Protein AF-A0A1F6LUD8-F1 (afdb_monomer_lite)

Structure (mmCIF, N/CA/C/O backbone):
data_AF-A0A1F6LUD8-F1
#
_entry.id   AF-A0A1F6LUD8-F1
#
loop_
_atom_site.group_PDB
_atom_site.id
_atom_site.type_symbol
_atom_site.label_atom_id
_atom_site.label_alt_id
_atom_site.label_comp_id
_atom_site.label_asym_id
_atom_site.label_entity_id
_atom_site.label_seq_id
_atom_site.pdbx_PDB_ins_code
_atom_site.Cartn_x
_atom_site.Cartn_y
_atom_site.Cartn_z
_atom_site.occupancy
_atom_site.B_iso_or_equiv
_atom_site.auth_seq_id
_atom_site.auth_comp_id
_atom_site.auth_asym_id
_atom_site.auth_atom_id
_atom_site.pdbx_PDB_model_num
ATOM 1 N N . MET A 1 1 ? 1.766 -32.067 -5.053 1.00 34.41 1 MET A N 1
ATOM 2 C CA . MET A 1 1 ? 2.010 -31.096 -6.148 1.00 34.41 1 MET A CA 1
ATOM 3 C C . MET A 1 1 ? 3.295 -30.423 -5.727 1.00 34.41 1 MET A C 1
ATOM 5 O O . MET A 1 1 ? 3.277 -29.522 -4.899 1.00 34.41 1 MET A O 1
ATOM 9 N N . ASP A 1 2 ? 4.395 -31.082 -6.079 1.00 23.95 2 ASP A N 1
ATOM 10 C CA . ASP A 1 2 ? 5.563 -31.160 -5.206 1.00 23.95 2 ASP A CA 1
ATOM 11 C C . ASP A 1 2 ? 6.611 -30.124 -5.592 1.00 23.95 2 ASP A C 1
ATOM 13 O O . ASP A 1 2 ? 7.101 -30.080 -6.719 1.00 23.95 2 ASP A O 1
ATOM 17 N N . VAL A 1 3 ? 6.921 -29.288 -4.607 1.00 24.59 3 VAL A N 1
ATOM 18 C CA . VAL A 1 3 ? 8.020 -28.332 -4.581 1.00 24.59 3 VAL A CA 1
ATOM 19 C C . VAL A 1 3 ? 9.287 -29.112 -4.233 1.00 24.59 3 VAL A C 1
ATOM 21 O O . VAL A 1 3 ? 9.418 -29.615 -3.118 1.00 24.59 3 VAL A O 1
ATOM 24 N N . PHE A 1 4 ? 10.225 -29.226 -5.172 1.00 26.78 4 PHE A N 1
ATOM 25 C CA . PHE A 1 4 ? 11.547 -29.782 -4.884 1.00 26.78 4 PHE A CA 1
ATOM 26 C C . PHE A 1 4 ? 12.415 -28.726 -4.188 1.00 26.78 4 PHE A C 1
ATOM 28 O O . PHE A 1 4 ? 13.066 -27.906 -4.830 1.00 26.78 4 PHE A O 1
ATOM 35 N N . MET A 1 5 ? 12.435 -28.778 -2.855 1.00 28.11 5 MET A N 1
ATOM 36 C CA . MET A 1 5 ? 13.607 -28.395 -2.071 1.00 28.11 5 MET A CA 1
ATOM 37 C C . MET A 1 5 ? 14.575 -29.580 -2.061 1.00 28.11 5 MET A C 1
ATOM 39 O O . MET A 1 5 ? 14.242 -30.644 -1.542 1.00 28.11 5 MET A O 1
ATOM 43 N N . VAL A 1 6 ? 15.782 -29.394 -2.593 1.00 26.17 6 VAL A N 1
ATOM 44 C CA . VAL A 1 6 ? 16.915 -30.283 -2.312 1.00 26.17 6 VAL A CA 1
ATOM 45 C C . VAL A 1 6 ? 17.894 -29.520 -1.433 1.00 26.17 6 VAL A C 1
ATOM 47 O O . VAL A 1 6 ? 18.729 -28.759 -1.907 1.00 26.17 6 VAL A O 1
ATOM 50 N N . ALA A 1 7 ? 17.768 -29.744 -0.126 1.00 33.22 7 ALA A N 1
ATOM 51 C CA . ALA A 1 7 ? 18.881 -29.614 0.797 1.00 33.22 7 ALA A CA 1
ATOM 52 C C . ALA A 1 7 ? 19.797 -30.823 0.561 1.00 33.22 7 ALA A C 1
ATOM 54 O O . ALA A 1 7 ? 19.460 -31.950 0.920 1.00 33.22 7 ALA A O 1
ATOM 55 N N . GLY A 1 8 ? 20.931 -30.599 -0.096 1.00 26.17 8 GLY A N 1
ATOM 56 C CA . GLY A 1 8 ? 21.940 -31.620 -0.339 1.00 26.17 8 GLY A CA 1
ATOM 57 C C . GLY A 1 8 ? 23.317 -31.001 -0.200 1.00 26.17 8 GLY A C 1
ATOM 58 O O . GLY A 1 8 ? 23.743 -30.250 -1.070 1.00 26.17 8 GLY A O 1
ATOM 59 N N . GLY A 1 9 ? 23.999 -31.312 0.903 1.00 31.72 9 GLY A N 1
ATOM 60 C CA . GLY A 1 9 ? 25.426 -31.062 1.051 1.00 31.72 9 GLY A CA 1
ATOM 61 C C . GLY A 1 9 ? 26.185 -31.861 -0.002 1.00 31.72 9 GLY A C 1
ATOM 62 O O . GLY A 1 9 ? 26.457 -33.043 0.184 1.00 31.72 9 GLY A O 1
ATOM 63 N N . ALA A 1 10 ? 26.496 -31.208 -1.113 1.00 27.52 10 ALA A N 1
ATOM 64 C CA . ALA A 1 10 ? 27.479 -31.649 -2.079 1.00 27.52 10 ALA A CA 1
ATOM 65 C C . ALA A 1 10 ? 28.670 -30.701 -1.956 1.00 27.52 10 ALA A C 1
ATOM 67 O O . ALA A 1 10 ? 28.498 -29.482 -1.912 1.00 27.52 10 ALA A O 1
ATOM 68 N N . SER A 1 11 ? 29.872 -31.266 -1.863 1.00 28.44 11 SER A N 1
ATOM 69 C CA . SER A 1 11 ? 31.114 -30.544 -2.126 1.00 28.44 11 SER A CA 1
ATOM 70 C C . SER A 1 11 ? 30.918 -29.669 -3.359 1.00 28.44 11 SER A C 1
ATOM 72 O O . SER A 1 11 ? 30.474 -30.185 -4.390 1.00 28.44 11 SER A O 1
ATOM 74 N N . ALA A 1 12 ? 31.200 -28.370 -3.223 1.00 27.41 12 ALA A N 1
ATOM 75 C CA . ALA A 1 12 ? 31.136 -27.420 -4.322 1.00 27.41 12 ALA A CA 1
ATOM 76 C C . ALA A 1 12 ? 31.787 -28.053 -5.564 1.00 27.41 12 ALA A C 1
ATOM 78 O O . ALA A 1 12 ? 32.895 -28.588 -5.439 1.00 27.41 12 ALA A O 1
ATOM 79 N N . PRO A 1 13 ? 31.124 -28.065 -6.737 1.00 30.97 13 PRO A N 1
ATOM 80 C CA . PRO A 1 13 ? 31.848 -28.364 -7.959 1.00 30.97 13 PRO A CA 1
ATOM 81 C C . PRO A 1 13 ? 32.998 -27.360 -8.017 1.00 30.97 13 PRO A C 1
ATOM 83 O O . PRO A 1 13 ? 32.776 -26.184 -7.733 1.00 30.97 13 PRO A O 1
ATOM 86 N N . GLU A 1 14 ? 34.215 -27.818 -8.314 1.00 27.62 14 GLU A N 1
ATOM 87 C CA . GLU A 1 14 ? 35.323 -26.925 -8.644 1.00 27.62 14 GLU A CA 1
ATOM 88 C C . GLU A 1 14 ? 34.848 -26.010 -9.776 1.00 27.62 14 GLU A C 1
ATOM 90 O O . GLU A 1 14 ? 34.859 -26.374 -10.953 1.00 27.62 14 GLU A O 1
ATOM 95 N N . THR A 1 15 ? 34.363 -24.825 -9.415 1.00 30.08 15 THR A N 1
ATOM 96 C CA . THR A 1 15 ? 34.118 -23.739 -10.343 1.00 30.08 15 THR A CA 1
ATOM 97 C C . THR A 1 15 ? 35.497 -23.327 -10.797 1.00 30.08 15 THR A C 1
ATOM 99 O O . THR A 1 15 ? 36.226 -22.632 -10.088 1.00 30.08 15 THR A O 1
ATOM 102 N N . THR A 1 16 ? 35.892 -23.831 -11.960 1.00 30.48 16 THR A N 1
ATOM 103 C CA . THR A 1 16 ? 37.048 -23.311 -12.674 1.00 30.48 16 THR A CA 1
ATOM 104 C C . THR A 1 16 ? 36.829 -21.800 -12.760 1.00 30.48 16 THR A C 1
ATOM 106 O O . THR A 1 16 ? 35.743 -21.390 -13.183 1.00 30.48 16 THR A O 1
ATOM 109 N N . PRO A 1 17 ? 37.771 -20.965 -12.286 1.00 31.20 17 PRO A N 1
ATOM 110 C CA . PRO A 1 17 ? 37.589 -19.524 -12.300 1.00 31.20 17 PRO A CA 1
ATOM 111 C C . PRO A 1 17 ? 37.217 -19.110 -13.719 1.00 31.20 17 PRO A C 1
ATOM 113 O O . PRO A 1 17 ? 37.874 -19.528 -14.676 1.00 31.20 17 PRO A O 1
ATOM 116 N N . ILE A 1 18 ? 36.136 -18.335 -13.849 1.00 35.88 18 ILE A N 1
ATOM 117 C CA . ILE A 1 18 ? 35.758 -17.712 -15.114 1.00 35.88 18 ILE A CA 1
ATOM 118 C C . ILE A 1 18 ? 36.962 -16.863 -15.504 1.00 35.88 18 ILE A C 1
ATOM 120 O O . ILE A 1 18 ? 37.202 -15.801 -14.929 1.00 35.88 18 ILE A O 1
ATOM 124 N N . SER A 1 19 ? 37.782 -17.387 -16.417 1.00 31.12 19 SER A N 1
ATOM 125 C CA . SER A 1 19 ? 38.903 -16.651 -16.971 1.00 31.12 19 SER A CA 1
ATOM 126 C C . SER A 1 19 ? 38.302 -15.388 -17.558 1.00 31.12 19 SER A C 1
ATOM 128 O O . SER A 1 19 ? 37.453 -15.476 -18.447 1.00 31.12 19 SER A O 1
ATOM 130 N N . ALA A 1 20 ? 38.689 -14.236 -17.004 1.00 34.25 20 ALA A N 1
ATOM 131 C CA . ALA A 1 20 ? 38.282 -12.936 -17.506 1.00 34.25 20 ALA A CA 1
ATOM 132 C C . ALA A 1 20 ? 38.386 -12.971 -19.030 1.00 34.25 20 ALA A C 1
ATOM 134 O O . ALA A 1 20 ? 39.431 -13.372 -19.553 1.00 34.25 20 ALA A O 1
ATOM 135 N N . VAL A 1 21 ? 37.301 -12.615 -19.726 1.00 34.78 21 VAL A N 1
ATOM 136 C CA . VAL A 1 21 ? 37.359 -12.398 -21.171 1.00 34.78 21 VAL A CA 1
ATOM 137 C C . VAL A 1 21 ? 38.519 -11.425 -21.372 1.00 34.78 21 VAL A C 1
ATOM 139 O O . VAL A 1 21 ? 38.461 -10.322 -20.818 1.00 34.78 21 VAL A O 1
ATOM 142 N N . PRO A 1 22 ? 39.617 -11.835 -22.032 1.00 32.03 22 PRO A N 1
ATOM 143 C CA . PRO A 1 22 ? 40.759 -10.958 -22.191 1.00 32.03 22 PRO A CA 1
ATOM 144 C C . PRO A 1 22 ? 40.252 -9.700 -22.884 1.00 32.03 22 PRO A C 1
ATOM 146 O O . PRO A 1 22 ? 39.570 -9.795 -23.907 1.00 32.03 22 PRO A O 1
ATOM 149 N N . ALA A 1 23 ? 40.531 -8.535 -22.292 1.00 34.97 23 ALA A N 1
ATOM 150 C CA . ALA A 1 23 ? 40.252 -7.265 -22.940 1.00 34.97 23 ALA A CA 1
ATOM 151 C C . ALA A 1 23 ? 40.840 -7.353 -24.348 1.00 34.97 23 ALA A C 1
ATOM 153 O O . ALA A 1 23 ? 42.040 -7.597 -24.492 1.00 34.97 23 ALA A O 1
ATOM 154 N N . VAL A 1 24 ? 39.988 -7.245 -25.372 1.00 37.94 24 VAL A N 1
ATOM 155 C CA . VAL A 1 24 ? 40.460 -7.197 -26.753 1.00 37.94 24 VAL A CA 1
ATOM 156 C C . VAL A 1 24 ? 41.386 -5.984 -26.803 1.00 37.94 24 VAL A C 1
ATOM 158 O O . VAL A 1 24 ? 40.914 -4.881 -26.520 1.00 37.94 24 VAL A O 1
ATOM 161 N N . PRO A 1 25 ? 42.697 -6.159 -27.043 1.00 35.72 25 PRO A N 1
ATOM 162 C CA . PRO A 1 25 ? 43.606 -5.028 -27.074 1.00 35.72 25 PRO A CA 1
ATOM 163 C C . PRO A 1 25 ? 43.088 -4.037 -28.116 1.00 35.72 25 PRO A C 1
ATOM 165 O O . PRO A 1 25 ? 42.816 -4.433 -29.250 1.00 35.72 25 PRO A O 1
ATOM 168 N N . GLU A 1 26 ? 42.918 -2.771 -27.726 1.00 39.12 26 GLU A N 1
ATOM 169 C CA . GLU A 1 26 ? 42.643 -1.696 -28.677 1.00 39.12 26 GLU A CA 1
ATOM 170 C C . GLU A 1 26 ? 43.812 -1.656 -29.663 1.00 39.12 26 GLU A C 1
ATOM 172 O O . GLU A 1 26 ? 44.915 -1.214 -29.339 1.00 39.12 26 GLU A O 1
ATOM 177 N N . ILE A 1 27 ? 43.590 -2.193 -30.861 1.00 47.19 27 ILE A N 1
ATOM 178 C CA . ILE A 1 27 ? 44.543 -2.075 -31.954 1.00 47.19 27 ILE A CA 1
ATOM 179 C C . ILE A 1 27 ? 44.399 -0.634 -32.452 1.00 47.19 27 ILE A C 1
ATOM 181 O O . ILE A 1 27 ? 43.315 -0.280 -32.923 1.00 47.19 27 ILE A O 1
ATOM 185 N N . PRO A 1 28 ? 45.436 0.216 -32.340 1.00 49.97 28 PRO A N 1
ATOM 186 C CA . PRO A 1 28 ? 45.350 1.579 -32.837 1.00 49.97 28 PRO A CA 1
ATOM 187 C C . PRO A 1 28 ? 45.004 1.563 -34.333 1.00 49.97 28 PRO A C 1
ATOM 189 O O . PRO A 1 28 ? 45.514 0.701 -35.062 1.00 49.97 28 PRO A O 1
ATOM 192 N N . PRO A 1 29 ? 44.156 2.495 -34.807 1.00 50.19 29 PRO A N 1
ATOM 193 C CA . PRO A 1 29 ? 43.803 2.571 -36.215 1.00 50.19 29 PRO A CA 1
ATOM 194 C C . PRO A 1 29 ? 45.082 2.721 -37.038 1.00 50.19 29 PRO A C 1
ATOM 196 O O . PRO A 1 29 ? 45.937 3.561 -36.740 1.00 50.19 29 PRO A O 1
ATOM 199 N N . LEU A 1 30 ? 45.238 1.875 -38.058 1.00 52.91 30 LEU A N 1
ATOM 200 C CA . LEU A 1 30 ? 46.383 1.982 -38.954 1.00 52.91 30 LEU A CA 1
ATOM 201 C C . LEU A 1 30 ? 46.328 3.351 -39.653 1.00 52.91 30 LEU A C 1
ATOM 203 O O . LEU A 1 30 ? 45.257 3.737 -40.130 1.00 52.91 30 LEU A O 1
ATOM 207 N N . PRO A 1 31 ? 47.449 4.092 -39.738 1.00 55.72 31 PRO A N 1
ATOM 208 C CA . PRO A 1 31 ? 47.486 5.330 -40.505 1.00 55.72 31 PRO A CA 1
ATOM 209 C C . PRO A 1 31 ? 47.049 5.043 -41.944 1.00 55.72 31 PRO A C 1
ATOM 211 O O . PRO A 1 31 ? 47.471 4.042 -42.529 1.00 55.72 31 PRO A O 1
ATOM 214 N N . ALA A 1 32 ? 46.190 5.906 -42.497 1.00 58.84 32 ALA A N 1
ATOM 215 C CA . ALA A 1 32 ? 45.690 5.755 -43.858 1.00 58.84 32 ALA A CA 1
ATOM 216 C C . ALA A 1 32 ? 46.889 5.649 -44.822 1.00 58.84 32 ALA A C 1
ATOM 218 O O . ALA A 1 32 ? 47.667 6.602 -44.916 1.00 58.84 32 ALA A O 1
ATOM 219 N N . PRO A 1 33 ? 47.085 4.509 -45.511 1.00 62.22 33 PRO A N 1
ATOM 220 C CA . PRO A 1 33 ? 48.206 4.371 -46.421 1.00 62.22 33 PRO A CA 1
ATOM 221 C C . PRO A 1 33 ? 48.029 5.341 -47.587 1.00 62.22 33 PRO A C 1
ATOM 223 O O . PRO A 1 33 ? 46.928 5.484 -48.124 1.00 62.22 33 PRO A O 1
ATOM 226 N N . GLU A 1 34 ? 49.119 5.980 -48.001 1.00 68.56 34 GLU A N 1
ATOM 227 C CA . GLU A 1 34 ? 49.138 6.770 -49.226 1.00 68.56 34 GLU A CA 1
ATOM 228 C C . GLU A 1 34 ? 48.896 5.819 -50.411 1.00 68.56 34 GLU A C 1
ATOM 230 O O . GLU A 1 34 ? 49.674 4.893 -50.663 1.00 68.56 34 GLU A O 1
ATOM 235 N N . LEU A 1 35 ? 47.761 5.982 -51.097 1.00 77.75 35 LEU A N 1
ATOM 236 C CA . LEU A 1 35 ? 47.377 5.137 -52.228 1.00 77.75 35 LEU A CA 1
ATOM 237 C C . LEU A 1 35 ? 48.228 5.514 -53.451 1.00 77.75 35 LEU A C 1
ATOM 239 O O . LEU A 1 35 ? 47.826 6.330 -54.274 1.00 77.75 35 LEU A O 1
ATOM 243 N N . ALA A 1 36 ? 49.423 4.934 -53.566 1.00 72.12 36 ALA A N 1
ATOM 244 C CA . ALA A 1 36 ? 50.298 5.120 -54.720 1.00 72.12 36 ALA A CA 1
ATOM 245 C C . ALA A 1 36 ? 49.931 4.161 -55.870 1.00 72.12 36 ALA A C 1
ATOM 247 O O . ALA A 1 36 ? 49.622 2.991 -55.641 1.00 72.12 36 ALA A O 1
ATOM 248 N N . GLY A 1 37 ? 50.009 4.646 -57.115 1.00 84.06 37 GLY A N 1
ATOM 249 C CA . GLY A 1 37 ? 49.814 3.840 -58.329 1.00 84.06 37 GLY A CA 1
ATOM 250 C C . GLY A 1 37 ? 48.671 4.322 -59.231 1.00 84.06 37 GLY A C 1
ATOM 251 O O . GLY A 1 37 ? 47.995 5.299 -58.901 1.00 84.06 37 GLY A O 1
ATOM 252 N N . PRO A 1 38 ? 48.466 3.673 -60.392 1.00 88.62 38 PRO A N 1
ATOM 253 C CA . PRO A 1 38 ? 47.345 3.976 -61.275 1.00 88.62 38 PRO A CA 1
ATOM 254 C C . PRO A 1 38 ? 45.998 3.648 -60.596 1.00 88.62 38 PRO A C 1
ATOM 256 O O . PRO A 1 38 ? 45.963 2.853 -59.652 1.00 88.62 38 PRO A O 1
ATOM 259 N N . PRO A 1 39 ? 44.880 4.260 -61.035 1.00 88.69 39 PRO A N 1
ATOM 260 C CA . PRO A 1 39 ? 43.607 4.183 -60.315 1.00 88.69 39 PRO A CA 1
ATOM 261 C C . PRO A 1 39 ? 43.103 2.749 -60.061 1.00 88.69 39 PRO A C 1
ATOM 263 O O . PRO A 1 39 ? 42.491 2.476 -59.029 1.00 88.69 39 PRO A O 1
ATOM 266 N N . ASP A 1 40 ? 43.370 1.816 -60.975 1.00 90.56 40 ASP A N 1
ATOM 267 C CA . ASP A 1 40 ? 42.992 0.407 -60.858 1.00 90.56 40 ASP A CA 1
ATOM 268 C C . ASP A 1 40 ? 43.783 -0.318 -59.761 1.00 90.56 40 ASP A C 1
ATOM 270 O O . ASP A 1 40 ? 43.196 -1.074 -58.988 1.00 90.56 40 ASP A O 1
ATOM 274 N N . GLU A 1 41 ? 45.080 -0.040 -59.628 1.00 90.94 41 GLU A N 1
ATOM 275 C CA . GLU A 1 41 ? 45.905 -0.536 -58.519 1.00 90.94 41 GLU A CA 1
ATOM 276 C C . GLU A 1 41 ? 45.489 0.078 -57.176 1.00 90.94 41 GLU A C 1
ATOM 278 O O . GLU A 1 41 ? 45.449 -0.617 -56.158 1.00 90.94 41 GLU A O 1
ATOM 283 N N . GLN A 1 42 ? 45.082 1.352 -57.158 1.00 91.94 42 GLN A N 1
ATOM 284 C CA . GLN A 1 42 ? 44.522 1.971 -55.951 1.00 91.94 42 GLN A CA 1
ATOM 285 C C . GLN A 1 42 ? 43.220 1.282 -55.513 1.00 91.94 42 GLN A C 1
ATOM 287 O O . GLN A 1 42 ? 43.057 0.983 -54.331 1.00 91.94 42 GLN A O 1
ATOM 292 N N . ALA A 1 43 ? 42.317 0.970 -56.451 1.00 92.94 43 ALA A N 1
ATOM 293 C CA . ALA A 1 43 ? 41.074 0.253 -56.157 1.00 92.94 43 ALA A CA 1
ATOM 294 C C . ALA A 1 43 ? 41.334 -1.151 -55.577 1.00 92.94 43 ALA A C 1
ATOM 296 O O . ALA A 1 43 ? 40.710 -1.534 -54.586 1.00 92.94 43 ALA A O 1
ATOM 297 N N . LYS A 1 44 ? 42.302 -1.899 -56.129 1.00 94.00 44 LYS A N 1
ATOM 298 C CA . LYS A 1 44 ? 42.735 -3.202 -55.584 1.00 94.00 44 LYS A CA 1
ATOM 299 C C . LYS A 1 44 ? 43.301 -3.070 -54.169 1.00 94.00 44 LYS A C 1
ATOM 301 O O . LYS A 1 44 ? 42.948 -3.848 -53.285 1.00 94.00 44 LYS A O 1
ATOM 306 N N . ASN A 1 45 ? 44.143 -2.061 -53.940 1.00 92.75 45 ASN A N 1
ATOM 307 C CA . ASN A 1 45 ? 44.720 -1.796 -52.625 1.00 92.75 45 ASN A CA 1
ATOM 308 C C . ASN A 1 45 ? 43.648 -1.476 -51.578 1.00 92.75 45 ASN A C 1
ATOM 310 O O . ASN A 1 45 ? 43.728 -1.996 -50.468 1.00 92.75 45 ASN A O 1
ATOM 314 N N . ILE A 1 46 ? 42.626 -0.690 -51.929 1.00 94.44 46 ILE A N 1
ATOM 315 C CA . ILE A 1 46 ? 41.495 -0.408 -51.034 1.00 94.44 46 ILE A CA 1
ATOM 316 C C . ILE A 1 46 ? 40.768 -1.700 -50.637 1.00 94.44 46 ILE A C 1
ATOM 318 O O . ILE A 1 46 ? 40.509 -1.898 -49.453 1.00 94.44 46 ILE A O 1
ATOM 322 N N . LEU A 1 47 ? 40.479 -2.608 -51.579 1.00 95.06 47 LEU A N 1
ATOM 323 C CA . LEU A 1 47 ? 39.822 -3.886 -51.256 1.00 95.06 47 LEU A CA 1
ATOM 324 C C . LEU A 1 47 ? 40.656 -4.727 -50.279 1.00 95.06 47 LEU A C 1
ATOM 326 O O . LEU A 1 47 ? 40.113 -5.268 -49.320 1.00 95.06 47 LEU A O 1
ATOM 330 N N . ARG A 1 48 ? 41.982 -4.784 -50.459 1.00 94.50 48 ARG A N 1
ATOM 331 C CA . ARG A 1 48 ? 42.893 -5.464 -49.520 1.00 94.50 48 ARG A CA 1
ATOM 332 C C . ARG A 1 48 ? 42.853 -4.840 -48.122 1.00 94.50 48 ARG A C 1
ATOM 334 O O . ARG A 1 48 ? 42.790 -5.558 -47.133 1.00 94.50 48 ARG A O 1
ATOM 341 N N . LEU A 1 49 ? 42.840 -3.511 -48.038 1.00 93.06 49 LEU A N 1
ATOM 342 C CA . LEU A 1 49 ? 42.778 -2.793 -46.761 1.00 93.06 49 LEU A CA 1
ATOM 343 C C . LEU A 1 49 ? 41.442 -3.015 -46.044 1.00 93.06 49 LEU A C 1
ATOM 345 O O . LEU A 1 49 ? 41.425 -3.191 -44.827 1.00 93.06 49 LEU A O 1
ATOM 349 N N . ILE A 1 50 ? 40.336 -3.067 -46.790 1.00 93.50 50 ILE A N 1
ATOM 350 C CA . ILE A 1 50 ? 39.018 -3.409 -46.243 1.00 93.50 50 ILE A CA 1
ATOM 351 C C . ILE A 1 50 ? 39.002 -4.862 -45.750 1.00 93.50 50 ILE A C 1
ATOM 353 O O . ILE A 1 50 ? 38.467 -5.116 -44.677 1.00 93.50 50 ILE A O 1
ATOM 357 N N . GLN A 1 51 ? 39.616 -5.803 -46.474 1.00 94.12 51 GLN A N 1
ATOM 358 C CA . GLN A 1 51 ? 39.775 -7.195 -46.032 1.00 94.12 51 GLN A CA 1
ATOM 359 C C . GLN A 1 51 ? 40.540 -7.289 -44.708 1.00 94.12 51 GLN A C 1
ATOM 361 O O . GLN A 1 51 ? 40.069 -7.942 -43.773 1.00 94.12 51 GLN A O 1
ATOM 366 N N . ASP A 1 52 ? 41.668 -6.589 -44.596 1.00 90.81 52 ASP A N 1
ATOM 367 C CA . ASP A 1 52 ? 42.461 -6.545 -43.368 1.00 90.81 52 ASP A CA 1
ATOM 368 C C . ASP A 1 52 ? 41.676 -5.910 -42.205 1.00 90.81 52 ASP A C 1
ATOM 370 O O . ASP A 1 52 ? 41.747 -6.384 -41.069 1.00 90.81 52 ASP A O 1
ATOM 374 N N . ALA A 1 53 ? 40.909 -4.848 -42.473 1.00 91.25 53 ALA A N 1
ATOM 375 C CA . ALA A 1 53 ? 40.052 -4.203 -41.480 1.00 91.25 53 ALA A CA 1
ATOM 376 C C . ALA A 1 53 ? 38.901 -5.124 -41.029 1.00 91.25 53 ALA A C 1
ATOM 378 O O . ALA A 1 53 ? 38.616 -5.219 -39.835 1.00 91.25 53 ALA A O 1
ATOM 379 N N . TYR A 1 54 ? 38.305 -5.882 -41.954 1.00 89.75 54 TYR A N 1
ATOM 380 C CA . TYR A 1 54 ? 37.272 -6.877 -41.661 1.00 89.75 54 TYR A CA 1
ATOM 381 C C . TYR A 1 54 ? 37.782 -7.955 -40.702 1.00 89.75 54 TYR A C 1
ATOM 383 O O . TYR A 1 54 ? 37.130 -8.241 -39.700 1.00 89.75 54 TYR A O 1
ATOM 391 N N . ALA A 1 55 ? 38.988 -8.479 -40.952 1.00 87.88 55 ALA A N 1
ATOM 392 C CA . ALA A 1 55 ? 39.633 -9.482 -40.103 1.00 87.88 55 ALA A CA 1
ATOM 393 C C . ALA A 1 55 ? 39.883 -9.001 -38.663 1.00 87.88 55 ALA A C 1
ATOM 395 O O . ALA A 1 55 ? 39.883 -9.800 -37.727 1.00 87.88 55 ALA A O 1
ATOM 396 N N . ARG A 1 56 ? 40.072 -7.690 -38.475 1.00 87.56 56 ARG A N 1
ATOM 397 C CA . ARG A 1 56 ? 40.290 -7.057 -37.166 1.00 87.56 56 ARG A CA 1
ATOM 398 C C . ARG A 1 56 ? 39.019 -6.506 -36.517 1.00 87.56 56 ARG A C 1
ATOM 400 O O . ARG A 1 56 ? 39.120 -5.940 -35.434 1.00 87.56 56 ARG A O 1
ATOM 407 N N . LYS A 1 57 ? 37.848 -6.640 -37.155 1.00 88.75 57 LYS A N 1
ATOM 408 C CA . LYS A 1 57 ? 36.595 -5.966 -36.751 1.00 88.75 57 LYS A CA 1
ATOM 409 C C . LYS A 1 57 ? 36.717 -4.433 -36.696 1.00 88.75 57 LYS A C 1
ATOM 411 O O . LYS A 1 57 ? 36.003 -3.766 -35.951 1.00 88.75 57 LYS A O 1
ATOM 416 N N . ASP A 1 58 ? 37.624 -3.875 -37.488 1.00 88.75 58 ASP A N 1
ATOM 417 C CA . ASP A 1 58 ? 37.944 -2.451 -37.530 1.00 88.75 58 ASP A CA 1
ATOM 418 C C . ASP A 1 58 ? 36.921 -1.712 -38.407 1.00 88.75 58 ASP A C 1
ATOM 420 O O . ASP A 1 58 ? 37.088 -1.569 -39.620 1.00 88.75 58 ASP A O 1
ATOM 424 N N . LEU A 1 59 ? 35.810 -1.290 -37.792 1.00 88.62 59 LEU A N 1
ATOM 425 C CA . LEU A 1 59 ? 34.724 -0.599 -38.494 1.00 88.62 59 LEU A CA 1
ATOM 426 C C . LEU A 1 59 ? 35.202 0.683 -39.166 1.00 88.62 59 LEU A C 1
ATOM 428 O O . LEU A 1 59 ? 34.797 0.954 -40.294 1.00 88.62 59 LEU A O 1
ATOM 432 N N . ASP A 1 60 ? 36.051 1.452 -38.490 1.00 89.06 60 ASP A N 1
ATOM 433 C CA . ASP A 1 60 ? 36.561 2.717 -39.011 1.00 89.06 60 ASP A CA 1
ATOM 434 C C . ASP A 1 60 ? 37.490 2.467 -40.203 1.00 89.06 60 ASP A C 1
ATOM 436 O O . ASP A 1 60 ? 37.351 3.122 -41.238 1.00 89.06 60 ASP A O 1
ATOM 440 N N . GLY A 1 61 ? 38.324 1.427 -40.123 1.00 89.12 61 GLY A N 1
ATOM 441 C CA . GLY A 1 61 ? 39.145 0.935 -41.224 1.00 89.12 61 GLY A CA 1
ATOM 442 C C . GLY A 1 61 ? 38.349 0.484 -42.453 1.00 89.12 61 GLY A C 1
ATOM 443 O O . GLY A 1 61 ? 38.826 0.654 -43.575 1.00 89.12 61 GLY A O 1
ATOM 444 N N . ILE A 1 62 ? 37.130 -0.038 -42.274 1.00 90.81 62 ILE A N 1
ATOM 445 C CA . ILE A 1 62 ? 36.221 -0.401 -43.375 1.00 90.81 62 ILE A CA 1
ATOM 446 C C . ILE A 1 62 ? 35.562 0.849 -43.966 1.00 90.81 62 ILE A C 1
ATOM 448 O O . ILE A 1 62 ? 35.592 1.056 -45.181 1.00 90.81 62 ILE A O 1
ATOM 452 N N . VAL A 1 63 ? 34.940 1.683 -43.125 1.00 92.56 63 VAL A N 1
ATOM 453 C CA . VAL A 1 63 ? 34.077 2.772 -43.609 1.00 92.56 63 VAL A CA 1
ATOM 454 C C . VAL A 1 63 ? 34.851 3.982 -44.106 1.00 92.56 63 VAL A C 1
ATOM 456 O O . VAL A 1 63 ? 34.318 4.720 -44.930 1.00 92.56 63 VAL A O 1
ATOM 459 N N . GLN A 1 64 ? 36.107 4.172 -43.689 1.00 91.44 64 GLN A N 1
ATOM 460 C CA . GLN A 1 64 ? 36.929 5.281 -44.177 1.00 91.44 64 GLN A CA 1
ATOM 461 C C . GLN A 1 64 ? 37.111 5.258 -45.701 1.00 91.44 64 GLN A C 1
ATOM 463 O O . GLN A 1 64 ? 37.309 6.306 -46.304 1.00 91.44 64 GLN A O 1
ATOM 468 N N . TYR A 1 65 ? 37.032 4.096 -46.355 1.00 93.56 65 TYR A N 1
ATOM 469 C CA . TYR A 1 65 ? 37.176 3.990 -47.811 1.00 93.56 65 TYR A CA 1
ATOM 470 C C . TYR A 1 65 ? 35.859 4.173 -48.578 1.00 93.56 65 TYR A C 1
ATOM 472 O O . TYR A 1 65 ? 35.870 4.223 -49.810 1.00 93.56 65 TYR A O 1
ATOM 480 N N . LEU A 1 66 ? 34.734 4.309 -47.875 1.00 94.12 66 LEU A N 1
ATOM 481 C CA . LEU A 1 66 ? 33.435 4.629 -48.456 1.00 94.12 66 LEU A CA 1
ATOM 482 C C . LEU A 1 66 ? 33.295 6.154 -48.570 1.00 94.12 66 LEU A C 1
ATOM 484 O O . LEU A 1 66 ? 33.617 6.898 -47.646 1.00 94.12 66 LEU A O 1
ATOM 488 N N . SER A 1 67 ? 32.783 6.638 -49.701 1.00 93.75 67 SER A N 1
ATOM 489 C CA . SER A 1 67 ? 32.341 8.030 -49.812 1.00 93.75 67 SER A CA 1
ATOM 490 C C . SER A 1 67 ? 31.222 8.288 -48.795 1.00 93.75 67 SER A C 1
ATOM 492 O O . SER A 1 67 ? 30.345 7.437 -48.665 1.00 93.75 67 SER A O 1
ATOM 494 N N . PRO A 1 68 ? 31.144 9.460 -48.135 1.00 90.44 68 PRO A N 1
ATOM 495 C CA . PRO A 1 68 ? 30.024 9.793 -47.243 1.00 90.44 68 PRO A CA 1
ATOM 496 C C . PRO A 1 68 ? 28.639 9.687 -47.905 1.00 90.44 68 PRO A C 1
ATOM 498 O O . PRO A 1 68 ? 27.629 9.560 -47.221 1.00 90.44 68 PRO A O 1
ATOM 501 N N . THR A 1 69 ? 28.600 9.738 -49.241 1.00 92.88 69 THR A N 1
ATOM 502 C CA . THR A 1 69 ? 27.391 9.613 -50.076 1.00 92.88 69 THR A CA 1
ATOM 503 C C . THR A 1 69 ? 27.276 8.256 -50.776 1.00 92.88 69 THR A C 1
ATOM 505 O O . THR A 1 69 ? 26.456 8.100 -51.681 1.00 92.88 69 THR A O 1
ATOM 508 N N . ALA A 1 70 ? 28.111 7.281 -50.403 1.00 95.44 70 ALA A N 1
ATOM 509 C CA . ALA A 1 70 ? 28.115 5.972 -51.034 1.00 95.44 70 ALA A CA 1
ATOM 510 C C . ALA A 1 70 ? 26.772 5.260 -50.846 1.00 95.44 70 ALA A C 1
ATOM 512 O O . ALA A 1 70 ? 26.175 5.293 -49.767 1.00 95.44 70 ALA A O 1
ATOM 513 N N . VAL A 1 71 ? 26.325 4.582 -51.902 1.00 95.12 71 VAL A N 1
ATOM 514 C CA . VAL A 1 71 ? 25.118 3.754 -51.876 1.00 95.12 71 VAL A CA 1
ATOM 515 C C . VAL A 1 71 ? 25.520 2.298 -51.710 1.00 95.12 71 VAL A C 1
ATOM 517 O O . VAL A 1 71 ? 26.282 1.756 -52.510 1.00 95.12 71 VAL A O 1
ATOM 520 N N . ILE A 1 72 ? 24.979 1.651 -50.685 1.00 93.75 72 ILE A N 1
ATOM 521 C CA . ILE A 1 72 ? 25.273 0.255 -50.372 1.00 93.75 72 ILE A CA 1
ATOM 522 C C . ILE A 1 72 ? 24.008 -0.541 -50.664 1.00 93.75 72 ILE A C 1
ATOM 524 O O . ILE A 1 72 ? 23.027 -0.480 -49.926 1.00 93.75 72 ILE A O 1
ATOM 528 N N . ALA A 1 73 ? 23.997 -1.224 -51.801 1.00 91.12 73 ALA A N 1
ATOM 529 C CA . ALA A 1 73 ? 22.897 -2.057 -52.249 1.00 91.12 73 ALA A CA 1
ATOM 530 C C . ALA A 1 73 ? 23.113 -3.491 -51.757 1.00 91.12 73 ALA A C 1
ATOM 532 O O . ALA A 1 73 ? 23.993 -4.194 -52.248 1.00 91.12 73 ALA A O 1
ATOM 533 N N . LEU A 1 74 ? 22.298 -3.907 -50.791 1.00 87.50 74 LEU A N 1
ATOM 534 C CA . LEU A 1 74 ? 22.208 -5.276 -50.293 1.00 87.50 74 LEU A CA 1
ATOM 535 C C . LEU A 1 74 ? 20.909 -5.936 -50.780 1.00 87.50 74 LEU A C 1
ATOM 537 O O . LEU A 1 74 ? 19.990 -5.233 -51.214 1.00 87.50 74 LEU A O 1
ATOM 541 N N . PRO A 1 75 ? 20.751 -7.267 -50.647 1.00 82.69 75 PRO A N 1
ATOM 542 C CA . PRO A 1 75 ? 19.484 -7.938 -50.943 1.00 82.69 75 PRO A CA 1
ATOM 543 C C . PRO A 1 75 ? 18.305 -7.415 -50.106 1.00 82.69 75 PRO A C 1
ATOM 545 O O . PRO A 1 75 ? 17.162 -7.486 -50.547 1.00 82.69 75 PRO A O 1
ATOM 548 N N . SER A 1 76 ? 18.582 -6.883 -48.912 1.00 79.81 76 SER A N 1
ATOM 549 C CA . SER A 1 76 ? 17.606 -6.267 -48.006 1.00 79.81 76 SER A CA 1
ATOM 550 C C . SER A 1 76 ? 17.203 -4.842 -48.406 1.00 79.81 76 SER A C 1
ATOM 552 O O . SER A 1 76 ? 16.218 -4.322 -47.887 1.00 79.81 76 SER A O 1
ATOM 554 N N . GLY A 1 77 ? 17.922 -4.210 -49.340 1.00 87.44 77 GLY A N 1
ATOM 555 C CA . GLY A 1 77 ? 17.641 -2.860 -49.818 1.00 87.44 77 GLY A CA 1
ATOM 556 C C . GLY A 1 77 ? 18.891 -1.999 -49.984 1.00 87.44 77 GLY A C 1
ATOM 557 O O . GLY A 1 77 ? 20.026 -2.446 -49.824 1.00 87.44 77 GLY A O 1
ATOM 558 N N . ARG A 1 78 ? 18.670 -0.727 -50.328 1.00 91.06 78 ARG A N 1
ATOM 559 C CA . ARG A 1 78 ? 19.725 0.291 -50.397 1.00 91.06 78 ARG A CA 1
ATOM 560 C C . ARG A 1 78 ? 19.849 1.001 -49.056 1.00 91.06 78 ARG A C 1
ATOM 562 O O . ARG A 1 78 ? 18.842 1.443 -48.514 1.00 91.06 78 ARG A O 1
ATOM 569 N N . GLN A 1 79 ? 21.074 1.152 -48.574 1.00 90.44 79 GLN A N 1
ATOM 570 C CA . GLN A 1 79 ? 21.387 1.848 -47.329 1.00 90.44 79 GLN A CA 1
ATOM 571 C C . GLN A 1 79 ? 22.564 2.815 -47.511 1.00 90.44 79 GLN A C 1
ATOM 573 O O . GLN A 1 79 ? 23.352 2.684 -48.452 1.00 90.44 79 GLN A O 1
ATOM 578 N N . ASP A 1 80 ? 22.661 3.792 -46.612 1.00 92.88 80 ASP A N 1
ATOM 579 C CA . ASP A 1 80 ? 23.791 4.717 -46.530 1.00 92.88 80 ASP A CA 1
ATOM 580 C C . ASP A 1 80 ? 24.948 4.142 -45.691 1.00 92.88 80 ASP A C 1
ATOM 582 O O . ASP A 1 80 ? 24.842 3.083 -45.061 1.00 92.88 80 ASP A O 1
ATOM 586 N N . VAL A 1 81 ? 26.077 4.857 -45.670 1.00 90.19 81 VAL A N 1
ATOM 587 C CA . VAL A 1 81 ? 27.276 4.454 -44.915 1.00 90.19 81 VAL A CA 1
ATOM 588 C C . VAL A 1 81 ? 27.009 4.357 -43.410 1.00 90.19 81 VAL A C 1
ATOM 590 O O . VAL A 1 81 ? 27.552 3.471 -42.754 1.00 90.19 81 VAL A O 1
ATOM 593 N N . SER A 1 82 ? 26.161 5.226 -42.852 1.00 86.00 82 SER A N 1
ATOM 594 C CA . SER A 1 82 ? 25.837 5.234 -41.417 1.00 86.00 82 SER A CA 1
ATOM 595 C C . SER A 1 82 ? 25.087 3.965 -41.001 1.00 86.00 82 SER A C 1
ATOM 597 O O . SER A 1 82 ? 25.437 3.304 -40.019 1.00 86.00 82 SER A O 1
ATOM 599 N N . THR A 1 83 ? 24.091 3.580 -41.795 1.00 84.50 83 THR A N 1
ATOM 600 C CA . THR A 1 83 ? 23.269 2.385 -41.591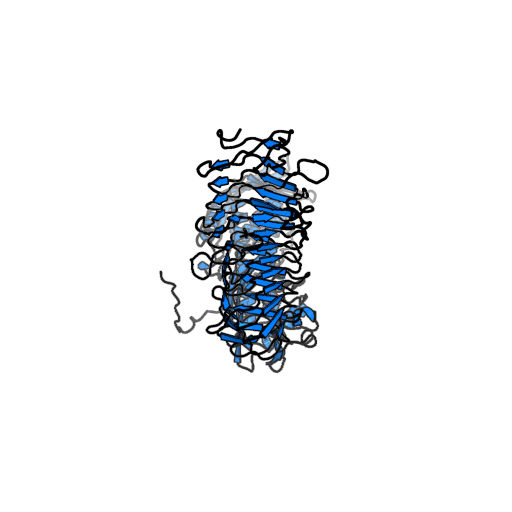 1.00 84.50 83 THR A CA 1
ATOM 601 C C . THR A 1 83 ? 24.095 1.118 -41.795 1.00 84.50 83 THR A C 1
ATOM 603 O O . THR A 1 83 ? 24.028 0.195 -40.979 1.00 84.50 83 THR A O 1
ATOM 606 N N . TYR A 1 84 ? 24.968 1.098 -42.806 1.00 88.25 84 TYR A N 1
ATOM 607 C CA . TYR A 1 84 ? 25.895 -0.014 -43.014 1.00 88.25 84 TYR A CA 1
ATOM 608 C C . TYR A 1 84 ? 26.906 -0.160 -41.874 1.00 88.25 84 TYR A C 1
ATOM 610 O O . TYR A 1 84 ? 27.104 -1.270 -41.379 1.00 88.25 84 TYR A O 1
ATOM 618 N N . ARG A 1 85 ? 27.486 0.949 -41.391 1.00 88.31 85 ARG A N 1
ATOM 619 C CA . ARG A 1 85 ? 28.396 0.960 -40.232 1.00 88.31 85 ARG A CA 1
ATOM 620 C C . ARG A 1 85 ? 27.723 0.369 -38.997 1.00 88.31 85 ARG A C 1
ATOM 622 O O . ARG A 1 85 ? 28.314 -0.471 -38.326 1.00 88.31 85 ARG A O 1
ATOM 629 N N . ARG A 1 86 ? 26.479 0.773 -38.717 1.00 80.38 86 ARG A N 1
ATOM 630 C CA . ARG A 1 86 ? 25.686 0.253 -37.590 1.00 80.38 86 ARG A CA 1
ATOM 631 C C . ARG A 1 86 ? 25.412 -1.245 -37.724 1.00 80.38 86 ARG A C 1
ATOM 633 O O . ARG A 1 86 ? 25.555 -1.984 -36.750 1.00 80.38 86 ARG A O 1
ATOM 640 N N . THR A 1 87 ? 25.061 -1.685 -38.930 1.00 83.06 87 THR A N 1
ATOM 641 C CA . THR A 1 87 ? 24.779 -3.093 -39.238 1.00 83.06 87 THR A CA 1
ATOM 642 C C . THR A 1 87 ? 26.025 -3.956 -39.041 1.00 83.06 87 THR A C 1
ATOM 644 O O . THR A 1 87 ? 25.980 -4.935 -38.299 1.00 83.06 87 THR A O 1
ATOM 647 N N . LEU A 1 88 ? 27.162 -3.568 -39.633 1.00 84.94 88 LEU A N 1
ATOM 648 C CA . LEU A 1 88 ? 28.435 -4.274 -39.457 1.00 84.94 88 LEU A CA 1
ATOM 649 C C . LEU A 1 88 ? 28.901 -4.275 -38.003 1.00 84.94 88 LEU A C 1
ATOM 651 O O . LEU A 1 88 ? 29.351 -5.308 -37.516 1.00 84.94 88 LEU A O 1
ATOM 655 N N . GLY A 1 89 ? 28.758 -3.149 -37.300 1.00 83.31 89 GLY A N 1
ATOM 656 C CA . GLY A 1 89 ? 29.141 -3.060 -35.895 1.00 83.31 89 GLY A CA 1
ATOM 657 C C . GLY A 1 89 ? 28.372 -4.049 -35.036 1.00 83.31 89 GLY A C 1
ATOM 658 O O . GLY A 1 89 ? 28.982 -4.801 -34.284 1.00 83.31 89 GLY A O 1
ATOM 659 N N . SER A 1 90 ? 27.058 -4.130 -35.235 1.00 77.69 90 SER A N 1
ATOM 660 C CA . SER A 1 90 ? 26.193 -5.087 -34.537 1.00 77.69 90 SER A CA 1
ATOM 661 C C . SER A 1 90 ? 26.565 -6.543 -34.836 1.00 77.69 90 SER A C 1
ATOM 663 O O . SER A 1 90 ? 26.534 -7.387 -33.949 1.00 77.69 90 SER A O 1
ATOM 665 N N . LEU A 1 91 ? 26.972 -6.849 -36.070 1.00 76.31 91 LEU A N 1
ATOM 666 C CA . LEU A 1 91 ? 27.388 -8.198 -36.462 1.00 76.31 91 LEU A CA 1
ATOM 667 C C . LEU A 1 91 ? 28.739 -8.586 -35.854 1.00 76.31 91 LEU A C 1
ATOM 669 O O . LEU A 1 91 ? 28.877 -9.681 -35.315 1.00 76.31 91 LEU A O 1
ATOM 673 N N . PHE A 1 92 ? 29.730 -7.694 -35.880 1.00 83.12 92 PHE A N 1
ATOM 674 C CA . PHE A 1 92 ? 31.060 -7.958 -35.316 1.00 83.12 92 PHE A CA 1
ATOM 675 C C . PHE A 1 92 ? 31.048 -8.234 -33.808 1.00 83.12 92 PHE A C 1
ATOM 677 O O . PHE A 1 92 ? 31.972 -8.875 -33.298 1.00 83.12 92 PHE A O 1
ATOM 684 N N . MET A 1 93 ? 29.985 -7.820 -33.116 1.00 72.25 93 MET A N 1
ATOM 685 C CA . MET A 1 93 ? 29.731 -8.164 -31.719 1.00 72.25 93 MET A CA 1
ATOM 686 C C . MET A 1 93 ? 29.372 -9.635 -31.483 1.00 72.25 93 MET A C 1
ATOM 688 O O . MET A 1 93 ? 29.578 -10.128 -30.380 1.00 72.25 93 MET A O 1
ATOM 692 N N . ALA A 1 94 ? 28.827 -10.332 -32.481 1.00 69.38 94 ALA A N 1
ATOM 693 C CA . ALA A 1 94 ? 28.435 -11.741 -32.369 1.00 69.38 94 ALA A CA 1
ATOM 694 C C . ALA A 1 94 ? 29.354 -12.699 -33.126 1.00 69.38 94 ALA A C 1
ATOM 696 O O . ALA A 1 94 ? 29.255 -13.914 -32.955 1.00 69.38 94 ALA A O 1
ATOM 697 N N . LEU A 1 95 ? 30.235 -12.165 -33.968 1.00 75.75 95 LEU A N 1
ATOM 698 C CA . LEU A 1 95 ? 31.144 -12.952 -34.783 1.00 75.75 95 LEU A CA 1
ATOM 699 C C . LEU A 1 95 ? 32.511 -13.036 -34.124 1.00 75.75 95 LEU A C 1
ATOM 701 O O . LEU A 1 95 ? 33.090 -12.018 -33.768 1.00 75.75 95 LEU A O 1
ATOM 705 N N . ASP A 1 96 ? 33.061 -14.231 -34.005 1.00 78.88 96 ASP A N 1
ATOM 706 C CA . ASP A 1 96 ? 34.467 -14.454 -33.706 1.00 78.88 96 ASP A CA 1
ATOM 707 C C . ASP A 1 96 ? 35.237 -14.691 -35.012 1.00 78.88 96 ASP A C 1
ATOM 709 O O . ASP A 1 96 ? 34.720 -15.309 -35.941 1.00 78.88 96 ASP A O 1
ATOM 713 N N . ASN A 1 97 ? 36.464 -14.176 -35.106 1.00 82.19 97 ASN A N 1
ATOM 714 C CA . ASN A 1 97 ? 37.325 -14.321 -36.286 1.00 82.19 97 ASN A CA 1
ATOM 715 C C . ASN A 1 97 ? 36.623 -14.087 -37.651 1.00 82.19 97 ASN A C 1
ATOM 717 O O . ASN A 1 97 ? 36.724 -14.947 -38.534 1.00 82.19 97 ASN A O 1
ATOM 721 N N . PRO A 1 98 ? 35.895 -12.968 -37.862 1.00 86.25 98 PRO A N 1
ATOM 722 C CA . PRO A 1 98 ? 35.263 -12.709 -39.150 1.00 86.25 98 PRO A CA 1
ATOM 723 C C . PRO A 1 98 ? 36.323 -12.550 -40.243 1.00 86.25 98 PRO A C 1
ATOM 725 O O . PRO A 1 98 ? 37.329 -11.878 -40.054 1.00 86.25 98 PRO A O 1
ATOM 728 N N . ARG A 1 99 ? 36.100 -13.153 -41.406 1.00 87.50 99 ARG A N 1
ATOM 729 C CA . ARG A 1 99 ? 36.961 -13.060 -42.583 1.00 87.50 99 ARG A CA 1
ATOM 730 C C . ARG A 1 99 ? 36.125 -12.717 -43.801 1.00 87.50 99 ARG A C 1
ATOM 732 O O . ARG A 1 99 ? 35.048 -13.275 -44.011 1.00 87.50 99 ARG A O 1
ATOM 739 N N . TRP A 1 100 ? 36.671 -11.829 -44.616 1.00 91.12 100 TRP A N 1
ATOM 740 C CA . TRP A 1 100 ? 36.202 -11.572 -45.966 1.00 91.12 100 TRP A CA 1
ATOM 741 C C . TRP A 1 100 ? 37.357 -11.865 -46.917 1.00 91.12 100 TRP A C 1
ATOM 743 O O . TRP A 1 100 ? 38.426 -11.267 -46.823 1.00 91.12 100 TRP A O 1
ATOM 753 N N . GLU A 1 101 ? 37.162 -12.835 -47.793 1.00 90.31 101 GLU A N 1
ATOM 754 C CA . GLU A 1 101 ? 38.085 -13.183 -48.864 1.00 90.31 101 GLU A CA 1
ATOM 755 C C . GLU A 1 101 ? 37.445 -12.796 -50.190 1.00 90.31 101 GLU A C 1
ATOM 757 O O . GLU A 1 101 ? 36.234 -12.926 -50.364 1.00 90.31 101 GLU A O 1
ATOM 762 N N . TYR A 1 102 ? 38.243 -12.295 -51.127 1.00 92.44 102 TYR A N 1
ATOM 763 C CA . TYR A 1 102 ? 37.742 -11.894 -52.432 1.00 92.44 102 TYR A CA 1
ATOM 764 C C . TYR A 1 102 ? 38.694 -12.332 -53.542 1.00 92.44 102 TYR A C 1
ATOM 766 O O . TYR A 1 102 ? 39.915 -12.300 -53.393 1.00 92.44 102 TYR A O 1
ATOM 774 N N . GLU A 1 103 ? 38.121 -12.699 -54.682 1.00 94.19 103 GLU A N 1
ATOM 775 C CA . GLU A 1 103 ? 38.837 -12.924 -55.934 1.00 94.19 103 GLU A CA 1
ATOM 776 C C . GLU A 1 103 ? 38.363 -11.893 -56.959 1.00 94.19 103 GLU A C 1
ATOM 778 O O . GLU A 1 103 ? 37.166 -11.745 -57.202 1.00 94.19 103 GLU A O 1
ATOM 783 N N . ILE A 1 104 ? 39.283 -11.144 -57.565 1.00 95.12 104 ILE A N 1
ATOM 784 C CA . ILE A 1 104 ? 38.918 -10.143 -58.572 1.00 95.12 104 ILE A CA 1
ATOM 785 C C . ILE A 1 104 ? 38.582 -10.851 -59.884 1.00 95.12 104 ILE A C 1
ATOM 787 O O . ILE A 1 104 ? 39.460 -11.391 -60.547 1.00 95.12 104 ILE A O 1
ATOM 791 N N . VAL A 1 105 ? 37.316 -10.776 -60.292 1.00 94.81 105 VAL A N 1
ATOM 792 C CA . VAL A 1 105 ? 36.828 -11.360 -61.549 1.00 94.81 105 VAL A CA 1
ATOM 793 C C . VAL A 1 105 ? 37.129 -10.436 -62.726 1.00 94.81 105 VAL A C 1
ATOM 795 O O . VAL A 1 105 ? 37.509 -10.882 -63.806 1.00 94.81 105 VAL A O 1
ATOM 798 N N . SER A 1 106 ? 36.941 -9.127 -62.539 1.00 94.88 106 SER A N 1
ATOM 799 C CA . SER A 1 106 ? 37.207 -8.137 -63.585 1.00 94.88 106 SER A CA 1
ATOM 800 C C . SER A 1 106 ? 37.388 -6.737 -63.013 1.00 94.88 106 SER A C 1
ATOM 802 O O . SER A 1 106 ? 36.701 -6.368 -62.059 1.00 94.88 106 SER A O 1
ATOM 804 N N . VAL A 1 107 ? 38.215 -5.929 -63.674 1.00 95.25 107 VAL A N 1
ATOM 805 C CA . VAL A 1 107 ? 38.354 -4.490 -63.424 1.00 95.25 107 VAL A CA 1
ATOM 806 C C . VAL A 1 107 ? 38.039 -3.752 -64.719 1.00 95.25 107 VAL A C 1
ATOM 808 O O . VAL A 1 107 ? 38.648 -4.028 -65.749 1.00 95.25 107 VAL A O 1
ATOM 811 N N . SER A 1 108 ? 37.076 -2.834 -64.681 1.00 94.50 108 SER A N 1
ATOM 812 C CA . SER A 1 108 ? 36.638 -2.064 -65.846 1.00 94.50 108 SER A CA 1
ATOM 813 C C . SER A 1 108 ? 36.678 -0.567 -65.535 1.00 94.50 108 SER A C 1
ATOM 815 O O . SER A 1 108 ? 35.801 -0.079 -64.817 1.00 94.50 108 SER A O 1
ATOM 817 N N . PRO A 1 109 ? 37.653 0.179 -66.078 1.00 90.56 109 PRO A N 1
ATOM 818 C CA . PRO A 1 109 ? 37.636 1.638 -66.059 1.00 90.56 109 PRO A CA 1
ATOM 819 C C . PRO A 1 109 ? 36.529 2.170 -66.978 1.00 90.56 109 PRO A C 1
ATOM 821 O O . PRO A 1 109 ? 36.402 1.725 -68.120 1.00 90.56 109 PRO A O 1
ATOM 824 N N . ASP A 1 110 ? 35.734 3.127 -66.509 1.00 88.25 110 ASP A N 1
ATOM 825 C CA . ASP A 1 110 ? 34.833 3.909 -67.351 1.00 88.25 110 ASP A CA 1
ATOM 826 C C . ASP A 1 110 ? 35.610 5.105 -67.927 1.00 88.25 110 ASP A C 1
ATOM 828 O O . ASP A 1 110 ? 35.942 6.040 -67.190 1.00 88.25 110 ASP A O 1
ATOM 832 N N . PRO A 1 111 ? 35.883 5.124 -69.243 1.00 79.81 111 PRO A N 1
ATOM 833 C CA . PRO A 1 111 ? 36.671 6.181 -69.866 1.00 79.81 111 PRO A CA 1
ATOM 834 C C . PRO A 1 111 ? 35.987 7.557 -69.830 1.00 79.81 111 PRO A C 1
ATOM 836 O O . PRO A 1 111 ? 36.648 8.556 -70.098 1.00 79.81 111 PRO A O 1
ATOM 839 N N . LYS A 1 112 ? 34.679 7.637 -69.537 1.00 83.12 112 LYS A N 1
ATOM 840 C CA . LYS A 1 112 ? 33.931 8.903 -69.494 1.00 83.12 112 LYS A CA 1
ATOM 841 C C . LYS A 1 112 ? 33.886 9.523 -68.106 1.00 83.12 112 LYS A C 1
ATOM 843 O O . LYS A 1 112 ? 34.016 10.735 -67.984 1.00 83.12 112 LYS A O 1
ATOM 848 N N . SER A 1 113 ? 33.650 8.711 -67.080 1.00 82.25 113 SER A N 1
ATOM 849 C CA . SER A 1 113 ? 33.500 9.193 -65.703 1.00 82.25 113 SER A CA 1
ATOM 850 C C . SER A 1 113 ? 34.783 9.081 -64.879 1.00 82.25 113 SER A C 1
ATOM 852 O O . SER A 1 113 ? 34.850 9.646 -63.790 1.00 82.25 113 SER A O 1
ATOM 854 N N . GLY A 1 114 ? 35.784 8.338 -65.367 1.00 83.94 114 GLY A N 1
ATOM 855 C CA . GLY A 1 114 ? 36.969 7.976 -64.589 1.00 83.94 114 GLY A CA 1
ATOM 856 C C . GLY A 1 114 ? 36.665 7.000 -63.447 1.00 83.94 114 GLY A C 1
ATOM 857 O O . GLY A 1 114 ? 37.556 6.699 -62.655 1.00 83.94 114 GLY A O 1
ATOM 858 N N . ALA A 1 115 ? 35.424 6.509 -63.343 1.00 91.06 115 ALA A N 1
ATOM 859 C CA . ALA A 1 115 ? 35.043 5.525 -62.346 1.00 91.06 115 ALA A CA 1
ATOM 860 C C . ALA A 1 115 ? 35.685 4.174 -62.657 1.00 91.06 115 ALA A C 1
ATOM 862 O O . ALA A 1 115 ? 35.856 3.795 -63.816 1.00 91.06 115 ALA A O 1
ATOM 863 N N . ILE A 1 116 ? 36.000 3.412 -61.619 1.00 95.62 116 ILE A N 1
ATOM 864 C CA . ILE A 1 116 ? 36.519 2.055 -61.765 1.00 95.62 116 ILE A CA 1
ATOM 865 C C . ILE A 1 116 ? 35.505 1.110 -61.179 1.00 95.62 116 ILE A C 1
ATOM 867 O O . ILE A 1 116 ? 35.184 1.193 -59.997 1.00 95.62 116 ILE A O 1
ATOM 871 N N . ARG A 1 117 ? 35.019 0.187 -61.999 1.00 96.38 117 ARG A N 1
ATOM 872 C CA . ARG A 1 117 ? 34.123 -0.864 -61.545 1.00 96.38 117 ARG A CA 1
ATOM 873 C C . ARG A 1 117 ? 34.909 -2.154 -61.381 1.00 96.38 117 ARG A C 1
ATOM 875 O O . ARG A 1 117 ? 35.394 -2.718 -62.362 1.00 96.38 117 ARG A O 1
ATOM 882 N N . VAL A 1 118 ? 35.020 -2.622 -60.146 1.00 96.69 118 VAL A N 1
ATOM 883 C CA . VAL A 1 118 ? 35.644 -3.899 -59.802 1.00 96.69 118 VAL A CA 1
ATOM 884 C C . VAL A 1 118 ? 34.541 -4.901 -59.500 1.00 96.69 118 VAL A C 1
ATOM 886 O O . VAL A 1 118 ? 33.689 -4.653 -58.650 1.00 96.69 118 VAL A O 1
ATOM 889 N N . ARG A 1 119 ? 34.544 -6.030 -60.208 1.00 94.69 119 ARG A N 1
ATOM 890 C CA . ARG A 1 119 ? 33.715 -7.186 -59.860 1.00 94.69 119 ARG A CA 1
ATOM 891 C C . ARG A 1 119 ? 34.575 -8.183 -59.115 1.00 94.69 119 ARG A C 1
ATOM 893 O O . ARG A 1 119 ? 35.628 -8.569 -59.627 1.00 94.69 119 ARG A O 1
ATOM 900 N N . VAL A 1 120 ? 34.113 -8.608 -57.953 1.00 93.81 120 VAL A N 1
ATOM 901 C CA . VAL A 1 120 ? 34.795 -9.613 -57.142 1.00 93.81 120 VAL A CA 1
ATOM 902 C C . VAL A 1 120 ? 33.869 -10.782 -56.856 1.00 93.81 120 VAL A C 1
ATOM 904 O O . VAL A 1 120 ? 32.654 -10.622 -56.793 1.00 93.81 120 VAL A O 1
ATOM 907 N N . GLN A 1 121 ? 34.447 -11.959 -56.687 1.00 91.44 121 GLN A N 1
ATOM 908 C CA . GLN A 1 121 ? 33.797 -13.100 -56.075 1.00 91.44 121 GLN A CA 1
ATOM 909 C C . GLN A 1 121 ? 34.169 -13.077 -54.592 1.00 91.44 121 GLN A C 1
ATOM 911 O O . GLN A 1 121 ? 35.319 -13.333 -54.244 1.00 91.44 121 GLN A O 1
ATOM 916 N N . SER A 1 122 ? 33.214 -12.727 -53.733 1.00 88.00 122 SER A N 1
ATOM 917 C CA . SER A 1 122 ? 33.427 -12.609 -52.289 1.00 88.00 122 SER A CA 1
ATOM 918 C C . SER A 1 122 ? 33.037 -13.898 -51.577 1.00 88.00 122 SER A C 1
ATOM 920 O O . SER A 1 122 ? 32.025 -14.516 -51.910 1.00 88.00 122 SER A O 1
ATOM 922 N N . THR A 1 123 ? 33.823 -14.280 -50.575 1.00 83.88 123 THR A N 1
ATOM 923 C CA . THR A 1 123 ? 33.538 -15.354 -49.622 1.00 83.88 123 THR A CA 1
ATOM 924 C C . THR A 1 123 ? 33.659 -14.790 -48.216 1.00 83.88 123 THR A C 1
ATOM 926 O O . THR A 1 123 ? 34.698 -14.251 -47.837 1.00 83.88 123 THR A O 1
ATOM 929 N N . TYR A 1 124 ? 32.593 -14.914 -47.434 1.00 82.38 124 TYR A N 1
ATOM 930 C CA . TYR A 1 124 ? 32.593 -14.530 -46.028 1.00 82.38 124 TYR A CA 1
ATOM 931 C C . TYR A 1 124 ? 32.731 -15.781 -45.155 1.00 82.38 124 TYR A C 1
ATOM 933 O O . TYR A 1 124 ? 32.336 -16.883 -45.534 1.00 82.38 124 TYR A O 1
ATOM 941 N N . SER A 1 125 ? 33.344 -15.638 -43.988 1.00 78.56 125 SER A N 1
ATOM 942 C CA . SER A 1 125 ? 33.324 -16.668 -42.950 1.00 78.56 125 SER A CA 1
ATOM 943 C C . SER A 1 125 ? 33.495 -16.032 -41.581 1.00 78.56 125 SER A C 1
ATOM 945 O O . SER A 1 125 ? 34.035 -14.939 -41.459 1.00 78.56 125 SER A O 1
ATOM 947 N N . ALA A 1 126 ? 32.986 -16.684 -40.547 1.00 77.44 126 ALA A N 1
ATOM 948 C CA . ALA A 1 126 ? 33.171 -16.283 -39.162 1.00 77.44 126 ALA A CA 1
ATOM 949 C C . ALA A 1 126 ? 32.827 -17.471 -38.261 1.00 77.44 126 ALA A C 1
ATOM 951 O O . ALA A 1 126 ? 32.077 -18.363 -38.661 1.00 77.44 126 ALA A O 1
ATOM 952 N N . ASN A 1 127 ? 33.338 -17.454 -37.039 1.00 73.88 127 ASN A N 1
ATOM 953 C CA . ASN A 1 127 ? 32.806 -18.242 -35.938 1.00 73.88 127 ASN A CA 1
ATOM 954 C C . ASN A 1 127 ? 31.775 -17.402 -35.177 1.00 73.88 127 ASN A C 1
ATOM 956 O O . ASN A 1 127 ? 31.676 -16.191 -35.366 1.00 73.88 127 ASN A O 1
ATOM 960 N N . LEU A 1 128 ? 30.994 -18.033 -34.312 1.00 64.62 128 LEU A N 1
ATOM 961 C CA . LEU A 1 128 ? 30.128 -17.317 -33.380 1.00 64.62 128 LEU A CA 1
ATOM 962 C C . LEU A 1 128 ? 30.873 -17.142 -32.064 1.00 64.62 128 LEU A C 1
ATOM 964 O O . LEU A 1 128 ? 31.541 -18.073 -31.613 1.00 64.62 128 LEU A O 1
ATOM 968 N N . ILE A 1 129 ? 30.744 -15.970 -31.445 1.00 65.31 129 ILE A N 1
ATOM 969 C CA . ILE A 1 129 ? 31.183 -15.799 -30.061 1.00 65.31 129 ILE A CA 1
ATOM 970 C C . ILE A 1 129 ? 30.270 -16.661 -29.189 1.00 65.31 129 ILE A C 1
ATOM 972 O O . ILE A 1 129 ? 29.049 -16.483 -29.175 1.00 65.31 129 ILE A O 1
ATOM 976 N N . GLU A 1 130 ? 30.865 -17.609 -28.469 1.00 56.66 130 GLU A N 1
ATOM 977 C CA . GLU A 1 130 ? 30.157 -18.345 -27.432 1.00 56.66 130 GLU A CA 1
ATOM 978 C C . GLU A 1 130 ? 29.841 -17.361 -26.301 1.00 56.66 130 GLU A C 1
ATOM 980 O O . GLU A 1 130 ? 30.737 -16.766 -25.702 1.00 56.66 130 GLU A O 1
ATOM 985 N N . LEU A 1 131 ? 28.553 -17.135 -26.039 1.00 53.69 131 LEU A N 1
ATOM 986 C CA . LEU A 1 131 ? 28.105 -16.295 -24.930 1.00 53.69 131 LEU A CA 1
ATOM 987 C C . LEU A 1 131 ? 28.297 -17.081 -23.625 1.00 53.69 131 LEU A C 1
ATOM 989 O O . LEU A 1 131 ? 27.355 -17.639 -23.067 1.00 53.69 131 LEU A O 1
ATOM 993 N N . ILE A 1 132 ? 29.543 -17.183 -23.167 1.00 45.88 132 ILE A N 1
ATOM 994 C CA . ILE A 1 132 ? 29.914 -17.891 -21.939 1.00 45.88 132 ILE A CA 1
ATOM 995 C C . ILE A 1 132 ? 29.415 -17.084 -20.726 1.00 45.88 132 ILE A C 1
ATOM 997 O O . ILE A 1 132 ? 29.486 -15.856 -20.712 1.00 45.88 132 ILE A O 1
ATOM 1001 N N . GLY A 1 133 ? 28.922 -17.763 -19.686 1.00 41.47 133 GLY A N 1
ATOM 1002 C CA . GLY A 1 133 ? 28.793 -17.169 -18.344 1.00 41.47 133 GLY A CA 1
ATOM 1003 C C . GLY A 1 133 ? 27.394 -16.746 -17.886 1.00 41.47 133 GLY A C 1
ATOM 1004 O O . GLY A 1 133 ? 27.264 -16.223 -16.785 1.00 41.47 133 GLY A O 1
ATOM 1005 N N . VAL A 1 134 ? 26.335 -17.014 -18.653 1.00 41.03 134 VAL A N 1
ATOM 1006 C CA . VAL A 1 134 ? 24.951 -16.885 -18.163 1.00 41.03 134 VAL A CA 1
ATOM 1007 C C . VAL A 1 134 ? 24.295 -18.255 -18.267 1.00 41.03 134 VAL A C 1
ATOM 1009 O O . VAL A 1 134 ? 24.190 -18.802 -19.362 1.00 41.03 134 VAL A O 1
ATOM 1012 N N . ASN A 1 135 ? 23.889 -18.838 -17.135 1.00 41.03 135 ASN A N 1
ATOM 1013 C CA . ASN A 1 135 ? 23.167 -20.112 -17.121 1.00 41.03 135 ASN A CA 1
ATOM 1014 C C . ASN A 1 135 ? 21.990 -20.039 -18.124 1.00 41.03 135 ASN A C 1
ATOM 1016 O O . ASN A 1 135 ? 21.199 -19.097 -18.025 1.00 41.03 135 ASN A O 1
ATOM 1020 N N . PRO A 1 136 ? 21.841 -20.994 -19.064 1.00 37.81 136 PRO A N 1
ATOM 1021 C CA . PRO A 1 136 ? 20.752 -21.010 -20.045 1.00 37.81 136 PRO A CA 1
ATOM 1022 C C . PRO A 1 136 ? 19.350 -20.852 -19.438 1.00 37.81 136 PRO A C 1
ATOM 1024 O O . PRO A 1 136 ? 18.465 -20.305 -20.089 1.00 37.81 136 PRO A O 1
ATOM 1027 N N . ALA A 1 137 ? 19.154 -21.260 -18.178 1.00 42.66 137 ALA A N 1
ATOM 1028 C CA . ALA A 1 137 ? 17.902 -21.079 -17.439 1.00 42.66 137 ALA A CA 1
ATOM 1029 C C . ALA A 1 137 ? 17.544 -19.604 -17.140 1.00 42.66 137 ALA A C 1
ATOM 1031 O O . ALA A 1 137 ? 16.391 -19.309 -16.841 1.00 42.66 137 ALA A O 1
ATOM 1032 N N . ALA A 1 138 ? 18.505 -18.676 -17.221 1.00 43.00 138 ALA A N 1
ATOM 1033 C CA . ALA A 1 138 ? 18.320 -17.241 -16.976 1.00 43.00 138 ALA A CA 1
ATOM 1034 C C . ALA A 1 138 ? 18.028 -16.427 -18.254 1.00 43.00 138 ALA A C 1
ATOM 1036 O O . ALA A 1 138 ? 17.896 -15.200 -18.204 1.00 43.00 138 ALA A O 1
ATOM 1037 N N . LEU A 1 139 ? 17.959 -17.077 -19.418 1.00 47.50 139 LEU A N 1
ATOM 1038 C CA . LEU A 1 139 ? 17.467 -16.488 -20.660 1.00 47.50 139 LEU A CA 1
ATOM 1039 C C . LEU A 1 139 ? 16.043 -17.012 -20.860 1.00 47.50 139 LEU A C 1
ATOM 1041 O O . LEU A 1 139 ? 15.864 -18.198 -21.116 1.00 47.50 139 LEU A O 1
ATOM 1045 N N . GLU A 1 140 ? 15.030 -16.142 -20.759 1.00 44.62 140 GLU A N 1
ATOM 1046 C CA . GLU A 1 140 ? 13.600 -16.504 -20.884 1.00 44.62 140 GLU A CA 1
ATOM 1047 C C . GLU A 1 140 ? 13.259 -17.270 -22.180 1.00 44.62 140 GLU A C 1
ATOM 1049 O O . GLU A 1 140 ? 12.190 -17.868 -22.294 1.00 44.62 140 GLU A O 1
ATOM 1054 N N . ARG A 1 141 ? 14.172 -17.293 -23.160 1.00 47.00 141 ARG A N 1
ATOM 1055 C CA . ARG A 1 141 ? 14.062 -18.060 -24.402 1.00 47.00 141 ARG A CA 1
ATOM 1056 C C . ARG A 1 141 ? 15.370 -18.783 -24.715 1.00 47.00 141 ARG A C 1
ATOM 1058 O O . ARG A 1 141 ? 16.161 -18.327 -25.537 1.00 47.00 141 ARG A O 1
ATOM 1065 N N . ALA A 1 142 ? 15.573 -19.954 -24.116 1.00 42.75 142 ALA A N 1
ATOM 1066 C CA . ALA A 1 142 ? 16.742 -20.823 -24.318 1.00 42.75 142 ALA A CA 1
ATOM 1067 C C . ALA A 1 142 ? 16.948 -21.363 -25.766 1.00 42.75 142 ALA A C 1
ATOM 1069 O O . ALA A 1 142 ? 17.732 -22.284 -25.970 1.00 42.75 142 ALA A O 1
ATOM 1070 N N . GLY A 1 143 ? 16.280 -20.805 -26.786 1.00 49.06 143 GLY A N 1
ATOM 1071 C CA . GLY A 1 143 ? 16.387 -21.225 -28.191 1.00 49.06 143 GLY A CA 1
ATOM 1072 C C . GLY A 1 143 ? 16.532 -20.096 -29.221 1.00 49.06 143 GLY A C 1
ATOM 1073 O O . GLY A 1 143 ? 16.847 -20.381 -30.374 1.00 49.06 143 GLY A O 1
ATOM 1074 N N . GLU A 1 144 ? 16.349 -18.827 -28.844 1.00 53.91 144 GLU A N 1
ATOM 1075 C CA . GLU A 1 144 ? 16.488 -17.697 -29.781 1.00 53.91 144 GLU A CA 1
ATOM 1076 C C . GLU A 1 144 ? 17.944 -17.370 -30.147 1.00 53.91 144 GLU A C 1
ATOM 1078 O O . GLU A 1 144 ? 18.212 -17.202 -31.340 1.00 53.91 144 GLU A O 1
ATOM 1083 N N . PRO A 1 145 ? 18.906 -17.333 -29.199 1.00 57.16 145 PRO A N 1
ATOM 1084 C CA . PRO A 1 145 ? 20.284 -16.993 -29.534 1.00 57.16 145 PRO A CA 1
ATOM 1085 C C . PRO A 1 145 ? 20.920 -17.986 -30.517 1.00 57.16 145 PRO A C 1
ATOM 1087 O O . PRO A 1 145 ? 21.403 -17.519 -31.543 1.00 57.16 145 PRO A O 1
ATOM 1090 N N . PRO A 1 146 ? 20.846 -19.324 -30.334 1.00 59.31 146 PRO A N 1
ATOM 1091 C CA . PRO A 1 146 ? 21.435 -20.264 -31.294 1.00 59.31 146 PRO A CA 1
ATOM 1092 C C . PRO A 1 146 ? 20.788 -20.208 -32.685 1.00 59.31 146 PRO A C 1
ATOM 1094 O O . PRO A 1 146 ? 21.483 -20.350 -33.691 1.00 59.31 146 PRO A O 1
ATOM 1097 N N . ALA A 1 147 ? 19.472 -19.977 -32.772 1.00 62.09 147 ALA A N 1
ATOM 1098 C CA . ALA A 1 147 ? 18.761 -19.875 -34.047 1.00 62.09 147 ALA A CA 1
ATOM 1099 C C . ALA A 1 147 ? 19.111 -18.580 -34.801 1.00 62.09 147 ALA A C 1
ATOM 1101 O O . ALA A 1 147 ? 19.357 -18.611 -36.007 1.00 62.09 147 ALA A O 1
ATOM 1102 N N . LEU A 1 148 ? 19.187 -17.447 -34.098 1.00 61.53 148 LEU A N 1
ATOM 1103 C CA . LEU A 1 148 ? 19.614 -16.168 -34.671 1.00 61.53 148 LEU A CA 1
ATOM 1104 C C . LEU A 1 148 ? 21.093 -16.199 -35.056 1.00 61.53 148 LEU A C 1
ATOM 1106 O O . LEU A 1 148 ? 21.438 -15.831 -36.175 1.00 61.53 148 LEU A O 1
ATOM 1110 N N . GLN A 1 149 ? 21.950 -16.731 -34.188 1.00 60.72 149 GLN A N 1
ATOM 1111 C CA . GLN A 1 149 ? 23.365 -16.961 -34.465 1.00 60.72 149 GLN A CA 1
ATOM 1112 C C . GLN A 1 149 ? 23.568 -17.881 -35.682 1.00 60.72 149 GLN A C 1
ATOM 1114 O O . GLN A 1 149 ? 24.400 -17.593 -36.540 1.00 60.72 149 GLN A O 1
ATOM 1119 N N . SER A 1 150 ? 22.762 -18.938 -35.829 1.00 66.00 150 SER A N 1
ATOM 1120 C CA . SER A 1 150 ? 22.793 -19.806 -37.016 1.00 66.00 150 SER A CA 1
ATOM 1121 C C . SER A 1 150 ? 22.383 -19.059 -38.286 1.00 66.00 150 SER A C 1
ATOM 1123 O O . SER A 1 150 ? 23.060 -19.192 -39.299 1.00 66.00 150 SER A O 1
ATOM 1125 N N . ARG A 1 151 ? 21.347 -18.207 -38.238 1.00 66.00 151 ARG A N 1
ATOM 1126 C CA . ARG A 1 151 ? 20.935 -17.363 -39.380 1.00 66.00 151 ARG A CA 1
ATOM 1127 C C . ARG A 1 151 ? 22.004 -16.342 -39.774 1.00 66.00 151 ARG A C 1
ATOM 1129 O O . ARG A 1 151 ? 22.172 -16.055 -40.959 1.00 66.00 151 ARG A O 1
ATOM 1136 N N . VAL A 1 152 ? 22.744 -15.807 -38.805 1.00 65.94 152 VAL A N 1
ATOM 1137 C CA . VAL A 1 152 ? 23.891 -14.915 -39.044 1.00 65.94 152 VAL A CA 1
ATOM 1138 C C . VAL A 1 152 ? 25.016 -15.684 -39.714 1.00 65.94 152 VAL A C 1
ATOM 1140 O O . VAL A 1 152 ? 25.517 -15.258 -40.750 1.00 65.94 152 VAL A O 1
ATOM 1143 N N . LEU A 1 153 ? 25.359 -16.858 -39.186 1.00 68.62 153 LEU A N 1
ATOM 1144 C CA . LEU A 1 153 ? 26.380 -17.718 -39.770 1.00 68.62 153 LEU A CA 1
ATOM 1145 C C . LEU A 1 153 ? 25.997 -18.178 -41.187 1.00 68.62 153 LEU A C 1
ATOM 1147 O O . LEU A 1 153 ? 26.844 -18.193 -42.071 1.00 68.62 153 LEU A O 1
ATOM 1151 N N . GLU A 1 154 ? 24.729 -18.508 -41.437 1.00 69.19 154 GLU A N 1
ATOM 1152 C CA . GLU A 1 154 ? 24.205 -18.818 -42.775 1.00 69.19 154 GLU A CA 1
ATOM 1153 C C . GLU A 1 154 ? 24.290 -17.619 -43.721 1.00 69.19 154 GLU A C 1
ATOM 1155 O O . GLU A 1 154 ? 24.668 -17.783 -44.880 1.00 69.19 154 GLU A O 1
ATOM 1160 N N . SER A 1 155 ? 24.015 -16.410 -43.224 1.00 64.56 155 SER A N 1
ATOM 1161 C CA . SER A 1 155 ? 24.172 -15.170 -43.996 1.00 64.56 155 SER A CA 1
ATOM 1162 C C . SER A 1 155 ? 25.633 -14.915 -44.378 1.00 64.56 155 SER A C 1
ATOM 1164 O O . SER A 1 155 ? 25.894 -14.328 -45.425 1.00 64.56 155 SER A O 1
ATOM 1166 N N . PHE A 1 156 ? 26.573 -15.408 -43.564 1.00 63.84 156 PHE A N 1
ATOM 1167 C CA . PHE A 1 156 ? 28.015 -15.341 -43.794 1.00 63.84 156 PHE A CA 1
ATOM 1168 C C . PHE A 1 156 ? 28.578 -16.531 -44.582 1.00 63.84 156 PHE A C 1
ATOM 1170 O O . PHE A 1 156 ? 29.676 -16.420 -45.097 1.00 63.84 156 PHE A O 1
ATOM 1177 N N . LYS A 1 157 ? 27.852 -17.640 -44.763 1.00 62.88 157 LYS A N 1
ATOM 1178 C CA . LYS A 1 157 ? 28.287 -18.803 -45.570 1.00 62.88 157 LYS A CA 1
ATOM 1179 C C . LYS A 1 157 ? 27.968 -18.660 -47.065 1.00 62.88 157 LYS A C 1
ATOM 1181 O O . LYS A 1 157 ? 27.755 -19.651 -47.763 1.00 62.88 157 LYS A O 1
ATOM 1186 N N . ALA A 1 158 ? 27.916 -17.431 -47.567 1.00 61.53 158 ALA A N 1
ATOM 1187 C CA . ALA A 1 158 ? 27.617 -17.145 -48.962 1.00 61.53 158 ALA A CA 1
ATOM 1188 C C . ALA A 1 158 ? 28.902 -16.823 -49.738 1.00 61.53 158 ALA A C 1
ATOM 1190 O O . ALA A 1 158 ? 29.642 -15.907 -49.381 1.00 61.53 158 ALA A O 1
ATOM 1191 N N . SER A 1 159 ? 29.135 -17.552 -50.831 1.00 64.56 159 SER A N 1
ATOM 1192 C CA . SER A 1 159 ? 30.045 -17.128 -51.896 1.00 64.56 159 SER A CA 1
ATOM 1193 C C . SER A 1 159 ? 29.221 -16.449 -52.982 1.00 64.56 159 SER A C 1
ATOM 1195 O O . SER A 1 159 ? 28.333 -17.093 -53.552 1.00 64.56 159 SER A O 1
ATOM 1197 N N . ALA A 1 160 ? 29.471 -15.182 -53.292 1.00 74.00 160 ALA A N 1
ATOM 1198 C CA . ALA A 1 160 ? 28.662 -14.497 -54.291 1.00 74.00 160 ALA A CA 1
ATOM 1199 C C . ALA A 1 160 ? 29.395 -13.312 -54.952 1.00 74.00 160 ALA A C 1
ATOM 1201 O O . ALA A 1 160 ? 30.381 -12.795 -54.428 1.00 74.00 160 ALA A O 1
ATOM 1202 N N . GLY A 1 161 ? 28.943 -12.937 -56.152 1.00 83.75 161 GLY A N 1
ATOM 1203 C CA . GLY A 1 161 ? 29.565 -11.882 -56.952 1.00 83.75 161 GLY A CA 1
ATOM 1204 C C . GLY A 1 161 ? 29.145 -10.485 -56.497 1.00 83.75 161 GLY A C 1
ATOM 1205 O O . GLY A 1 161 ? 27.956 -10.173 -56.499 1.00 83.75 161 GLY A O 1
ATOM 1206 N N . GLU A 1 162 ? 30.111 -9.635 -56.165 1.00 91.88 162 GLU A N 1
ATOM 1207 C CA . GLU A 1 162 ? 29.909 -8.260 -55.704 1.00 91.88 162 GLU A CA 1
ATOM 1208 C C . GLU A 1 162 ? 30.507 -7.249 -56.681 1.00 91.88 162 GLU A C 1
ATOM 1210 O O . GLU A 1 162 ? 31.434 -7.547 -57.441 1.00 91.88 162 GLU A O 1
ATOM 1215 N N . ILE A 1 163 ? 29.963 -6.034 -56.670 1.00 94.44 163 ILE A N 1
ATOM 1216 C CA . ILE A 1 163 ? 30.422 -4.935 -57.516 1.00 94.44 163 ILE A CA 1
ATOM 1217 C C . ILE A 1 163 ? 30.773 -3.744 -56.635 1.00 94.44 163 ILE A C 1
ATOM 1219 O O . ILE A 1 163 ? 29.930 -3.233 -55.901 1.00 94.44 163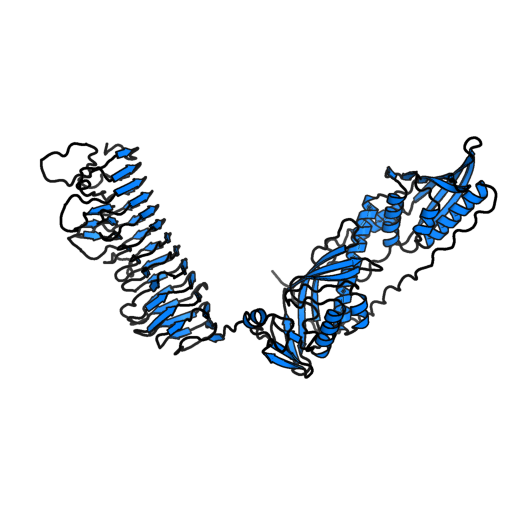 ILE A O 1
ATOM 1223 N N . PHE A 1 164 ? 32.006 -3.276 -56.777 1.00 96.44 164 PHE A N 1
ATOM 1224 C CA . PHE A 1 164 ? 32.513 -2.067 -56.150 1.00 96.44 164 PHE A CA 1
ATOM 1225 C C . PHE A 1 164 ? 32.755 -1.024 -57.239 1.00 96.44 164 PHE A C 1
ATOM 1227 O O . PHE A 1 164 ? 33.496 -1.277 -58.192 1.00 96.44 164 PHE A O 1
ATOM 1234 N N . GLU A 1 165 ? 32.133 0.145 -57.121 1.00 96.88 165 GLU A N 1
ATOM 1235 C CA . GLU A 1 165 ? 32.430 1.295 -57.970 1.00 96.88 165 GLU A CA 1
ATOM 1236 C C . GLU A 1 165 ? 33.245 2.318 -57.189 1.00 96.88 165 GLU A C 1
ATOM 1238 O O . GLU A 1 165 ? 32.814 2.810 -56.146 1.00 96.88 165 GLU A O 1
ATOM 1243 N N . PHE A 1 166 ? 34.415 2.656 -57.719 1.00 96.94 166 PHE A N 1
ATOM 1244 C CA . PHE A 1 166 ? 35.340 3.605 -57.127 1.00 96.94 166 PHE A CA 1
ATOM 1245 C C . PHE A 1 166 ? 35.382 4.895 -57.941 1.00 96.94 166 PHE A C 1
ATOM 1247 O O . PHE A 1 166 ? 35.405 4.851 -59.173 1.00 96.94 166 PHE A O 1
ATOM 1254 N N . ARG A 1 167 ? 35.456 6.041 -57.262 1.00 94.75 167 ARG A N 1
ATOM 1255 C CA . ARG A 1 167 ? 35.703 7.356 -57.869 1.00 94.75 167 ARG A CA 1
ATOM 1256 C C . ARG A 1 167 ? 36.657 8.176 -56.998 1.00 94.75 167 ARG A C 1
ATOM 1258 O O . ARG A 1 167 ? 36.628 8.011 -55.777 1.00 94.75 167 ARG A O 1
ATOM 1265 N N . PRO A 1 168 ? 37.472 9.061 -57.590 1.00 89.56 168 PRO A N 1
ATOM 1266 C CA . PRO A 1 168 ? 38.221 10.033 -56.811 1.00 89.56 168 PRO A CA 1
ATOM 1267 C C . PRO A 1 168 ? 37.246 11.011 -56.144 1.00 89.56 168 PRO A C 1
ATOM 1269 O O . PRO A 1 168 ? 36.302 11.493 -56.776 1.00 89.56 168 PRO A O 1
ATOM 1272 N N . ASP A 1 169 ? 37.449 11.276 -54.858 1.00 87.69 169 ASP A N 1
ATOM 1273 C CA . ASP A 1 169 ? 36.737 12.325 -54.136 1.00 87.69 169 ASP A CA 1
ATOM 1274 C C . ASP A 1 169 ? 37.312 13.719 -54.460 1.00 87.69 169 ASP A C 1
ATOM 1276 O O . ASP A 1 169 ? 38.202 13.879 -55.297 1.00 87.69 169 ASP A O 1
ATOM 1280 N N . VAL A 1 170 ? 36.798 14.756 -53.792 1.00 85.12 170 VAL A N 1
ATOM 1281 C CA . VAL A 1 170 ? 37.244 16.150 -53.986 1.00 85.12 170 VAL A CA 1
ATOM 1282 C C . VAL A 1 170 ? 38.723 16.383 -53.654 1.00 85.12 170 VAL A C 1
ATOM 1284 O O . VAL A 1 170 ? 39.294 17.367 -54.113 1.00 85.12 170 VAL A O 1
ATOM 1287 N N . SER A 1 171 ? 39.344 15.494 -52.873 1.00 84.31 171 SER A N 1
ATOM 1288 C CA . SER A 1 171 ? 40.774 15.513 -52.544 1.00 84.31 171 SER A CA 1
ATOM 1289 C C . SER A 1 171 ? 41.624 14.700 -53.527 1.00 84.31 171 SER A C 1
ATOM 1291 O O . SER A 1 171 ? 42.843 14.644 -53.390 1.00 84.31 171 SER A O 1
ATOM 1293 N N . GLY A 1 172 ? 40.996 14.080 -54.531 1.00 84.31 172 GLY A N 1
ATOM 1294 C CA . GLY A 1 172 ? 41.645 13.179 -55.480 1.00 84.31 172 GLY A CA 1
ATOM 1295 C C . GLY A 1 172 ? 41.864 11.765 -54.937 1.00 84.31 172 GLY A C 1
ATOM 1296 O O . GLY A 1 172 ? 42.406 10.926 -55.654 1.00 84.31 172 GLY A O 1
ATOM 1297 N N . GLN A 1 173 ? 41.433 11.470 -53.706 1.00 87.69 173 GLN A N 1
ATOM 1298 C CA . GLN A 1 173 ? 41.569 10.143 -53.114 1.00 87.69 173 GLN A CA 1
ATOM 1299 C C . GLN A 1 173 ? 40.477 9.212 -53.645 1.00 87.69 173 GLN A C 1
ATOM 1301 O O . GLN A 1 173 ? 39.293 9.547 -53.609 1.00 87.69 173 GLN A O 1
ATOM 1306 N N . MET A 1 174 ? 40.850 8.019 -54.113 1.00 91.69 174 MET A N 1
ATOM 1307 C CA . MET A 1 174 ? 39.871 7.016 -54.539 1.00 91.69 174 MET A CA 1
ATOM 1308 C C . MET A 1 174 ? 39.013 6.547 -53.354 1.00 91.69 174 MET A C 1
ATOM 1310 O O . MET A 1 174 ? 39.532 6.131 -52.317 1.00 91.69 174 MET A O 1
ATOM 1314 N N . ARG A 1 175 ? 37.689 6.584 -53.526 1.00 93.94 175 ARG A N 1
ATOM 1315 C CA . ARG A 1 175 ? 36.680 6.101 -52.573 1.00 93.94 175 ARG A CA 1
ATOM 1316 C C . ARG A 1 175 ? 35.677 5.206 -53.283 1.00 93.94 175 ARG A C 1
ATOM 1318 O O . ARG A 1 175 ? 35.406 5.391 -54.468 1.00 93.94 175 ARG A O 1
ATOM 1325 N N . ILE A 1 176 ? 35.068 4.287 -52.549 1.00 96.62 176 ILE A N 1
ATOM 1326 C CA . ILE A 1 176 ? 33.919 3.512 -53.022 1.00 96.62 176 ILE A CA 1
ATOM 1327 C C . ILE A 1 176 ? 32.680 4.415 -52.983 1.00 96.62 176 ILE A C 1
ATOM 1329 O O . ILE A 1 176 ? 32.342 4.965 -51.936 1.00 96.62 176 ILE A O 1
ATOM 1333 N N . VAL A 1 177 ? 32.001 4.573 -54.115 1.00 95.69 177 VAL A N 1
ATOM 1334 C CA . VAL A 1 177 ? 30.746 5.338 -54.244 1.00 95.69 177 VAL A CA 1
ATOM 1335 C C . VAL A 1 177 ? 29.520 4.437 -54.387 1.00 95.69 177 VAL A C 1
ATOM 1337 O O . VAL A 1 177 ? 28.408 4.865 -54.088 1.00 95.69 177 VAL A O 1
ATOM 1340 N N . GLU A 1 178 ? 29.713 3.185 -54.799 1.00 95.69 178 GLU A N 1
ATOM 1341 C CA . GLU A 1 178 ? 28.660 2.173 -54.823 1.00 95.69 178 GLU A CA 1
ATOM 1342 C C . GLU A 1 178 ? 29.237 0.809 -54.436 1.00 95.69 178 GLU A C 1
ATOM 1344 O O . GLU A 1 178 ? 30.274 0.390 -54.955 1.00 95.69 178 GLU A O 1
ATOM 1349 N N . LEU A 1 179 ? 28.545 0.122 -53.531 1.00 94.38 179 LEU A N 1
ATOM 1350 C CA . LEU A 1 179 ? 28.777 -1.275 -53.185 1.00 94.38 179 LEU A CA 1
ATOM 1351 C C . LEU A 1 179 ? 27.485 -2.040 -53.455 1.00 94.38 179 LEU A C 1
ATOM 1353 O O . LEU A 1 179 ? 26.519 -1.893 -52.712 1.00 94.38 179 LEU A O 1
ATOM 1357 N N . ALA A 1 180 ? 27.463 -2.856 -54.504 1.00 92.06 180 ALA A N 1
ATOM 1358 C CA . ALA A 1 180 ? 26.388 -3.810 -54.742 1.00 92.06 180 ALA A CA 1
ATOM 1359 C C . ALA A 1 180 ? 26.842 -5.187 -54.260 1.00 92.06 180 ALA A C 1
ATOM 1361 O O . ALA A 1 180 ? 27.637 -5.862 -54.920 1.00 92.06 180 ALA A O 1
ATOM 1362 N N . SER A 1 181 ? 26.345 -5.575 -53.091 1.00 84.62 181 SER A N 1
ATOM 1363 C CA . SER A 1 181 ? 26.663 -6.832 -52.436 1.00 84.62 181 SER A CA 1
ATOM 1364 C C . SER A 1 181 ? 25.438 -7.741 -52.390 1.00 84.62 181 SER A C 1
ATOM 1366 O O . SER A 1 181 ? 24.280 -7.329 -52.372 1.00 84.62 181 SER A O 1
ATOM 1368 N N . VAL A 1 182 ? 25.734 -9.025 -52.408 1.00 75.19 182 VAL A N 1
ATOM 1369 C CA . VAL A 1 182 ? 24.810 -10.160 -52.352 1.00 75.19 182 VAL A CA 1
ATOM 1370 C C . VAL A 1 182 ? 24.816 -10.788 -50.957 1.00 75.19 182 VAL A C 1
ATOM 1372 O O . VAL A 1 182 ? 24.061 -11.728 -50.69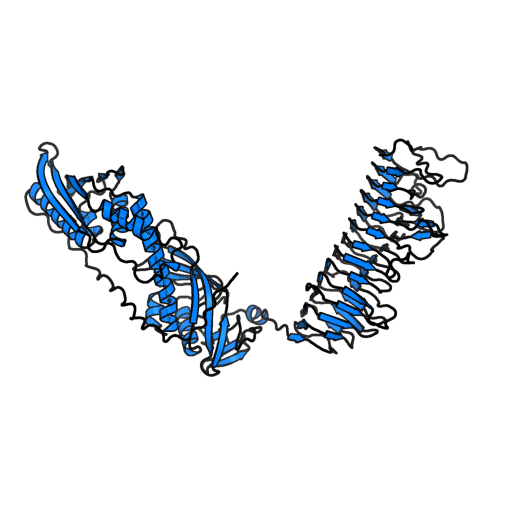7 1.00 75.19 182 VAL A O 1
ATOM 1375 N N . LEU A 1 183 ? 25.631 -10.238 -50.049 1.00 75.75 183 LEU A N 1
ATOM 1376 C CA . LEU A 1 183 ? 25.658 -10.572 -48.637 1.00 75.75 183 LEU A CA 1
ATOM 1377 C C . LEU A 1 183 ? 24.289 -10.264 -48.029 1.00 75.75 183 LEU A C 1
ATOM 1379 O O . LEU A 1 183 ? 23.812 -9.127 -48.043 1.00 75.75 183 LEU A O 1
ATOM 1383 N N . ARG A 1 184 ? 23.639 -11.297 -47.497 1.00 72.50 184 ARG A N 1
ATOM 1384 C CA . ARG A 1 184 ? 22.295 -11.202 -46.919 1.00 72.50 184 ARG A CA 1
ATOM 1385 C C . ARG A 1 184 ? 22.356 -10.622 -45.505 1.00 72.50 184 ARG A C 1
ATOM 1387 O O . ARG A 1 184 ? 22.020 -11.302 -44.545 1.00 72.50 184 ARG A O 1
ATOM 1394 N N . LEU A 1 185 ? 22.790 -9.368 -45.370 1.00 72.06 185 LEU A N 1
ATOM 1395 C CA . LEU A 1 185 ? 22.668 -8.656 -44.098 1.00 72.06 185 LEU A CA 1
ATOM 1396 C C . LEU A 1 185 ? 21.235 -8.143 -43.969 1.00 72.06 185 LEU A C 1
ATOM 1398 O O . LEU A 1 185 ? 20.854 -7.156 -44.600 1.00 72.06 185 LEU A O 1
ATOM 1402 N N . ASP A 1 186 ? 20.431 -8.852 -43.186 1.00 70.44 186 ASP A N 1
ATOM 1403 C CA . ASP A 1 186 ? 19.120 -8.384 -42.746 1.00 70.44 186 ASP A CA 1
ATOM 1404 C C . ASP A 1 186 ? 19.324 -7.431 -41.553 1.00 70.44 186 ASP A C 1
ATOM 1406 O O . ASP A 1 186 ? 19.784 -7.885 -40.497 1.00 70.44 186 ASP A O 1
ATOM 1410 N N . PRO A 1 187 ? 19.008 -6.126 -41.686 1.00 71.06 187 PRO A N 1
ATOM 1411 C CA . PRO A 1 187 ? 19.136 -5.165 -40.590 1.00 71.06 187 PRO A CA 1
ATOM 1412 C C . PRO A 1 187 ? 18.362 -5.596 -39.339 1.00 71.06 187 PRO A C 1
ATOM 1414 O O . PRO A 1 187 ? 18.821 -5.367 -38.226 1.00 71.06 187 PRO A O 1
ATOM 1417 N N . THR A 1 188 ? 17.247 -6.311 -39.517 1.00 75.62 188 THR A N 1
ATOM 1418 C CA . THR A 1 188 ? 16.438 -6.863 -38.423 1.00 75.62 188 THR A CA 1
ATOM 1419 C C . THR A 1 188 ? 17.224 -7.877 -37.601 1.00 75.62 188 THR A C 1
ATOM 1421 O O . THR A 1 188 ? 17.164 -7.865 -36.375 1.00 75.62 188 THR A O 1
ATOM 1424 N N . ILE A 1 189 ? 17.988 -8.752 -38.265 1.00 71.75 189 ILE A N 1
ATOM 1425 C CA . ILE A 1 189 ? 18.824 -9.752 -37.590 1.00 71.75 189 ILE A CA 1
ATOM 1426 C C . ILE A 1 189 ? 19.977 -9.052 -36.864 1.00 71.75 189 ILE A C 1
ATOM 1428 O O . ILE A 1 189 ? 20.277 -9.398 -35.725 1.00 71.75 189 ILE A O 1
ATOM 1432 N N . ALA A 1 190 ? 20.603 -8.051 -37.492 1.00 71.88 190 ALA A N 1
ATOM 1433 C CA . ALA A 1 190 ? 21.671 -7.275 -36.864 1.00 71.88 190 ALA A CA 1
ATOM 1434 C C . ALA A 1 190 ? 21.181 -6.538 -35.604 1.00 71.88 190 ALA A C 1
ATOM 1436 O O . ALA A 1 190 ? 21.861 -6.559 -34.580 1.00 71.88 190 ALA A O 1
ATOM 1437 N N . ASP A 1 191 ? 19.980 -5.959 -35.643 1.00 76.00 191 ASP A N 1
ATOM 1438 C CA . ASP A 1 191 ? 19.363 -5.333 -34.474 1.00 76.00 191 ASP A CA 1
ATOM 1439 C C . ASP A 1 191 ? 19.033 -6.345 -33.368 1.00 76.00 191 ASP A C 1
ATOM 1441 O O . ASP A 1 191 ? 19.323 -6.085 -32.200 1.00 76.00 191 ASP A O 1
ATOM 1445 N N . GLN A 1 192 ? 18.499 -7.518 -33.717 1.00 76.06 192 GLN A N 1
ATOM 1446 C CA . GLN A 1 192 ? 18.238 -8.595 -32.752 1.00 76.06 192 GLN A CA 1
ATOM 1447 C C . GLN A 1 192 ? 19.524 -9.088 -32.075 1.00 76.06 192 GLN A C 1
ATOM 1449 O O . GLN A 1 192 ? 19.540 -9.321 -30.868 1.00 76.06 192 GLN A O 1
ATOM 1454 N N . ILE A 1 193 ? 20.623 -9.209 -32.824 1.00 71.56 193 ILE A N 1
ATOM 1455 C CA . ILE A 1 193 ? 21.938 -9.528 -32.257 1.00 71.56 193 ILE A CA 1
ATOM 1456 C C . ILE A 1 193 ? 22.396 -8.438 -31.297 1.00 71.56 193 ILE A C 1
ATOM 1458 O O . ILE A 1 193 ? 22.817 -8.752 -30.190 1.00 71.56 193 ILE A O 1
ATOM 1462 N N . ALA A 1 194 ? 22.336 -7.171 -31.711 1.00 77.25 194 ALA A N 1
ATOM 1463 C CA . ALA A 1 194 ? 22.785 -6.066 -30.875 1.00 77.25 194 ALA A CA 1
ATOM 1464 C C . ALA A 1 194 ? 22.019 -6.022 -29.546 1.00 77.25 194 ALA A C 1
ATOM 1466 O O . ALA A 1 194 ? 22.613 -5.763 -28.501 1.00 77.25 194 ALA A O 1
ATOM 1467 N N . GLU A 1 195 ? 20.719 -6.315 -29.575 1.00 81.69 195 GLU A N 1
ATOM 1468 C CA . GLU A 1 195 ? 19.887 -6.448 -28.381 1.00 81.69 195 GLU A CA 1
ATOM 1469 C C . GLU A 1 195 ? 20.295 -7.641 -27.508 1.00 81.69 195 GLU A C 1
ATOM 1471 O O . GLU A 1 195 ? 20.466 -7.482 -26.298 1.00 81.69 195 GLU A O 1
ATOM 1476 N N . LEU A 1 196 ? 20.527 -8.815 -28.101 1.00 76.25 196 LEU A N 1
ATOM 1477 C CA . LEU A 1 196 ? 21.001 -9.994 -27.373 1.00 76.25 196 LEU A CA 1
ATOM 1478 C C . LEU A 1 196 ? 22.372 -9.765 -26.730 1.00 76.25 196 LEU A C 1
ATOM 1480 O O . LEU A 1 196 ? 22.561 -10.105 -25.562 1.00 76.25 196 LEU A O 1
ATOM 1484 N N . THR A 1 197 ? 23.319 -9.165 -27.451 1.00 76.00 197 THR A N 1
ATOM 1485 C CA . THR A 1 197 ? 24.647 -8.878 -26.909 1.00 76.00 197 THR A CA 1
ATOM 1486 C C . THR A 1 197 ? 24.572 -7.830 -25.806 1.00 76.00 197 THR A C 1
ATOM 1488 O O . THR A 1 197 ? 25.167 -8.032 -24.752 1.00 76.00 197 THR A O 1
ATOM 1491 N N . ALA A 1 198 ? 23.796 -6.756 -25.984 1.00 84.12 198 ALA A N 1
ATOM 1492 C CA . ALA A 1 198 ? 23.608 -5.758 -24.931 1.00 84.12 198 ALA A CA 1
ATOM 1493 C C . ALA A 1 198 ? 22.953 -6.368 -23.676 1.00 84.12 198 ALA A C 1
ATOM 1495 O O . ALA A 1 198 ? 23.360 -6.066 -22.552 1.00 84.12 198 ALA A O 1
ATOM 1496 N N . THR A 1 199 ? 21.988 -7.278 -23.862 1.00 83.38 199 THR A N 1
ATOM 1497 C CA . THR A 1 199 ? 21.357 -8.065 -22.787 1.00 83.38 199 THR A CA 1
ATOM 1498 C C . THR A 1 199 ? 22.383 -8.912 -22.049 1.00 83.38 199 THR A C 1
ATOM 1500 O O . THR A 1 199 ? 22.423 -8.898 -20.818 1.00 83.38 199 THR A O 1
ATOM 1503 N N . TRP A 1 200 ? 23.226 -9.639 -22.783 1.00 79.81 200 TRP A N 1
ATOM 1504 C CA . TRP A 1 200 ? 24.278 -10.466 -22.202 1.00 79.81 200 TRP A CA 1
ATOM 1505 C C . TRP A 1 200 ? 25.302 -9.622 -21.436 1.00 79.81 200 TRP A C 1
ATOM 1507 O O . TRP A 1 200 ? 25.532 -9.894 -20.262 1.00 79.81 200 TRP A O 1
ATOM 1517 N N . GLU A 1 201 ? 25.839 -8.555 -22.032 1.00 83.69 201 GLU A N 1
ATOM 1518 C CA . GLU A 1 201 ? 26.807 -7.667 -21.371 1.00 83.69 201 GLU A CA 1
ATOM 1519 C C . GLU A 1 201 ? 26.228 -7.026 -20.101 1.00 83.69 201 GLU A C 1
ATOM 1521 O O . GLU A 1 201 ? 26.920 -6.931 -19.089 1.00 83.69 201 GLU A O 1
ATOM 1526 N N . SER A 1 202 ? 24.952 -6.623 -20.126 1.00 88.12 202 SER A N 1
ATOM 1527 C CA . SER A 1 202 ? 24.263 -6.076 -18.950 1.00 88.12 202 SER A CA 1
ATOM 1528 C C . SER A 1 202 ? 24.152 -7.113 -17.831 1.00 88.12 202 SER A C 1
ATOM 1530 O O . SER A 1 202 ? 24.424 -6.806 -16.672 1.00 88.12 202 SER A O 1
ATOM 1532 N N . LYS A 1 203 ? 23.802 -8.364 -18.164 1.00 83.88 203 LYS A N 1
ATOM 1533 C CA . LYS A 1 203 ? 23.748 -9.466 -17.191 1.00 83.88 203 LYS A CA 1
ATOM 1534 C C . LYS A 1 203 ? 25.126 -9.798 -16.630 1.00 83.88 203 LYS A C 1
ATOM 1536 O O . LYS A 1 203 ? 25.239 -9.976 -15.423 1.00 83.88 203 LYS A O 1
ATOM 1541 N N . VAL A 1 204 ? 26.157 -9.841 -17.475 1.00 83.38 204 VAL A N 1
ATOM 1542 C CA . VAL A 1 204 ? 27.546 -10.050 -17.044 1.00 83.38 204 VAL A CA 1
ATOM 1543 C C . VAL A 1 204 ? 27.962 -8.953 -16.071 1.00 83.38 204 VAL A C 1
ATOM 1545 O O . VAL A 1 204 ? 28.416 -9.274 -14.981 1.00 83.38 204 VAL A O 1
ATOM 1548 N N . ALA A 1 205 ? 27.726 -7.679 -16.400 1.00 89.56 205 ALA A N 1
ATOM 1549 C CA . ALA A 1 205 ? 28.039 -6.566 -15.507 1.00 89.56 205 ALA A CA 1
ATOM 1550 C C . ALA A 1 205 ? 27.347 -6.709 -14.140 1.00 89.56 205 ALA A C 1
ATOM 1552 O O . ALA A 1 205 ? 27.992 -6.535 -13.109 1.00 89.56 205 ALA A O 1
ATOM 1553 N N . ILE A 1 206 ? 26.064 -7.085 -14.124 1.00 90.31 206 ILE A N 1
ATOM 1554 C CA . ILE A 1 206 ? 25.305 -7.309 -12.886 1.00 90.31 206 ILE A CA 1
ATOM 1555 C C . ILE A 1 206 ? 25.894 -8.462 -12.081 1.00 90.31 206 ILE A C 1
ATOM 1557 O O . ILE A 1 206 ? 26.219 -8.268 -10.916 1.00 90.31 206 ILE A O 1
ATOM 1561 N N . VAL A 1 207 ? 26.078 -9.637 -12.685 1.00 85.56 207 VAL A N 1
ATOM 1562 C CA . VAL A 1 207 ? 26.651 -10.808 -12.001 1.00 85.56 207 VAL A CA 1
ATOM 1563 C C . VAL A 1 207 ? 28.047 -10.490 -11.459 1.00 85.56 207 VAL A C 1
ATOM 1565 O O . VAL A 1 207 ? 28.356 -10.848 -10.325 1.00 85.56 207 VAL A O 1
ATOM 1568 N N . SER A 1 208 ? 28.868 -9.761 -12.217 1.00 86.94 208 SER A N 1
ATOM 1569 C CA . SER A 1 208 ? 30.200 -9.344 -11.780 1.00 86.94 208 SER A CA 1
ATOM 1570 C C . SER A 1 208 ? 30.176 -8.369 -10.598 1.00 86.94 208 SER A C 1
ATOM 1572 O O . SER A 1 208 ? 31.069 -8.453 -9.759 1.00 86.94 208 SER A O 1
ATOM 1574 N N . LEU A 1 209 ? 29.175 -7.485 -10.477 1.00 93.81 209 LEU A N 1
ATOM 1575 C CA . LEU A 1 209 ? 29.028 -6.622 -9.293 1.00 93.81 209 LEU A CA 1
ATOM 1576 C C . LEU A 1 209 ? 28.871 -7.457 -8.017 1.00 93.81 209 LEU A C 1
ATOM 1578 O O . LEU A 1 209 ? 29.559 -7.194 -7.035 1.00 93.81 209 LEU A O 1
ATOM 1582 N N . PHE A 1 210 ? 28.008 -8.476 -8.035 1.00 90.88 210 PHE A N 1
ATOM 1583 C CA . PHE A 1 210 ? 27.809 -9.350 -6.874 1.00 90.88 210 PHE A CA 1
ATOM 1584 C C . PHE A 1 210 ? 29.030 -10.217 -6.605 1.00 90.88 210 PHE A C 1
ATOM 1586 O O . PHE A 1 210 ? 29.528 -10.226 -5.484 1.00 90.88 210 PHE A O 1
ATOM 1593 N N . PHE A 1 211 ? 29.562 -10.861 -7.645 1.00 87.62 211 PHE A N 1
ATOM 1594 C CA . PHE A 1 211 ? 30.733 -11.723 -7.529 1.00 87.62 211 PHE A CA 1
ATOM 1595 C C . PHE A 1 211 ? 31.926 -10.984 -6.911 1.00 87.62 211 PHE A C 1
ATOM 1597 O O . PHE A 1 211 ? 32.492 -11.438 -5.922 1.00 87.62 211 PHE A O 1
ATOM 1604 N N . TYR A 1 212 ? 32.286 -9.804 -7.431 1.00 93.06 212 TYR A N 1
ATOM 1605 C CA . TYR A 1 212 ? 33.423 -9.055 -6.890 1.00 93.06 212 TYR A CA 1
ATOM 1606 C C . TYR A 1 212 ? 33.167 -8.501 -5.488 1.00 93.06 212 TYR A C 1
ATOM 1608 O O . TYR A 1 212 ? 34.117 -8.344 -4.724 1.00 93.06 212 TYR A O 1
ATOM 1616 N N . LEU A 1 213 ? 31.914 -8.215 -5.124 1.00 92.31 213 LEU A N 1
ATOM 1617 C CA . LEU A 1 213 ? 31.574 -7.817 -3.760 1.00 92.31 213 LEU A CA 1
ATOM 1618 C C . LEU A 1 213 ? 31.725 -8.990 -2.778 1.00 92.31 213 LEU A C 1
ATOM 1620 O O . LEU A 1 213 ? 32.311 -8.824 -1.710 1.00 92.31 213 LEU A O 1
ATOM 1624 N N . GLU A 1 214 ? 31.231 -10.172 -3.144 1.00 89.88 214 GLU A N 1
ATOM 1625 C CA . GLU A 1 214 ? 31.291 -11.391 -2.329 1.00 89.88 214 GLU A CA 1
ATOM 1626 C C . GLU A 1 214 ? 32.731 -11.879 -2.130 1.00 89.88 214 GLU A C 1
ATOM 1628 O O . GLU A 1 214 ? 33.124 -12.191 -1.003 1.00 89.88 214 GLU A O 1
ATOM 1633 N N . GLU A 1 215 ? 33.550 -11.812 -3.183 1.00 91.62 215 GLU A N 1
ATOM 1634 C CA . GLU A 1 215 ? 34.994 -12.094 -3.149 1.00 91.62 215 GLU A CA 1
ATOM 1635 C C . GLU A 1 215 ? 35.825 -10.960 -2.519 1.00 91.62 215 GLU A C 1
ATOM 1637 O O . GLU A 1 215 ? 37.046 -11.061 -2.392 1.00 91.62 215 GLU A O 1
ATOM 1642 N N . LYS A 1 216 ? 35.178 -9.863 -2.100 1.00 92.12 216 LYS A N 1
ATOM 1643 C CA . LYS A 1 216 ? 35.812 -8.672 -1.510 1.00 92.12 216 LYS A CA 1
ATOM 1644 C C . LYS A 1 216 ? 36.871 -8.015 -2.413 1.00 92.12 216 LYS A C 1
ATOM 1646 O O . LYS A 1 216 ? 37.777 -7.334 -1.931 1.00 92.12 216 LYS A O 1
ATOM 1651 N N . GLU A 1 217 ? 36.749 -8.158 -3.730 1.00 94.44 217 GLU A N 1
ATOM 1652 C CA . GLU A 1 217 ? 37.636 -7.564 -4.736 1.00 94.44 217 GLU A CA 1
ATOM 1653 C C . GLU A 1 217 ? 37.196 -6.128 -5.091 1.00 94.44 217 GLU A C 1
ATOM 1655 O O . GLU A 1 217 ? 36.751 -5.837 -6.206 1.00 94.44 217 GLU A O 1
ATOM 1660 N N . VAL A 1 218 ? 37.333 -5.202 -4.133 1.00 93.38 218 VAL A N 1
ATOM 1661 C CA . VAL A 1 218 ? 36.809 -3.822 -4.235 1.00 93.38 218 VAL A CA 1
ATOM 1662 C C . VAL A 1 218 ? 37.304 -3.074 -5.472 1.00 93.38 218 VAL A C 1
ATOM 1664 O O . VAL A 1 218 ? 36.534 -2.334 -6.076 1.00 93.38 218 VAL A O 1
ATOM 1667 N N . ASP A 1 219 ? 38.553 -3.268 -5.893 1.00 94.75 219 ASP A N 1
ATOM 1668 C CA . ASP A 1 219 ? 39.091 -2.575 -7.070 1.00 94.75 219 ASP A CA 1
ATOM 1669 C C . ASP A 1 219 ? 38.411 -3.031 -8.370 1.00 94.75 219 ASP A C 1
ATOM 1671 O O . ASP A 1 219 ? 38.107 -2.210 -9.243 1.00 94.75 219 ASP A O 1
ATOM 1675 N N . LYS A 1 220 ? 38.100 -4.329 -8.485 1.00 94.38 220 LYS A N 1
ATOM 1676 C CA . LYS A 1 220 ? 37.355 -4.860 -9.634 1.00 94.38 220 LYS A CA 1
ATOM 1677 C C . LYS A 1 220 ? 35.897 -4.423 -9.581 1.00 94.38 220 LYS A C 1
ATOM 1679 O O . LYS A 1 220 ? 35.386 -3.963 -10.601 1.00 94.38 220 LYS A O 1
ATOM 1684 N N . PHE A 1 221 ? 35.269 -4.439 -8.404 1.00 95.94 221 PHE A N 1
ATOM 1685 C CA . PHE A 1 221 ? 33.940 -3.853 -8.202 1.00 95.94 221 PHE A CA 1
ATOM 1686 C C . PHE A 1 221 ? 33.911 -2.373 -8.624 1.00 95.94 221 PHE A C 1
ATOM 1688 O O . PHE A 1 221 ? 33.082 -1.964 -9.432 1.00 95.94 221 PHE A O 1
ATOM 1695 N N . ALA A 1 222 ? 34.882 -1.574 -8.175 1.00 96.75 222 ALA A N 1
ATOM 1696 C CA . ALA A 1 222 ? 34.990 -0.152 -8.490 1.00 96.75 222 ALA A CA 1
ATOM 1697 C C . ALA A 1 222 ? 35.187 0.128 -9.988 1.00 96.75 222 ALA A C 1
ATOM 1699 O O . ALA A 1 222 ? 34.768 1.184 -10.476 1.00 96.75 222 ALA A O 1
ATOM 1700 N N . SER A 1 223 ? 35.801 -0.801 -10.727 1.00 95.75 223 SER A N 1
ATOM 1701 C CA . SER A 1 223 ? 35.966 -0.704 -12.183 1.00 95.75 223 SER A CA 1
ATOM 1702 C C . SER A 1 223 ? 34.638 -0.802 -12.951 1.00 95.75 223 SER A C 1
ATOM 1704 O O . SER A 1 223 ? 34.522 -0.234 -14.046 1.00 95.75 223 SER A O 1
ATOM 1706 N N . LEU A 1 224 ? 33.632 -1.449 -12.343 1.00 96.81 224 LEU A N 1
ATOM 1707 C CA . LEU A 1 224 ? 32.265 -1.587 -12.850 1.00 96.81 224 LEU A CA 1
ATOM 1708 C C . LEU A 1 224 ? 31.367 -0.400 -12.485 1.00 96.81 224 LEU A C 1
ATOM 1710 O O . LEU A 1 224 ? 30.254 -0.316 -12.995 1.00 96.81 224 LEU A O 1
ATOM 1714 N N . ILE A 1 225 ? 31.823 0.530 -11.641 1.00 97.69 225 ILE A N 1
ATOM 1715 C CA . ILE A 1 225 ? 31.059 1.727 -11.269 1.00 97.69 225 ILE A CA 1
ATOM 1716 C C . ILE A 1 225 ? 31.420 2.884 -12.204 1.00 97.69 225 ILE A C 1
ATOM 1718 O O . ILE A 1 225 ? 32.579 3.306 -12.287 1.00 97.69 225 ILE A O 1
ATOM 1722 N N . HIS A 1 226 ? 30.417 3.407 -12.905 1.00 97.75 226 HIS A N 1
ATOM 1723 C CA . HIS A 1 226 ? 30.547 4.501 -13.863 1.00 97.75 226 HIS A CA 1
ATOM 1724 C C . HIS A 1 226 ? 31.028 5.789 -13.177 1.00 97.75 226 HIS A C 1
ATOM 1726 O O . HIS A 1 226 ? 30.637 6.084 -12.054 1.00 97.75 226 HIS A O 1
ATOM 1732 N N . GLU A 1 227 ? 31.844 6.601 -13.858 1.00 95.88 227 GLU A N 1
ATOM 1733 C CA . GLU A 1 227 ? 32.460 7.811 -13.280 1.00 95.88 227 GLU A CA 1
ATOM 1734 C C . GLU A 1 227 ? 31.431 8.830 -12.744 1.00 95.88 227 GLU A C 1
ATOM 1736 O O . GLU A 1 227 ? 31.676 9.494 -11.743 1.00 95.88 227 GLU A O 1
ATOM 1741 N N . LYS A 1 228 ? 30.257 8.899 -13.386 1.00 96.50 228 LYS A N 1
ATOM 1742 C CA . LYS A 1 228 ? 29.108 9.752 -13.020 1.00 96.50 228 LYS A CA 1
ATOM 1743 C C . LYS A 1 228 ? 28.039 9.008 -12.209 1.00 96.50 228 LYS A C 1
ATOM 1745 O O . LYS A 1 228 ? 26.854 9.237 -12.431 1.00 96.50 228 LYS A O 1
ATOM 1750 N N . PHE A 1 229 ? 28.443 8.044 -11.386 1.00 97.38 229 PHE A N 1
ATOM 1751 C CA . PHE A 1 229 ? 27.515 7.238 -10.596 1.00 97.38 229 PHE A CA 1
ATOM 1752 C C . PHE A 1 229 ? 26.747 8.073 -9.561 1.00 97.38 229 PHE A C 1
ATOM 1754 O O . PHE A 1 229 ? 27.328 8.968 -8.944 1.00 97.38 229 PHE A O 1
ATOM 1761 N N . ILE A 1 230 ? 25.468 7.737 -9.364 1.00 94.75 230 ILE A N 1
ATOM 1762 C CA . ILE A 1 230 ? 24.574 8.331 -8.363 1.00 94.75 230 ILE A CA 1
ATOM 1763 C C . ILE A 1 230 ? 23.801 7.215 -7.641 1.00 94.75 230 ILE A C 1
ATOM 1765 O O . ILE A 1 230 ? 23.152 6.394 -8.290 1.00 94.75 230 ILE A O 1
ATOM 1769 N N . ASN A 1 231 ? 23.819 7.198 -6.307 1.00 93.56 231 ASN A N 1
ATOM 1770 C CA . ASN A 1 231 ? 22.965 6.315 -5.511 1.00 93.56 231 ASN A CA 1
ATOM 1771 C C . ASN A 1 231 ? 21.696 7.048 -5.047 1.00 93.56 231 ASN A C 1
ATOM 1773 O O . ASN A 1 231 ? 21.791 7.887 -4.159 1.00 93.56 231 ASN A O 1
ATOM 1777 N N . ASN A 1 232 ? 20.533 6.705 -5.606 1.00 91.25 232 ASN A N 1
ATOM 1778 C CA . ASN A 1 232 ? 19.217 7.229 -5.214 1.00 91.25 232 ASN A CA 1
ATOM 1779 C C . ASN A 1 232 ? 18.352 6.117 -4.592 1.00 91.25 232 ASN A C 1
ATOM 1781 O O . ASN A 1 232 ? 17.168 5.981 -4.912 1.00 91.25 232 ASN A O 1
ATOM 1785 N N . ASP A 1 233 ? 18.959 5.256 -3.780 1.00 88.31 233 ASP A N 1
ATOM 1786 C CA . ASP A 1 233 ? 18.231 4.222 -3.055 1.00 88.31 233 ASP A CA 1
ATOM 1787 C C . ASP A 1 233 ? 17.356 4.791 -1.920 1.00 88.31 233 ASP A C 1
ATOM 1789 O O . ASP A 1 233 ? 17.450 5.952 -1.512 1.00 88.31 233 ASP A O 1
ATOM 1793 N N . ASP A 1 234 ? 16.491 3.934 -1.385 1.00 84.88 234 ASP A N 1
ATOM 1794 C CA . ASP A 1 234 ? 15.557 4.255 -0.306 1.00 84.88 234 ASP A CA 1
ATOM 1795 C C . ASP A 1 234 ? 16.282 4.525 1.027 1.00 84.88 234 ASP A C 1
ATOM 1797 O O . ASP A 1 234 ? 15.665 5.016 1.974 1.00 84.88 234 ASP A O 1
ATOM 1801 N N . ASN A 1 235 ? 17.593 4.253 1.109 1.00 80.69 235 ASN A N 1
ATOM 1802 C CA . ASN A 1 235 ? 18.414 4.677 2.239 1.00 80.69 235 ASN A CA 1
ATOM 1803 C C . A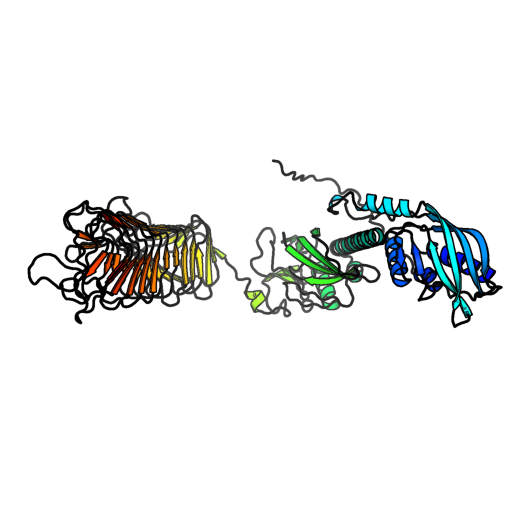SN A 1 235 ? 18.718 6.174 2.204 1.00 80.69 235 ASN A C 1
ATOM 1805 O O . ASN A 1 235 ? 19.263 6.661 3.177 1.00 80.69 235 ASN A O 1
ATOM 1809 N N . SER A 1 236 ? 18.357 6.926 1.156 1.00 79.94 236 SER A N 1
ATOM 1810 C CA . SER A 1 236 ? 18.510 8.393 1.086 1.00 79.94 236 SER A CA 1
ATOM 1811 C C . SER A 1 236 ? 19.955 8.903 1.185 1.00 79.94 236 SER A C 1
ATOM 1813 O O . SER A 1 236 ? 20.180 10.103 1.348 1.00 79.94 236 SER A O 1
ATOM 1815 N N . PHE A 1 237 ? 20.946 8.022 1.040 1.00 78.56 237 PHE A N 1
ATOM 1816 C CA . PHE A 1 237 ? 22.356 8.375 1.171 1.00 78.56 237 PHE A CA 1
ATOM 1817 C C . PHE A 1 237 ? 22.874 9.275 0.031 1.00 78.56 237 PHE A C 1
ATOM 1819 O O . PHE A 1 237 ? 23.890 9.941 0.210 1.00 78.56 237 PHE A O 1
ATOM 1826 N N . ASN A 1 238 ? 22.175 9.369 -1.111 1.00 83.62 238 ASN A N 1
ATOM 1827 C CA . ASN A 1 238 ? 22.468 10.303 -2.217 1.00 83.62 238 ASN A CA 1
ATOM 1828 C C . ASN A 1 238 ? 23.964 10.369 -2.603 1.00 83.62 238 ASN A C 1
ATOM 1830 O O . ASN A 1 238 ? 24.501 11.433 -2.919 1.00 83.62 238 ASN A O 1
ATOM 1834 N N . HIS A 1 239 ? 24.657 9.228 -2.539 1.00 89.00 239 HIS A N 1
ATOM 1835 C CA . HIS A 1 239 ? 26.106 9.152 -2.710 1.00 89.00 239 HIS A CA 1
ATOM 1836 C C . HIS A 1 239 ? 26.521 9.343 -4.175 1.00 89.00 239 HIS A C 1
ATOM 1838 O O . HIS A 1 239 ? 25.948 8.736 -5.086 1.00 89.00 239 HIS A O 1
ATOM 1844 N N . GLY A 1 240 ? 27.588 10.116 -4.395 1.00 94.00 240 GLY A N 1
ATOM 1845 C CA . GLY A 1 240 ? 28.365 10.060 -5.630 1.00 94.00 240 GLY A CA 1
ATOM 1846 C C . GLY A 1 240 ? 29.258 8.815 -5.671 1.00 94.00 240 GLY A C 1
ATOM 1847 O O . GLY A 1 240 ? 29.296 8.011 -4.738 1.00 94.00 240 GLY A O 1
ATOM 1848 N N . ARG A 1 241 ? 30.011 8.630 -6.765 1.00 95.75 241 ARG A N 1
ATOM 1849 C CA . ARG A 1 241 ? 30.892 7.457 -6.942 1.00 95.75 241 ARG A CA 1
ATOM 1850 C C . ARG A 1 241 ? 31.873 7.260 -5.782 1.00 95.75 241 ARG A C 1
ATOM 1852 O O . ARG A 1 241 ? 32.079 6.129 -5.352 1.00 95.75 241 ARG A O 1
ATOM 1859 N N . THR A 1 242 ? 32.527 8.327 -5.329 1.00 96.00 242 THR A N 1
ATOM 1860 C CA . THR A 1 242 ? 33.588 8.238 -4.315 1.00 96.00 242 THR A CA 1
ATOM 1861 C C . THR A 1 242 ? 33.011 7.863 -2.955 1.00 96.00 242 THR A C 1
ATOM 1863 O O . THR A 1 242 ? 33.504 6.929 -2.327 1.00 96.00 242 THR A O 1
ATOM 1866 N N . GLU A 1 243 ? 31.941 8.539 -2.539 1.00 95.31 243 GLU A N 1
ATOM 1867 C CA . GLU A 1 243 ? 31.235 8.292 -1.279 1.00 95.31 243 GLU A CA 1
ATOM 1868 C C . GLU A 1 243 ? 30.634 6.883 -1.258 1.00 95.31 243 GLU A C 1
ATOM 1870 O O . GLU A 1 243 ? 30.764 6.159 -0.275 1.00 95.31 243 GLU A O 1
ATOM 1875 N N . PHE A 1 244 ? 30.057 6.446 -2.381 1.00 95.94 244 PHE A N 1
ATOM 1876 C CA . PHE A 1 244 ? 29.496 5.106 -2.522 1.00 95.94 244 PHE A CA 1
ATOM 1877 C C . PHE A 1 244 ? 30.556 4.011 -2.392 1.00 95.94 244 PHE A C 1
ATOM 1879 O O . PHE A 1 244 ? 30.345 3.038 -1.673 1.00 95.94 244 PHE A O 1
ATOM 1886 N N . LEU A 1 245 ? 31.711 4.157 -3.049 1.00 96.62 245 LEU A N 1
ATOM 1887 C CA . LEU A 1 245 ? 32.792 3.175 -2.928 1.00 96.62 245 LEU A CA 1
ATOM 1888 C C . LEU A 1 245 ? 33.356 3.113 -1.507 1.00 96.62 245 LEU A C 1
ATOM 1890 O O . LEU A 1 245 ? 33.731 2.034 -1.054 1.00 96.62 245 LEU A O 1
ATOM 1894 N N . GLU A 1 246 ? 33.394 4.240 -0.799 1.00 95.38 246 GLU A N 1
ATOM 1895 C CA . GLU A 1 246 ? 33.805 4.259 0.603 1.00 95.38 246 GLU A CA 1
ATOM 1896 C C . GLU A 1 246 ? 32.780 3.575 1.512 1.00 95.38 246 GLU A C 1
ATOM 1898 O O . GLU A 1 246 ? 33.144 2.756 2.354 1.00 95.38 246 GLU A O 1
ATOM 1903 N N . SER A 1 247 ? 31.494 3.821 1.269 1.00 95.00 247 SER A N 1
ATOM 1904 C CA . SER A 1 247 ? 30.394 3.128 1.934 1.00 95.00 247 SER A CA 1
ATOM 1905 C C . SER A 1 247 ? 30.438 1.607 1.707 1.00 95.00 247 SER A C 1
ATOM 1907 O O . SER A 1 247 ? 30.283 0.829 2.645 1.00 95.00 247 SER A O 1
ATOM 1909 N N . VAL A 1 248 ? 30.740 1.157 0.484 1.00 95.25 248 VAL A N 1
ATOM 1910 C CA . VAL A 1 248 ? 30.917 -0.272 0.169 1.00 95.25 248 VAL A CA 1
ATOM 1911 C C . VAL A 1 248 ? 32.122 -0.871 0.901 1.00 95.25 248 VAL A C 1
ATOM 1913 O O . VAL A 1 248 ? 32.035 -1.993 1.394 1.00 95.25 248 VAL A O 1
ATOM 1916 N N . ARG A 1 249 ? 33.244 -0.149 1.016 1.00 95.06 249 ARG A N 1
ATOM 1917 C CA . ARG A 1 249 ? 34.397 -0.623 1.807 1.00 95.06 249 ARG A CA 1
ATOM 1918 C C . ARG A 1 249 ? 34.030 -0.807 3.273 1.00 95.06 249 ARG A C 1
ATOM 1920 O O . ARG A 1 249 ? 34.335 -1.853 3.835 1.00 95.06 249 ARG A O 1
ATOM 1927 N N . ALA A 1 250 ? 33.339 0.169 3.856 1.00 92.38 250 ALA A N 1
ATOM 1928 C CA . ALA A 1 250 ? 32.860 0.083 5.229 1.00 92.38 250 ALA A CA 1
ATOM 1929 C C . ALA A 1 250 ? 31.909 -1.114 5.433 1.00 92.38 250 ALA A C 1
ATOM 1931 O O . ALA A 1 250 ? 32.102 -1.893 6.367 1.00 92.38 250 ALA A O 1
ATOM 1932 N N . ASP A 1 251 ? 30.972 -1.357 4.503 1.00 91.44 251 ASP A N 1
ATOM 1933 C CA . ASP A 1 251 ? 30.126 -2.562 4.521 1.00 91.44 251 ASP A CA 1
ATOM 1934 C C . ASP A 1 251 ? 30.980 -3.847 4.582 1.00 91.44 251 ASP A C 1
ATOM 1936 O O . ASP A 1 251 ? 30.705 -4.741 5.384 1.00 91.44 251 ASP A O 1
ATOM 1940 N N . LEU A 1 252 ? 32.029 -3.952 3.757 1.00 92.75 252 LEU A N 1
ATOM 1941 C CA . LEU A 1 252 ? 32.901 -5.134 3.676 1.00 92.75 252 LEU A CA 1
ATOM 1942 C C . LEU A 1 252 ? 33.840 -5.317 4.882 1.00 92.75 252 LEU A C 1
ATOM 1944 O O . LEU A 1 252 ? 34.275 -6.449 5.146 1.00 92.75 252 LEU A O 1
ATOM 1948 N N . ASP A 1 253 ? 34.148 -4.235 5.598 1.00 92.25 253 ASP A N 1
ATOM 1949 C CA . ASP A 1 253 ? 34.925 -4.247 6.842 1.00 92.25 253 ASP A CA 1
ATOM 1950 C C . ASP A 1 253 ? 34.089 -4.755 8.024 1.00 92.25 253 ASP A C 1
ATOM 1952 O O . ASP A 1 253 ? 34.598 -5.470 8.903 1.00 92.25 253 ASP A O 1
ATOM 1956 N N . HIS A 1 254 ? 32.801 -4.404 8.035 1.00 92.25 254 HIS A N 1
ATOM 1957 C CA . HIS A 1 254 ? 31.858 -4.715 9.109 1.00 92.25 254 HIS A CA 1
ATOM 1958 C C . HIS A 1 254 ? 31.192 -6.078 8.952 1.00 92.25 254 HIS A C 1
ATOM 1960 O O . HIS A 1 254 ? 30.876 -6.758 9.939 1.00 92.25 254 HIS A O 1
ATOM 1966 N N . LEU A 1 255 ? 31.006 -6.498 7.705 1.00 91.56 255 LEU A N 1
ATOM 1967 C CA . LEU A 1 255 ? 30.258 -7.686 7.348 1.00 91.56 255 LEU A CA 1
ATOM 1968 C C . LEU A 1 255 ? 31.148 -8.731 6.659 1.00 91.56 255 LEU A C 1
ATOM 1970 O O . LEU A 1 255 ? 32.213 -8.478 6.092 1.00 91.56 255 LEU A O 1
ATOM 1974 N N . SER A 1 256 ? 30.714 -9.977 6.739 1.00 89.19 256 SER A N 1
ATOM 1975 C CA . SER A 1 256 ? 31.421 -11.151 6.232 1.00 89.19 256 SER A CA 1
ATOM 1976 C C . SER A 1 256 ? 30.431 -12.152 5.654 1.00 89.19 256 SER A C 1
ATOM 1978 O O . SER A 1 256 ? 29.242 -12.062 5.943 1.00 89.19 256 SER A O 1
ATOM 1980 N N . ASN A 1 257 ? 30.916 -13.115 4.865 1.00 87.94 257 ASN A N 1
ATOM 1981 C CA . ASN A 1 257 ? 30.099 -14.182 4.275 1.00 87.94 257 ASN A CA 1
ATOM 1982 C C . ASN A 1 257 ? 28.844 -13.637 3.574 1.00 87.94 257 ASN A C 1
ATOM 1984 O O . ASN A 1 257 ? 27.724 -13.995 3.939 1.00 87.94 257 ASN A O 1
ATOM 1988 N N . PHE A 1 258 ? 29.055 -12.714 2.636 1.00 88.38 258 PHE A N 1
ATOM 1989 C CA . PHE A 1 258 ? 27.986 -12.213 1.785 1.00 88.38 258 PHE A CA 1
ATOM 1990 C C . PHE A 1 258 ? 27.507 -13.328 0.857 1.00 88.38 258 PHE A C 1
ATOM 1992 O O . PHE A 1 258 ? 28.322 -14.053 0.296 1.00 88.38 258 PHE A O 1
ATOM 1999 N N . ASP A 1 259 ? 26.196 -13.446 0.725 1.00 88.25 259 ASP A N 1
ATOM 2000 C CA . ASP A 1 259 ? 25.526 -14.353 -0.199 1.00 88.25 259 ASP A CA 1
ATOM 2001 C C . ASP A 1 259 ? 24.272 -13.641 -0.715 1.00 88.25 259 ASP A C 1
ATOM 2003 O O . ASP A 1 259 ? 23.381 -13.284 0.070 1.00 88.25 259 ASP A O 1
ATOM 2007 N N . HIS A 1 260 ? 24.240 -13.356 -2.016 1.00 89.69 260 HIS A N 1
ATOM 2008 C CA . HIS A 1 260 ? 23.117 -12.702 -2.673 1.00 89.69 260 HIS A CA 1
ATOM 2009 C C . HIS A 1 260 ? 22.363 -13.673 -3.582 1.00 89.69 260 HIS A C 1
ATOM 2011 O O . HIS A 1 260 ? 22.899 -14.240 -4.532 1.00 89.69 260 HIS A O 1
ATOM 2017 N N . GLY A 1 261 ? 21.053 -13.777 -3.366 1.00 86.81 261 GLY A N 1
ATOM 2018 C CA . GLY A 1 261 ? 20.145 -14.403 -4.321 1.00 86.81 261 GLY A CA 1
ATOM 2019 C C . GLY A 1 261 ? 19.600 -13.344 -5.265 1.00 86.81 261 GLY A C 1
ATOM 2020 O O . GLY A 1 261 ? 18.731 -12.587 -4.860 1.00 86.81 261 GLY A O 1
ATOM 2021 N N . VAL A 1 262 ? 20.073 -13.264 -6.510 1.00 84.94 262 VAL A N 1
ATOM 2022 C CA . VAL A 1 262 ? 19.682 -12.186 -7.439 1.00 84.94 262 VAL A CA 1
ATOM 2023 C C . VAL A 1 262 ? 18.874 -12.731 -8.606 1.00 84.94 262 VAL A C 1
ATOM 2025 O O . VAL A 1 262 ? 19.282 -13.665 -9.295 1.00 84.94 262 VAL A O 1
ATOM 2028 N N . ARG A 1 263 ? 17.727 -12.107 -8.862 1.00 86.06 263 ARG A N 1
ATOM 2029 C CA . ARG A 1 263 ? 16.831 -12.395 -9.981 1.00 86.06 263 ARG A CA 1
ATOM 2030 C C . ARG A 1 263 ? 16.705 -11.142 -10.841 1.00 86.06 263 ARG A C 1
ATOM 2032 O O . ARG A 1 263 ? 16.125 -10.147 -10.417 1.00 86.06 263 ARG A O 1
ATOM 2039 N N . VAL A 1 264 ? 17.270 -11.194 -12.044 1.00 83.75 264 VAL A N 1
ATOM 2040 C CA . VAL A 1 264 ? 17.162 -10.115 -13.035 1.00 83.75 264 VAL A CA 1
ATOM 2041 C C . VAL A 1 264 ? 15.805 -10.214 -13.729 1.00 83.75 264 VAL A C 1
ATOM 2043 O O . VAL A 1 264 ? 15.482 -11.264 -14.284 1.00 83.75 264 VAL A O 1
ATOM 2046 N N . GLU A 1 265 ? 15.019 -9.140 -13.685 1.00 85.44 265 GLU A N 1
ATOM 2047 C CA . GLU A 1 265 ? 13.737 -9.032 -14.391 1.00 85.44 265 GLU A CA 1
ATOM 2048 C C . GLU A 1 265 ? 13.965 -8.557 -15.846 1.00 85.44 265 GLU A C 1
ATOM 2050 O O . GLU A 1 265 ? 15.062 -8.679 -16.398 1.00 85.44 265 GLU A O 1
ATOM 2055 N N . SER A 1 266 ? 12.935 -8.030 -16.515 1.00 83.62 266 SER A N 1
ATOM 2056 C CA . SER A 1 266 ? 13.051 -7.570 -17.903 1.00 83.62 266 SER A CA 1
ATOM 2057 C C . SER A 1 266 ? 13.983 -6.356 -18.028 1.00 83.62 266 SER A C 1
ATOM 2059 O O . SER A 1 266 ? 13.716 -5.293 -17.467 1.00 83.62 266 SER A O 1
ATOM 2061 N N . ILE A 1 267 ? 15.062 -6.504 -18.804 1.00 88.56 267 ILE A N 1
ATOM 2062 C CA . ILE A 1 267 ? 16.007 -5.420 -19.102 1.00 88.56 267 ILE A CA 1
ATOM 2063 C C . ILE A 1 267 ? 15.395 -4.474 -20.135 1.00 88.56 267 ILE A C 1
ATOM 2065 O O . ILE A 1 267 ? 14.931 -4.912 -21.186 1.00 88.56 267 ILE A O 1
ATOM 2069 N N . LEU A 1 268 ? 15.429 -3.175 -19.850 1.00 92.25 268 LEU A N 1
ATOM 2070 C CA . LEU A 1 268 ? 14.922 -2.131 -20.734 1.00 92.25 268 LEU A CA 1
ATOM 2071 C C . LEU A 1 268 ? 16.089 -1.324 -21.301 1.00 92.25 268 LEU A C 1
ATOM 2073 O O . LEU A 1 268 ? 16.805 -0.663 -20.553 1.00 92.25 268 LEU A O 1
ATOM 2077 N N . PHE A 1 269 ? 16.267 -1.352 -22.619 1.00 92.00 269 PHE A N 1
ATOM 2078 C CA . PHE A 1 269 ? 17.282 -0.552 -23.305 1.00 92.00 269 PHE A CA 1
ATOM 2079 C C . PHE A 1 269 ? 16.702 0.750 -23.848 1.00 92.00 269 PHE A C 1
ATOM 2081 O O . PHE A 1 269 ? 15.546 0.805 -24.274 1.00 92.00 269 PHE A O 1
ATOM 2088 N N . ASN A 1 270 ? 17.529 1.793 -23.900 1.00 91.19 270 ASN A N 1
ATOM 2089 C CA . ASN A 1 270 ? 17.254 2.937 -24.763 1.00 91.19 270 ASN A CA 1
ATOM 2090 C C . ASN A 1 270 ? 17.457 2.570 -26.251 1.00 91.19 270 ASN A C 1
ATOM 2092 O O . ASN A 1 270 ? 17.954 1.496 -26.594 1.00 91.19 270 ASN A O 1
ATOM 2096 N N . SER A 1 271 ? 17.064 3.466 -27.162 1.00 83.25 271 SER A N 1
ATOM 2097 C CA . SER A 1 271 ? 17.020 3.175 -28.605 1.00 83.25 271 SER A CA 1
ATOM 2098 C C . SER A 1 271 ? 18.369 2.808 -29.229 1.00 83.25 271 SER A C 1
ATOM 2100 O O . SER A 1 271 ? 18.403 2.101 -30.231 1.00 83.25 271 SER A O 1
ATOM 2102 N N . ASP A 1 272 ? 19.474 3.305 -28.674 1.00 84.25 272 ASP A N 1
ATOM 2103 C CA . ASP A 1 272 ? 20.832 3.010 -29.144 1.00 84.25 272 ASP A CA 1
ATOM 2104 C C . ASP A 1 272 ? 21.549 1.950 -28.290 1.00 84.25 272 ASP A C 1
ATOM 2106 O O . ASP A 1 272 ? 22.702 1.616 -28.568 1.00 84.25 272 ASP A O 1
ATOM 2110 N N . ARG A 1 273 ? 20.863 1.388 -27.282 1.00 88.62 273 ARG A N 1
ATOM 2111 C CA . ARG A 1 273 ? 21.384 0.382 -26.345 1.00 88.62 273 ARG A CA 1
ATOM 2112 C C . ARG A 1 273 ? 22.642 0.857 -25.600 1.00 88.62 273 ARG A C 1
ATOM 2114 O O . ARG A 1 273 ? 23.448 0.034 -25.165 1.00 88.62 273 ARG A O 1
ATOM 2121 N N . SER A 1 274 ? 22.838 2.170 -25.471 1.00 91.44 274 SER A N 1
ATOM 2122 C CA . SER A 1 274 ? 23.911 2.764 -24.663 1.00 91.44 274 SER A CA 1
ATOM 2123 C C . SER A 1 274 ? 23.569 2.812 -23.174 1.00 91.44 274 SER A C 1
ATOM 2125 O O . SER A 1 274 ? 24.460 2.965 -22.339 1.00 91.44 274 SER A O 1
ATOM 2127 N N . GLU A 1 275 ? 22.294 2.645 -22.827 1.00 96.88 275 GLU A N 1
ATOM 2128 C CA . GLU A 1 275 ? 21.803 2.614 -21.457 1.00 96.88 275 GLU A CA 1
ATOM 2129 C C . GLU A 1 275 ? 20.845 1.436 -21.267 1.00 96.88 275 GLU A C 1
ATOM 2131 O O . GLU A 1 275 ? 19.991 1.169 -22.117 1.00 96.88 275 GLU A O 1
ATOM 2136 N N . ALA A 1 276 ? 20.998 0.735 -20.146 1.00 96.50 276 ALA A N 1
ATOM 2137 C CA . ALA A 1 276 ? 20.148 -0.375 -19.747 1.00 96.50 276 ALA A CA 1
ATOM 2138 C C . ALA A 1 276 ? 19.575 -0.105 -18.358 1.00 96.50 276 ALA A C 1
ATOM 2140 O O . ALA A 1 276 ? 20.324 0.083 -17.402 1.00 96.50 276 ALA A O 1
ATOM 2141 N N . ARG A 1 277 ? 18.252 -0.123 -18.231 1.00 97.31 277 ARG A N 1
ATOM 2142 C CA . ARG A 1 277 ? 17.555 -0.085 -16.950 1.00 97.31 277 ARG A CA 1
ATOM 2143 C C . ARG A 1 277 ? 17.152 -1.506 -16.584 1.00 97.31 277 ARG A C 1
ATOM 2145 O O . ARG A 1 277 ? 16.412 -2.157 -17.320 1.00 97.31 277 ARG A O 1
ATOM 2152 N N . VAL A 1 278 ? 17.675 -1.996 -15.468 1.00 95.44 278 VAL A N 1
ATOM 2153 C CA . VAL A 1 278 ? 17.616 -3.400 -15.070 1.00 95.44 278 VAL A CA 1
ATOM 2154 C C . VAL A 1 278 ? 16.981 -3.520 -13.687 1.00 95.44 278 VAL A C 1
ATOM 2156 O O . VAL A 1 278 ? 17.665 -3.340 -12.677 1.00 95.44 278 VAL A O 1
ATOM 2159 N N . PRO A 1 279 ? 15.672 -3.804 -13.613 1.00 93.25 279 PRO A N 1
ATOM 2160 C CA . PRO A 1 279 ? 15.031 -4.161 -12.360 1.00 93.25 279 PRO A CA 1
ATOM 2161 C C . PRO A 1 279 ? 15.553 -5.519 -11.884 1.00 93.25 279 PRO A C 1
ATOM 2163 O O . PRO A 1 279 ? 15.654 -6.479 -12.654 1.00 93.25 279 PRO A O 1
ATOM 2166 N N . VAL A 1 280 ? 15.899 -5.596 -10.606 1.00 89.69 280 VAL A N 1
ATOM 2167 C CA . VAL A 1 280 ? 16.354 -6.815 -9.946 1.00 89.69 280 VAL A CA 1
ATOM 2168 C C . VAL A 1 280 ? 15.539 -7.045 -8.682 1.00 89.69 280 VAL A C 1
ATOM 2170 O O . VAL A 1 280 ? 15.325 -6.131 -7.883 1.00 89.69 280 VAL A O 1
ATOM 2173 N N . THR A 1 281 ? 15.109 -8.287 -8.489 1.00 88.38 281 THR A N 1
ATOM 2174 C CA . THR A 1 281 ? 14.634 -8.773 -7.196 1.00 88.38 281 THR A CA 1
ATOM 2175 C C . THR A 1 281 ? 15.783 -9.517 -6.525 1.00 88.38 281 THR A C 1
ATOM 2177 O O . THR A 1 281 ? 16.418 -10.356 -7.163 1.00 88.38 281 THR A O 1
ATOM 2180 N N . TRP A 1 282 ? 16.065 -9.234 -5.259 1.00 91.81 282 TRP A N 1
ATOM 2181 C CA . TRP A 1 282 ? 17.192 -9.833 -4.558 1.00 91.81 282 TRP A CA 1
ATOM 2182 C C . TRP A 1 282 ? 16.894 -10.216 -3.110 1.00 91.81 282 TRP A C 1
ATOM 2184 O O . TRP A 1 282 ? 16.090 -9.597 -2.409 1.00 91.81 282 TRP A O 1
ATOM 2194 N N . ASP A 1 283 ? 17.620 -11.238 -2.687 1.00 91.44 283 ASP A N 1
ATOM 2195 C CA . ASP A 1 283 ? 17.775 -11.712 -1.327 1.00 91.44 283 ASP A CA 1
ATOM 2196 C C . ASP A 1 283 ? 19.234 -11.490 -0.919 1.00 91.44 283 ASP A C 1
ATOM 2198 O O . ASP A 1 283 ? 20.143 -11.531 -1.751 1.00 91.44 283 ASP A O 1
ATOM 2202 N N . ARG A 1 284 ? 19.474 -11.262 0.366 1.00 93.31 284 ARG A N 1
ATOM 2203 C CA . ARG A 1 284 ? 20.812 -11.099 0.924 1.00 93.31 284 ARG A CA 1
ATOM 2204 C C . ARG A 1 284 ? 20.928 -11.858 2.224 1.00 93.31 284 ARG A C 1
ATOM 2206 O O . ARG A 1 284 ? 20.030 -11.823 3.065 1.00 93.31 284 ARG A O 1
ATOM 2213 N N . ARG A 1 285 ? 22.098 -12.441 2.422 1.00 93.75 285 ARG A N 1
ATOM 2214 C CA . ARG A 1 285 ? 22.579 -12.969 3.687 1.00 93.75 285 ARG A CA 1
ATOM 2215 C C . ARG A 1 285 ? 23.984 -12.432 3.930 1.00 93.75 285 ARG A C 1
ATOM 2217 O O . ARG A 1 285 ? 24.811 -12.396 3.027 1.00 93.75 285 ARG A O 1
ATOM 2224 N N . ALA A 1 286 ? 24.243 -11.970 5.142 1.00 93.31 286 ALA A N 1
ATOM 2225 C CA . ALA A 1 286 ? 25.559 -11.524 5.577 1.00 93.31 286 ALA A CA 1
ATOM 2226 C C . ALA A 1 286 ? 25.741 -11.836 7.063 1.00 93.31 286 ALA A C 1
ATOM 2228 O O . ALA A 1 286 ? 24.774 -11.955 7.812 1.00 93.31 286 ALA A O 1
ATOM 2229 N N . ARG A 1 287 ? 26.986 -11.946 7.517 1.00 92.12 287 ARG A N 1
ATOM 2230 C CA . ARG A 1 287 ? 27.333 -12.089 8.933 1.00 92.12 287 ARG A CA 1
ATOM 2231 C C . ARG A 1 287 ? 28.015 -10.846 9.458 1.00 92.12 287 ARG A C 1
ATOM 2233 O O . ARG A 1 287 ? 28.979 -10.371 8.861 1.00 92.12 287 ARG A O 1
ATOM 2240 N N . ILE A 1 288 ? 27.581 -10.386 10.621 1.00 88.06 288 ILE A N 1
ATOM 2241 C CA . ILE A 1 288 ? 28.232 -9.304 11.356 1.00 88.06 288 ILE A CA 1
ATOM 2242 C C . ILE A 1 288 ? 29.516 -9.874 11.971 1.00 88.06 288 ILE A C 1
ATOM 2244 O O . ILE A 1 288 ? 29.477 -10.862 12.710 1.00 88.06 288 ILE A O 1
ATOM 2248 N N . GLY A 1 289 ? 30.670 -9.309 11.599 1.00 73.75 289 GLY A N 1
ATOM 2249 C CA . GLY A 1 289 ? 31.951 -10.019 11.672 1.00 73.75 289 GLY A CA 1
ATOM 2250 C C . GLY A 1 289 ? 32.323 -10.573 13.055 1.00 73.75 289 GLY A C 1
ATOM 2251 O O . GLY A 1 289 ? 32.806 -11.702 13.137 1.00 73.75 289 GLY A O 1
ATOM 2252 N N . ASN A 1 290 ? 32.074 -9.828 14.140 1.00 74.56 290 ASN A N 1
ATOM 2253 C CA . ASN A 1 290 ? 32.487 -10.242 15.490 1.00 74.56 290 ASN A CA 1
ATOM 2254 C C . ASN A 1 290 ? 31.409 -11.010 16.264 1.00 74.56 290 ASN A C 1
ATOM 2256 O O . ASN A 1 290 ? 31.740 -11.919 17.025 1.00 74.56 290 ASN A O 1
ATOM 2260 N N . THR A 1 291 ? 30.129 -10.696 16.064 1.00 75.50 291 THR A N 1
ATOM 2261 C CA . THR A 1 291 ? 29.036 -11.368 16.785 1.00 75.50 291 THR A CA 1
ATOM 2262 C C . THR A 1 291 ? 28.670 -12.714 16.164 1.00 75.50 291 THR A C 1
ATOM 2264 O O . THR A 1 291 ? 28.048 -13.543 16.822 1.00 75.50 291 THR A O 1
ATOM 2267 N N . LYS A 1 292 ? 29.066 -12.946 14.900 1.00 77.06 292 LYS A N 1
ATOM 2268 C CA . LYS A 1 292 ? 28.578 -14.037 14.038 1.00 77.06 292 LYS A CA 1
ATOM 2269 C C . LYS A 1 292 ? 27.062 -14.011 13.824 1.00 77.06 292 LYS A C 1
ATOM 2271 O O . LYS A 1 292 ? 26.543 -14.972 13.257 1.00 77.06 292 LYS A O 1
ATOM 2276 N N . SER A 1 293 ? 26.393 -12.930 14.229 1.00 84.25 293 SER A N 1
ATOM 2277 C CA . SER A 1 293 ? 24.977 -12.724 13.967 1.00 84.25 293 SER A CA 1
ATOM 2278 C C . SER A 1 293 ? 24.739 -12.683 12.473 1.00 84.25 293 SER A C 1
ATOM 2280 O O . SER A 1 293 ? 25.508 -12.084 11.713 1.00 84.25 293 SER A O 1
ATOM 2282 N N . GLU A 1 294 ? 23.673 -13.335 12.056 1.00 92.06 294 GLU A N 1
ATOM 2283 C CA . GLU A 1 294 ? 23.290 -13.448 10.668 1.00 92.06 294 GLU A CA 1
ATOM 2284 C C . GLU A 1 294 ? 22.218 -12.424 10.336 1.00 92.06 294 GLU A C 1
ATOM 2286 O O . GLU A 1 294 ? 21.121 -12.460 10.882 1.00 92.06 294 GLU A O 1
ATOM 2291 N N . TRP A 1 295 ? 22.531 -11.530 9.408 1.00 93.31 295 TRP A N 1
ATOM 2292 C CA . TRP A 1 295 ? 21.581 -10.601 8.831 1.00 93.31 295 TRP A CA 1
ATOM 2293 C C . TRP A 1 295 ? 21.048 -11.164 7.514 1.00 93.31 295 TRP A C 1
ATOM 2295 O O . TRP A 1 295 ? 21.821 -11.470 6.603 1.00 93.31 295 TRP A O 1
ATOM 2305 N N . THR A 1 296 ? 19.727 -11.286 7.405 1.00 92.69 296 THR A N 1
ATOM 2306 C CA . THR A 1 296 ? 19.046 -11.686 6.173 1.00 92.69 296 THR A CA 1
ATOM 2307 C C . THR A 1 296 ? 18.044 -10.636 5.720 1.00 92.69 296 THR A C 1
ATOM 2309 O O . THR A 1 296 ? 17.351 -10.014 6.523 1.00 92.69 296 THR A O 1
ATOM 2312 N N . VAL A 1 297 ? 17.942 -10.451 4.410 1.00 92.94 297 VAL A N 1
ATOM 2313 C CA . VAL A 1 297 ? 16.941 -9.607 3.759 1.00 92.94 297 VAL A CA 1
ATOM 2314 C C . VAL A 1 297 ? 16.375 -10.397 2.584 1.00 92.94 297 VAL A C 1
ATOM 2316 O O . VAL A 1 297 ? 17.132 -11.053 1.877 1.00 92.94 297 VAL A O 1
ATOM 2319 N N . LYS A 1 298 ? 15.056 -10.368 2.388 1.00 92.44 298 LYS A N 1
ATOM 2320 C CA . LYS A 1 298 ? 14.385 -11.145 1.338 1.00 92.44 298 LYS A CA 1
ATOM 2321 C C . LYS A 1 298 ? 13.465 -10.286 0.484 1.00 92.44 298 LYS A C 1
ATOM 2323 O O . LYS A 1 298 ? 12.923 -9.294 0.982 1.00 92.44 298 LYS A O 1
ATOM 2328 N N . ASP A 1 299 ? 13.294 -10.708 -0.764 1.00 90.50 299 ASP A N 1
ATOM 2329 C CA . ASP A 1 299 ? 12.352 -10.208 -1.764 1.00 90.50 299 ASP A CA 1
ATOM 2330 C C . ASP A 1 299 ? 12.393 -8.684 -1.940 1.00 90.50 299 ASP A C 1
ATOM 2332 O O . ASP A 1 299 ? 11.366 -8.011 -2.076 1.00 90.50 299 ASP A O 1
ATOM 2336 N N . ARG A 1 300 ? 13.601 -8.115 -1.920 1.00 93.00 300 ARG A N 1
ATOM 2337 C CA . ARG A 1 300 ? 13.817 -6.683 -2.140 1.00 93.00 300 ARG A CA 1
ATOM 2338 C C . ARG A 1 300 ? 13.932 -6.372 -3.611 1.00 93.00 300 ARG A C 1
ATOM 2340 O O . ARG A 1 300 ? 14.312 -7.224 -4.404 1.00 93.00 300 ARG A O 1
ATOM 2347 N N . LYS A 1 301 ? 13.588 -5.138 -3.968 1.00 94.00 301 LYS A N 1
ATOM 2348 C CA . LYS A 1 301 ? 13.582 -4.677 -5.352 1.00 94.00 301 LYS A CA 1
ATOM 2349 C C . LYS A 1 301 ? 14.456 -3.454 -5.502 1.00 94.00 301 LYS A C 1
ATOM 2351 O O . LYS A 1 301 ? 14.284 -2.480 -4.774 1.00 94.00 301 LYS A O 1
ATOM 2356 N N . THR A 1 302 ? 15.339 -3.508 -6.482 1.00 95.06 302 THR A N 1
ATOM 2357 C CA . THR A 1 302 ? 16.252 -2.424 -6.837 1.00 95.06 302 THR A CA 1
ATOM 2358 C C . THR A 1 302 ? 16.249 -2.285 -8.344 1.00 95.06 302 THR A C 1
ATOM 2360 O O . THR A 1 302 ? 16.065 -3.264 -9.065 1.00 95.06 302 THR A O 1
ATOM 2363 N N . VAL A 1 303 ? 16.450 -1.075 -8.843 1.00 97.06 303 VAL A N 1
ATOM 2364 C CA . VAL A 1 303 ? 16.653 -0.838 -10.268 1.00 97.06 303 VAL A CA 1
ATOM 2365 C C . VAL A 1 303 ? 18.069 -0.335 -10.479 1.00 97.06 303 VAL A C 1
ATOM 2367 O O . VAL A 1 303 ? 18.485 0.650 -9.873 1.00 97.06 303 VAL A O 1
ATOM 2370 N N . PHE A 1 304 ? 18.807 -1.019 -11.348 1.00 97.56 304 PHE A N 1
ATOM 2371 C CA . PHE A 1 304 ? 20.124 -0.593 -11.796 1.00 97.56 304 PHE A CA 1
ATOM 2372 C C . PHE A 1 304 ? 20.023 0.101 -13.144 1.00 97.56 304 PHE A C 1
ATOM 2374 O O . PHE A 1 304 ? 19.493 -0.470 -14.093 1.00 97.56 304 PHE A O 1
ATOM 2381 N N . THR A 1 305 ? 20.596 1.290 -13.265 1.00 98.06 305 THR A N 1
ATOM 2382 C CA . THR A 1 305 ? 20.851 1.896 -14.575 1.00 98.06 305 THR A CA 1
ATOM 2383 C C . THR A 1 305 ? 22.310 1.676 -14.925 1.00 98.06 305 THR A C 1
ATOM 2385 O O . THR A 1 305 ? 23.206 2.130 -14.210 1.00 98.06 305 THR A O 1
ATOM 2388 N N . LEU A 1 306 ? 22.561 0.980 -16.027 1.00 97.94 306 LEU A N 1
ATOM 2389 C CA . LEU A 1 306 ? 23.887 0.705 -16.558 1.00 97.94 306 LEU A CA 1
ATOM 2390 C C . LEU A 1 306 ? 24.141 1.576 -17.789 1.00 97.94 306 LEU A C 1
ATOM 2392 O O . LEU A 1 306 ? 23.277 1.683 -18.656 1.00 97.94 306 LEU A O 1
ATOM 2396 N N . LYS A 1 307 ? 25.341 2.146 -17.904 1.00 97.12 307 LYS A N 1
ATOM 2397 C CA . LYS A 1 307 ? 25.790 2.891 -19.088 1.00 97.12 307 LYS A CA 1
ATOM 2398 C C . LYS A 1 307 ? 26.915 2.167 -19.797 1.00 97.12 307 LYS A C 1
ATOM 2400 O O . LYS A 1 307 ? 27.839 1.662 -19.157 1.00 97.12 307 LYS A O 1
ATOM 2405 N N . ARG A 1 308 ? 26.832 2.136 -21.121 1.00 91.25 308 ARG A N 1
ATOM 2406 C CA . ARG A 1 308 ? 27.759 1.436 -21.999 1.00 91.25 308 ARG A CA 1
ATOM 2407 C C . ARG A 1 308 ? 28.911 2.352 -22.404 1.00 91.25 308 ARG A C 1
ATOM 2409 O O . ARG A 1 308 ? 28.704 3.376 -23.047 1.00 91.25 308 ARG A O 1
ATOM 2416 N N . GLY A 1 309 ? 30.122 1.967 -22.012 1.00 85.50 309 GLY A N 1
ATOM 2417 C CA . GLY A 1 309 ? 31.386 2.492 -22.538 1.00 85.50 309 GLY A CA 1
ATOM 2418 C C . GLY A 1 309 ? 32.150 1.365 -23.233 1.00 85.50 309 GLY A C 1
ATOM 2419 O O . GLY A 1 309 ? 31.638 0.761 -24.168 1.00 85.50 309 GLY A O 1
ATOM 2420 N N . SER A 1 310 ? 33.317 0.995 -22.699 1.00 78.81 310 SER A N 1
ATOM 2421 C CA . SER A 1 310 ? 34.013 -0.262 -23.046 1.00 78.81 310 SER A CA 1
ATOM 2422 C C . SER A 1 310 ? 33.300 -1.536 -22.548 1.00 78.81 310 SER A C 1
ATOM 2424 O O . SER A 1 310 ? 33.766 -2.648 -22.772 1.00 78.81 310 SER A O 1
ATOM 2426 N N . GLY A 1 311 ? 32.179 -1.363 -21.851 1.00 87.62 311 GLY A N 1
ATOM 2427 C CA . GLY A 1 311 ? 31.284 -2.370 -21.293 1.00 87.62 311 GLY A CA 1
ATOM 2428 C C . GLY A 1 311 ? 30.187 -1.660 -20.496 1.00 87.62 311 GLY A C 1
ATOM 2429 O O . GLY A 1 311 ? 30.256 -0.438 -20.308 1.00 87.62 311 GLY A O 1
ATOM 2430 N N . PHE A 1 312 ? 29.173 -2.389 -20.031 1.00 94.19 312 PHE A N 1
ATOM 2431 C CA . PHE A 1 312 ? 28.166 -1.812 -19.138 1.00 94.19 312 PHE A CA 1
ATOM 2432 C C . PHE A 1 312 ? 28.743 -1.586 -17.740 1.00 94.19 312 PHE A C 1
ATOM 2434 O O . PHE A 1 312 ? 29.323 -2.485 -17.134 1.00 94.19 312 PHE A O 1
ATOM 2441 N N . LYS A 1 313 ? 28.567 -0.368 -17.229 1.00 97.50 313 LYS A N 1
ATOM 2442 C CA . LYS A 1 313 ? 28.961 0.041 -15.879 1.00 97.50 313 LYS A CA 1
ATOM 2443 C C . LYS A 1 313 ? 27.768 0.610 -15.133 1.00 97.50 313 LYS A C 1
ATOM 2445 O O . LYS A 1 313 ? 26.956 1.318 -15.726 1.00 97.50 313 LYS A O 1
ATOM 2450 N N . LEU A 1 314 ? 27.684 0.350 -13.835 1.00 97.94 314 LEU A N 1
ATOM 2451 C CA . LEU A 1 314 ? 26.619 0.848 -12.976 1.00 97.94 314 LEU A CA 1
ATOM 2452 C C . LEU A 1 314 ? 26.707 2.368 -12.850 1.00 97.94 314 LEU A C 1
ATOM 2454 O O . LEU A 1 314 ? 27.701 2.899 -12.359 1.00 97.94 314 LEU A O 1
ATOM 2458 N N . ALA A 1 315 ? 25.671 3.059 -13.309 1.00 97.69 315 ALA A N 1
ATOM 2459 C CA . ALA A 1 315 ? 25.565 4.512 -13.297 1.00 97.69 315 ALA A CA 1
ATOM 2460 C C . ALA A 1 315 ? 24.526 5.023 -12.295 1.00 97.69 315 ALA A C 1
ATOM 2462 O O . ALA A 1 315 ? 24.669 6.145 -11.820 1.00 97.69 315 ALA A O 1
ATOM 2463 N N . GLN A 1 316 ? 23.510 4.227 -11.956 1.00 97.19 316 GLN A N 1
ATOM 2464 C CA . GLN A 1 316 ? 22.524 4.613 -10.948 1.00 97.19 316 GLN A CA 1
ATOM 2465 C C . GLN A 1 316 ? 21.929 3.402 -10.230 1.00 97.19 316 GLN A C 1
ATOM 2467 O O . GLN A 1 316 ? 21.771 2.341 -10.838 1.00 97.19 316 GLN A O 1
ATOM 2472 N N . ILE A 1 317 ? 21.574 3.591 -8.960 1.00 96.81 317 ILE A N 1
ATOM 2473 C CA . ILE A 1 317 ? 20.743 2.680 -8.160 1.00 96.81 317 ILE A CA 1
ATOM 2474 C C . ILE A 1 317 ? 19.469 3.427 -7.740 1.00 96.81 317 ILE A C 1
ATOM 2476 O O . ILE A 1 317 ? 19.541 4.600 -7.377 1.00 96.81 317 ILE A O 1
ATOM 2480 N N . GLU A 1 318 ? 18.320 2.751 -7.793 1.00 95.12 318 GLU A N 1
ATOM 2481 C CA . GLU A 1 318 ? 17.028 3.223 -7.274 1.00 95.12 318 GLU A CA 1
ATOM 2482 C C . GLU A 1 318 ? 16.317 2.106 -6.489 1.00 95.12 318 GLU A C 1
ATOM 2484 O O . GLU A 1 318 ? 16.478 0.922 -6.806 1.00 95.12 318 GLU A O 1
ATOM 2489 N N . GLY A 1 319 ? 15.463 2.468 -5.528 1.00 92.94 319 GLY A N 1
ATOM 2490 C CA . GLY A 1 319 ? 14.664 1.520 -4.742 1.00 92.94 319 GLY A CA 1
ATOM 2491 C C . GLY A 1 319 ? 15.418 0.963 -3.538 1.00 92.94 319 GLY A C 1
ATOM 2492 O O . GLY A 1 319 ? 16.230 1.660 -2.939 1.00 92.94 319 GLY A O 1
ATOM 2493 N N . SER A 1 320 ? 15.173 -0.295 -3.159 1.00 91.88 320 SER A N 1
ATOM 2494 C CA . SER A 1 320 ? 15.736 -0.836 -1.918 1.00 91.88 320 SER A CA 1
ATOM 2495 C C . SER A 1 320 ? 17.273 -0.826 -1.937 1.00 91.88 320 SER A C 1
ATOM 2497 O O . SER A 1 320 ? 17.878 -1.188 -2.951 1.00 91.88 320 SER A O 1
ATOM 2499 N N . PRO A 1 321 ? 17.919 -0.460 -0.821 1.00 87.69 321 PRO A N 1
ATOM 2500 C CA . PRO A 1 321 ? 19.368 -0.360 -0.737 1.00 87.69 321 PRO A CA 1
ATOM 2501 C C . PRO A 1 321 ? 20.004 -1.745 -0.790 1.00 87.69 321 PRO A C 1
ATOM 2503 O O . PRO A 1 321 ? 19.713 -2.623 0.025 1.00 87.69 321 PRO A O 1
ATOM 2506 N N . LEU A 1 322 ? 20.879 -1.947 -1.765 1.00 87.81 322 LEU A N 1
ATOM 2507 C CA . LEU A 1 322 ? 21.543 -3.229 -1.981 1.00 87.81 322 LEU A CA 1
ATOM 2508 C C . LEU A 1 322 ? 23.024 -3.169 -1.602 1.00 87.81 322 LEU A C 1
ATOM 2510 O O . LEU A 1 322 ? 23.530 -4.043 -0.899 1.00 87.81 322 LEU A O 1
ATOM 2514 N N . PHE A 1 323 ? 23.692 -2.090 -1.996 1.00 90.62 323 PHE A N 1
ATOM 2515 C CA . PHE A 1 323 ? 25.109 -1.844 -1.754 1.00 90.62 323 PHE A CA 1
ATOM 2516 C C . PHE A 1 323 ? 25.287 -0.523 -1.013 1.00 90.62 323 PHE A C 1
ATOM 2518 O O . PHE A 1 323 ? 24.482 0.385 -1.196 1.00 90.62 323 PHE A O 1
ATOM 2525 N N . GLY A 1 324 ? 26.365 -0.392 -0.241 1.00 87.94 324 GLY A N 1
ATOM 2526 C CA . GLY A 1 324 ? 26.708 0.881 0.388 1.00 87.94 324 GLY A CA 1
ATOM 2527 C C . GLY A 1 324 ? 25.698 1.284 1.460 1.00 87.94 324 GLY A C 1
ATOM 2528 O O . GLY A 1 324 ? 25.151 2.383 1.438 1.00 87.94 324 GLY A O 1
ATOM 2529 N N . ASN A 1 325 ? 25.444 0.377 2.403 1.00 91.75 325 ASN A N 1
ATOM 2530 C CA . ASN A 1 325 ? 24.563 0.628 3.544 1.00 91.75 325 ASN A CA 1
ATOM 2531 C C . ASN A 1 325 ? 25.265 1.414 4.659 1.00 91.75 325 ASN A C 1
ATOM 2533 O O . ASN A 1 325 ? 24.667 1.654 5.705 1.00 91.75 325 ASN A O 1
ATOM 2537 N N . SER A 1 326 ? 26.525 1.797 4.472 1.00 93.00 326 SER A N 1
ATOM 2538 C CA . SER A 1 326 ? 27.298 2.533 5.464 1.00 93.00 326 SER A CA 1
ATOM 2539 C C . SER A 1 326 ? 27.280 4.034 5.225 1.00 93.00 326 SER A C 1
ATOM 2541 O O . SER A 1 326 ? 27.364 4.497 4.087 1.00 93.00 326 SER A O 1
ATOM 2543 N N . SER A 1 327 ? 27.251 4.803 6.310 1.00 92.44 327 SER A N 1
ATOM 2544 C CA . SER A 1 327 ? 27.588 6.226 6.255 1.00 92.44 327 SER A CA 1
ATOM 2545 C C . SER A 1 327 ? 29.027 6.373 5.769 1.00 92.44 327 SER A C 1
ATOM 2547 O O . SER A 1 327 ? 29.934 5.746 6.318 1.00 92.44 327 SER A O 1
ATOM 2549 N N . PHE A 1 328 ? 29.261 7.199 4.751 1.00 90.44 328 PHE A N 1
ATOM 2550 C CA . PHE A 1 328 ? 30.628 7.471 4.303 1.00 90.44 328 PHE A CA 1
ATOM 2551 C C . PHE A 1 328 ? 31.368 8.379 5.299 1.00 90.44 328 PHE A C 1
ATOM 2553 O O . PHE A 1 328 ? 32.598 8.369 5.345 1.00 90.44 328 PHE A O 1
ATOM 2560 N N . LEU A 1 329 ? 30.628 9.150 6.108 1.00 90.81 329 LEU A N 1
ATOM 2561 C CA . LEU A 1 329 ? 31.180 10.068 7.105 1.00 90.81 329 LEU A CA 1
ATOM 2562 C C . LEU A 1 329 ? 31.639 9.359 8.379 1.00 90.81 329 LEU A C 1
ATOM 2564 O O . LEU A 1 329 ? 32.716 9.653 8.896 1.00 90.81 329 LEU A O 1
ATOM 2568 N N . THR A 1 330 ? 30.825 8.448 8.909 1.00 94.00 330 THR A N 1
ATOM 2569 C CA . THR A 1 330 ? 31.107 7.759 10.181 1.00 94.00 330 THR A CA 1
ATOM 2570 C C . THR A 1 330 ? 31.615 6.338 9.987 1.00 94.00 330 THR A C 1
ATOM 2572 O O . THR A 1 330 ? 31.989 5.696 10.967 1.00 94.00 330 THR A O 1
ATOM 2575 N N . ARG A 1 331 ? 31.578 5.843 8.744 1.00 93.88 331 ARG A N 1
ATOM 2576 C CA . ARG A 1 331 ? 31.795 4.448 8.350 1.00 93.88 331 ARG A CA 1
ATOM 2577 C C . ARG A 1 331 ? 30.800 3.456 8.940 1.00 93.88 331 ARG A C 1
ATOM 2579 O O . ARG A 1 331 ? 30.930 2.279 8.659 1.00 93.88 331 ARG A O 1
ATOM 2586 N N . LYS A 1 332 ? 29.787 3.856 9.713 1.00 94.31 332 LYS A N 1
ATOM 2587 C CA . LYS A 1 332 ? 28.877 2.898 10.364 1.00 94.31 332 LYS A CA 1
ATOM 2588 C C . LYS A 1 332 ? 27.881 2.291 9.376 1.00 94.31 332 LYS A C 1
ATOM 2590 O O . LYS A 1 332 ? 27.195 3.029 8.671 1.00 94.31 332 LYS A O 1
ATOM 2595 N N . THR A 1 333 ? 27.757 0.961 9.372 1.00 93.69 333 THR A N 1
ATOM 2596 C CA . THR A 1 333 ? 26.812 0.229 8.508 1.00 93.69 333 THR A CA 1
ATOM 2597 C C . THR A 1 333 ? 25.419 0.244 9.104 1.00 93.69 333 THR A C 1
ATOM 2599 O O . THR A 1 333 ? 25.215 -0.272 10.201 1.00 93.69 333 THR A O 1
ATOM 2602 N N . LEU A 1 334 ? 24.453 0.784 8.372 1.00 92.88 334 LEU A N 1
ATOM 2603 C CA . LEU A 1 334 ? 23.049 0.804 8.747 1.00 92.88 334 LEU A CA 1
ATOM 2604 C C . LEU A 1 334 ? 22.363 -0.515 8.376 1.00 92.88 334 LEU A C 1
ATOM 2606 O O . LEU A 1 334 ? 22.399 -0.966 7.234 1.00 92.88 334 LEU A O 1
ATOM 2610 N N . ILE A 1 335 ? 21.667 -1.102 9.341 1.00 91.31 335 ILE A N 1
ATOM 2611 C CA . ILE A 1 335 ? 20.750 -2.221 9.147 1.00 91.31 335 ILE A CA 1
ATOM 2612 C C . ILE A 1 335 ? 19.366 -1.731 9.575 1.00 91.31 335 ILE A C 1
ATOM 2614 O O . ILE A 1 335 ? 19.062 -1.625 10.762 1.00 91.31 335 ILE A O 1
ATOM 2618 N N . ASN A 1 336 ? 18.520 -1.407 8.604 1.00 87.81 336 ASN A N 1
ATOM 2619 C CA . ASN A 1 336 ? 17.176 -0.849 8.811 1.00 87.81 336 ASN A CA 1
ATOM 2620 C C . ASN A 1 336 ? 16.051 -1.760 8.288 1.00 87.81 336 ASN A C 1
ATOM 2622 O O . ASN A 1 336 ? 14.878 -1.396 8.340 1.00 87.81 336 ASN A O 1
ATOM 2626 N N . ALA A 1 337 ? 16.399 -2.948 7.791 1.00 88.50 337 ALA A N 1
ATOM 2627 C CA . ALA A 1 337 ? 15.471 -3.883 7.177 1.00 88.50 337 ALA A CA 1
ATOM 2628 C C . ALA A 1 337 ? 15.935 -5.338 7.340 1.00 88.50 337 ALA A C 1
ATOM 2630 O O . ALA A 1 337 ? 17.120 -5.617 7.510 1.00 88.50 337 ALA A O 1
ATOM 2631 N N . GLY A 1 338 ? 14.990 -6.275 7.214 1.00 89.12 338 GLY A N 1
ATOM 2632 C CA . GLY A 1 338 ? 15.271 -7.712 7.240 1.00 89.12 338 GLY A CA 1
ATOM 2633 C C . GLY A 1 338 ? 15.170 -8.325 8.636 1.00 89.12 338 GLY A C 1
ATOM 2634 O O . GLY A 1 338 ? 14.339 -7.905 9.442 1.00 89.12 338 GLY A O 1
ATOM 2635 N N . GLU A 1 339 ? 15.991 -9.335 8.900 1.00 86.75 339 GLU A N 1
ATOM 2636 C CA . GLU A 1 339 ? 16.055 -10.090 10.152 1.00 86.75 339 GLU A CA 1
ATOM 2637 C C . GLU A 1 339 ? 17.514 -10.257 10.586 1.00 86.75 339 GLU A C 1
ATOM 2639 O O . GLU A 1 339 ? 18.367 -10.547 9.751 1.00 86.75 339 GLU A O 1
ATOM 2644 N N . VAL A 1 340 ? 17.799 -10.118 11.878 1.00 86.69 340 VAL A N 1
ATOM 2645 C CA . VAL A 1 340 ? 19.084 -10.468 12.493 1.00 86.69 340 VAL A CA 1
ATOM 2646 C C . VAL A 1 340 ? 18.850 -11.653 13.421 1.00 86.69 340 VAL A C 1
ATOM 2648 O O . VAL A 1 340 ? 18.032 -11.564 14.330 1.00 86.69 340 VAL A O 1
ATOM 2651 N N . ASP A 1 341 ? 19.522 -12.776 13.174 1.00 83.69 341 ASP A N 1
ATOM 2652 C CA . ASP A 1 341 ? 19.351 -14.034 13.915 1.00 83.69 341 ASP A CA 1
ATOM 2653 C C . ASP A 1 341 ? 17.878 -14.492 13.980 1.00 83.69 341 ASP A C 1
ATOM 2655 O O . ASP A 1 341 ? 17.372 -14.896 15.026 1.00 83.69 341 ASP A O 1
ATOM 2659 N N . ALA A 1 342 ? 17.175 -14.392 12.842 1.00 76.56 342 ALA A N 1
ATOM 2660 C CA . ALA A 1 342 ? 15.731 -14.630 12.676 1.00 76.56 342 ALA A CA 1
ATOM 2661 C C . ALA A 1 342 ? 14.804 -13.677 13.464 1.00 76.56 342 ALA A C 1
ATOM 2663 O O . ALA A 1 342 ? 13.580 -13.798 13.392 1.00 76.56 342 ALA A O 1
ATOM 2664 N N . ALA A 1 343 ? 15.352 -12.695 14.184 1.00 73.25 343 ALA A N 1
ATOM 2665 C CA . ALA A 1 343 ? 14.577 -11.619 14.783 1.00 73.25 343 ALA A CA 1
ATOM 2666 C C . ALA A 1 343 ? 14.414 -10.480 13.775 1.00 73.25 343 ALA A C 1
ATOM 2668 O O . ALA A 1 343 ? 15.391 -9.920 13.276 1.00 73.25 343 ALA A O 1
ATOM 2669 N N . LYS A 1 344 ? 13.170 -10.104 13.478 1.00 78.75 344 LYS A N 1
ATOM 2670 C CA . LYS A 1 344 ? 12.885 -9.001 12.557 1.00 78.75 344 LYS A CA 1
ATOM 2671 C C . LYS A 1 344 ? 13.532 -7.703 13.041 1.00 78.75 344 LYS A C 1
ATOM 2673 O O . LYS A 1 344 ? 13.392 -7.323 14.202 1.00 78.75 344 LYS A O 1
ATOM 2678 N N . VAL A 1 345 ? 14.192 -6.995 12.130 1.00 77.31 345 VAL A N 1
ATOM 2679 C CA . VAL A 1 345 ? 14.727 -5.655 12.372 1.00 77.31 345 VAL A CA 1
ATOM 2680 C C . VAL A 1 345 ? 13.544 -4.701 12.488 1.00 77.31 345 VAL A C 1
ATOM 2682 O O . VAL A 1 345 ? 12.944 -4.297 11.494 1.00 77.31 345 VAL A O 1
ATOM 2685 N N . THR A 1 346 ? 13.165 -4.391 13.725 1.00 64.44 346 THR A N 1
ATOM 2686 C CA . THR A 1 346 ? 12.106 -3.421 14.043 1.00 64.44 346 THR A CA 1
ATOM 2687 C C . THR A 1 346 ? 12.663 -2.058 14.446 1.00 64.44 346 THR A C 1
ATOM 2689 O O . THR A 1 346 ? 11.892 -1.127 14.628 1.00 64.44 346 THR A O 1
ATOM 2692 N N . LYS A 1 347 ? 13.985 -1.950 14.629 1.00 71.50 347 LYS A N 1
ATOM 2693 C CA . LYS A 1 347 ? 14.722 -0.702 14.860 1.00 71.50 347 LYS A CA 1
ATOM 2694 C C . LYS A 1 347 ? 15.909 -0.672 13.919 1.00 71.50 347 LYS A C 1
ATOM 2696 O O . LYS A 1 347 ? 16.564 -1.701 13.776 1.00 71.50 347 LYS A O 1
ATOM 2701 N N . ALA A 1 348 ? 16.224 0.492 13.360 1.00 85.38 348 ALA A N 1
ATOM 2702 C CA . ALA A 1 348 ? 17.515 0.666 12.718 1.00 85.38 348 ALA A CA 1
ATOM 2703 C C . ALA A 1 348 ? 18.632 0.392 13.737 1.00 85.38 348 ALA A C 1
ATOM 2705 O O . ALA A 1 348 ? 18.643 0.955 14.837 1.00 85.38 348 ALA A O 1
ATOM 2706 N N . ILE A 1 349 ? 19.554 -0.488 13.372 1.00 89.19 349 ILE A N 1
ATOM 2707 C CA . ILE A 1 349 ? 20.784 -0.737 14.114 1.00 89.19 349 ILE A CA 1
ATOM 2708 C C . ILE A 1 349 ? 21.959 -0.295 13.252 1.00 89.19 349 ILE A C 1
ATOM 2710 O O . ILE A 1 349 ? 21.885 -0.316 12.024 1.00 89.19 349 ILE A O 1
ATOM 2714 N N . VAL A 1 350 ? 23.040 0.107 13.897 1.00 91.62 350 VAL A N 1
ATOM 2715 C CA . VAL A 1 350 ? 24.313 0.379 13.241 1.00 91.62 350 VAL A CA 1
ATOM 2716 C C . VAL A 1 350 ? 25.351 -0.633 13.683 1.00 91.62 350 VAL A C 1
ATOM 2718 O O . VAL A 1 350 ? 25.342 -1.073 14.833 1.00 91.62 350 VAL A O 1
ATOM 2721 N N . VAL A 1 351 ? 26.241 -0.980 12.762 1.00 92.31 351 VAL A N 1
ATOM 2722 C CA . VAL A 1 351 ? 27.464 -1.737 13.024 1.00 92.31 351 VAL A CA 1
ATOM 2723 C C . VAL A 1 351 ? 28.641 -0.778 12.897 1.00 92.31 351 VAL A C 1
ATOM 2725 O O . VAL A 1 351 ? 28.762 -0.088 11.884 1.00 92.31 351 VAL A O 1
ATOM 2728 N N . ASP A 1 352 ? 29.471 -0.695 13.931 1.00 91.12 352 ASP A N 1
ATOM 2729 C CA . ASP A 1 352 ? 30.651 0.175 13.953 1.00 91.12 352 ASP A CA 1
ATOM 2730 C C . ASP A 1 352 ? 31.947 -0.547 13.532 1.00 91.12 352 ASP A C 1
ATOM 2732 O O . ASP A 1 352 ? 31.943 -1.752 13.281 1.00 91.12 352 ASP A O 1
ATOM 2736 N N . ASP A 1 353 ? 33.075 0.177 13.509 1.00 89.00 353 ASP A N 1
ATOM 2737 C CA . ASP A 1 353 ? 34.400 -0.373 13.160 1.00 89.00 353 ASP A CA 1
ATOM 2738 C C . ASP A 1 353 ? 34.848 -1.510 14.100 1.00 89.00 353 ASP A C 1
ATOM 2740 O O . ASP A 1 353 ? 35.655 -2.370 13.732 1.00 89.00 353 ASP A O 1
ATOM 2744 N N . LYS A 1 354 ? 34.320 -1.547 15.332 1.00 87.12 354 LYS A N 1
ATOM 2745 C CA . LYS A 1 354 ? 34.545 -2.647 16.284 1.00 87.12 354 LYS A CA 1
ATOM 2746 C C . LYS A 1 354 ? 33.615 -3.832 16.030 1.00 87.12 354 LYS A C 1
ATOM 2748 O O . LYS A 1 354 ? 33.750 -4.866 16.692 1.00 87.12 354 LYS A O 1
ATOM 2753 N N . ARG A 1 355 ? 32.729 -3.717 15.039 1.00 86.81 355 ARG A N 1
ATOM 2754 C CA . ARG A 1 355 ? 31.707 -4.684 14.630 1.00 86.81 355 ARG A CA 1
ATOM 2755 C C . ARG A 1 355 ? 30.714 -4.973 15.749 1.00 86.81 355 ARG A C 1
ATOM 2757 O O . ARG A 1 355 ? 30.227 -6.098 15.875 1.00 86.81 355 ARG A O 1
ATOM 2764 N N . GLU A 1 356 ? 30.451 -3.966 16.572 1.00 85.56 356 GLU A N 1
ATOM 2765 C CA . GLU A 1 356 ? 29.434 -3.988 17.612 1.00 85.56 356 GLU A CA 1
ATOM 2766 C C . GLU A 1 356 ? 28.128 -3.427 17.046 1.00 85.56 356 GLU A C 1
ATOM 2768 O O . GLU A 1 356 ? 28.126 -2.479 16.262 1.00 85.56 356 GLU A O 1
ATOM 2773 N N . THR A 1 357 ? 27.002 -4.028 17.432 1.00 85.25 357 THR A N 1
ATOM 2774 C CA . THR A 1 357 ? 25.674 -3.545 17.046 1.00 85.25 357 THR A CA 1
ATOM 2775 C C . THR A 1 357 ? 25.131 -2.593 18.104 1.00 85.25 357 THR A C 1
ATOM 2777 O O . THR A 1 357 ? 25.059 -2.959 19.279 1.00 85.25 357 THR A O 1
ATOM 2780 N N . ALA A 1 358 ? 24.658 -1.422 17.692 1.00 85.94 358 ALA A N 1
ATOM 2781 C CA . ALA A 1 358 ? 23.951 -0.475 18.552 1.00 85.94 358 ALA A CA 1
ATOM 2782 C C . ALA A 1 358 ? 22.677 0.033 17.866 1.00 85.94 358 ALA A C 1
ATOM 2784 O O . ALA A 1 358 ? 22.532 -0.086 16.653 1.00 85.94 358 ALA A O 1
ATOM 2785 N N . ALA A 1 359 ? 21.742 0.603 18.628 1.00 84.25 359 ALA A N 1
ATOM 2786 C CA . ALA A 1 359 ? 20.613 1.313 18.028 1.00 84.25 359 ALA A CA 1
ATOM 2787 C C . ALA A 1 359 ? 21.129 2.527 17.240 1.00 84.25 359 ALA A C 1
ATOM 2789 O O . ALA A 1 359 ? 21.970 3.267 17.747 1.00 84.25 359 ALA A O 1
ATOM 2790 N N . ALA A 1 360 ? 20.625 2.722 16.022 1.00 86.00 360 ALA A N 1
ATOM 2791 C CA . ALA A 1 360 ? 21.034 3.828 15.170 1.00 86.00 360 ALA A CA 1
ATOM 2792 C C . ALA A 1 360 ? 20.561 5.173 15.740 1.00 86.00 360 ALA A C 1
ATOM 2794 O O . ALA A 1 360 ? 19.415 5.314 16.173 1.00 86.00 360 ALA A O 1
ATOM 2795 N N . SER A 1 361 ? 21.428 6.176 15.687 1.00 86.44 361 SER A N 1
ATOM 2796 C CA . SER A 1 361 ? 21.110 7.570 15.981 1.00 86.44 361 SER A CA 1
ATOM 2797 C C . SER A 1 361 ? 21.519 8.477 14.822 1.00 86.44 361 SER A C 1
ATOM 2799 O O . SER A 1 361 ? 22.302 8.094 13.953 1.00 86.44 361 SER A O 1
ATOM 2801 N N . SER A 1 362 ? 21.037 9.721 14.823 1.00 85.81 362 SER A N 1
ATOM 2802 C CA . SER A 1 362 ? 21.434 10.714 13.815 1.00 85.81 362 SER A CA 1
ATOM 2803 C C . SER A 1 362 ? 22.920 11.084 13.884 1.00 85.81 362 SER A C 1
ATOM 2805 O O . SER A 1 362 ? 23.444 11.668 12.946 1.00 85.81 362 SER A O 1
ATOM 2807 N N . ALA A 1 363 ? 23.614 10.764 14.982 1.00 87.56 363 ALA A N 1
ATOM 2808 C CA . ALA A 1 363 ? 25.065 10.922 15.074 1.00 87.56 363 ALA A CA 1
ATOM 2809 C C . ALA A 1 363 ? 25.822 9.790 14.362 1.00 87.56 363 ALA A C 1
ATOM 2811 O O . ALA A 1 363 ? 26.983 9.964 14.002 1.00 87.56 363 ALA A O 1
ATOM 2812 N N . ASP A 1 364 ? 25.178 8.637 14.174 1.00 88.81 364 ASP A N 1
ATOM 2813 C CA . ASP A 1 364 ? 25.781 7.473 13.532 1.00 88.81 364 ASP A CA 1
ATOM 2814 C C . ASP A 1 364 ? 25.665 7.529 12.012 1.00 88.81 364 ASP A C 1
ATOM 2816 O O . ASP A 1 364 ? 26.559 7.056 11.327 1.00 88.81 364 ASP A O 1
ATOM 2820 N N . VAL A 1 365 ? 24.586 8.108 11.490 1.00 89.50 365 VAL A N 1
ATOM 2821 C CA . VAL A 1 365 ? 24.337 8.274 10.050 1.00 89.50 365 VAL A CA 1
ATOM 2822 C C . VAL A 1 365 ? 23.844 9.706 9.784 1.00 89.50 365 VAL A C 1
ATOM 2824 O O . VAL A 1 365 ? 22.662 9.918 9.516 1.00 89.50 365 VAL A O 1
ATOM 2827 N N . PRO A 1 366 ? 24.719 10.721 9.936 1.00 87.38 366 PRO A N 1
ATOM 2828 C CA . PRO A 1 366 ? 24.349 12.139 9.847 1.00 87.38 366 PRO A CA 1
ATOM 2829 C C . PRO A 1 366 ? 23.822 12.562 8.471 1.00 87.38 366 PRO A C 1
ATOM 2831 O O . PRO A 1 366 ? 23.211 13.621 8.347 1.00 87.38 366 PRO A O 1
ATOM 2834 N N . GLU A 1 367 ? 24.041 11.744 7.444 1.00 84.25 367 GLU A N 1
ATOM 2835 C CA . GLU A 1 367 ? 23.461 11.912 6.116 1.00 84.25 367 GLU A CA 1
ATOM 2836 C C . GLU A 1 367 ? 21.935 11.692 6.092 1.00 84.25 367 GLU A C 1
ATOM 2838 O O . GLU A 1 367 ? 21.279 12.141 5.154 1.00 84.25 367 GLU A O 1
ATOM 2843 N N . LEU A 1 368 ? 21.357 11.038 7.111 1.00 81.12 368 LEU A N 1
ATOM 2844 C CA . LEU A 1 368 ? 19.923 10.749 7.187 1.00 81.12 368 LEU A CA 1
ATOM 2845 C C . LEU A 1 368 ? 19.165 11.753 8.065 1.00 81.12 368 LEU A C 1
ATOM 2847 O O . LEU A 1 368 ? 19.579 12.026 9.198 1.00 81.12 368 LEU A O 1
ATOM 2851 N N . PRO A 1 369 ? 17.994 12.249 7.618 1.00 77.06 369 PRO A N 1
ATOM 2852 C CA . PRO A 1 369 ? 17.085 12.995 8.477 1.00 77.06 369 PRO A CA 1
ATOM 2853 C C . PRO A 1 369 ? 16.710 12.185 9.726 1.00 77.06 369 PRO A C 1
ATOM 2855 O O . PRO A 1 369 ? 16.329 11.016 9.636 1.00 77.06 369 PRO A O 1
ATOM 2858 N N . ALA A 1 370 ? 16.742 12.816 10.904 1.00 70.25 370 ALA A N 1
ATOM 2859 C CA . ALA A 1 370 ? 16.402 12.161 12.175 1.00 70.25 370 ALA A CA 1
ATOM 2860 C C . ALA A 1 370 ? 14.986 11.545 12.182 1.00 70.25 370 ALA A C 1
ATOM 2862 O O . ALA A 1 370 ? 14.737 10.554 12.866 1.00 70.25 370 ALA A O 1
ATOM 2863 N N . GLU A 1 371 ? 14.076 12.110 11.389 1.00 67.06 371 GLU A N 1
ATOM 2864 C CA . GLU A 1 371 ? 12.706 11.633 11.170 1.00 67.06 371 GLU A CA 1
ATOM 2865 C C . GLU A 1 371 ? 12.658 10.262 10.475 1.00 67.06 371 GLU A C 1
ATOM 2867 O O . GLU A 1 371 ? 11.812 9.431 10.798 1.00 67.06 371 GLU A O 1
ATOM 2872 N N . GLN A 1 372 ? 13.594 9.978 9.564 1.00 68.56 372 GLN A N 1
ATOM 2873 C CA . GLN A 1 372 ? 13.671 8.676 8.895 1.00 68.56 372 GLN A CA 1
ATOM 2874 C C . GLN A 1 372 ? 14.181 7.589 9.851 1.00 68.56 372 GLN A C 1
ATOM 2876 O O . GLN A 1 372 ? 13.678 6.468 9.827 1.00 68.56 372 GLN A O 1
ATOM 2881 N N . LEU A 1 373 ? 15.091 7.936 10.767 1.00 70.31 373 LEU A N 1
ATOM 2882 C CA . LEU A 1 373 ? 15.552 7.034 11.828 1.00 70.31 373 LEU A CA 1
ATOM 2883 C C . LEU A 1 373 ? 14.474 6.768 12.894 1.00 70.31 373 LEU A C 1
ATOM 2885 O O . LEU A 1 373 ? 14.394 5.654 13.411 1.00 70.31 373 LEU A O 1
ATOM 2889 N N . SER A 1 374 ? 13.636 7.762 13.218 1.00 55.97 374 SER A N 1
ATOM 2890 C CA . SER A 1 374 ? 12.582 7.655 14.242 1.00 55.97 374 SER A CA 1
ATOM 2891 C C . SER A 1 374 ? 11.261 7.063 13.731 1.00 55.97 374 SER A C 1
ATOM 2893 O O . SER A 1 374 ? 10.518 6.465 14.512 1.00 55.97 374 SER A O 1
ATOM 2895 N N . SER A 1 375 ? 10.985 7.145 12.423 1.00 50.59 375 SER A N 1
ATOM 2896 C CA . SER A 1 375 ? 9.815 6.517 11.782 1.00 50.59 375 SER A CA 1
ATOM 2897 C C . SER A 1 375 ? 9.826 4.979 11.822 1.00 50.59 375 SER A C 1
ATOM 2899 O O . SER A 1 375 ? 8.786 4.345 11.657 1.00 50.59 375 SER A O 1
ATOM 2901 N N . LEU A 1 376 ? 10.969 4.365 12.145 1.00 53.53 376 LEU A N 1
ATOM 2902 C CA . LEU A 1 376 ? 11.114 2.937 12.457 1.00 53.53 376 LEU A CA 1
ATOM 2903 C C . LEU A 1 376 ? 10.726 2.657 13.923 1.00 53.53 376 LEU A C 1
ATOM 2905 O O . LEU A 1 376 ? 11.496 2.091 14.703 1.00 53.53 376 LEU A O 1
ATOM 2909 N N . SER A 1 377 ? 9.538 3.129 14.313 1.00 42.94 377 SER A N 1
ATOM 2910 C CA . SER A 1 377 ? 9.029 3.042 15.679 1.00 42.94 377 SER A CA 1
ATOM 2911 C C . SER A 1 377 ? 8.708 1.601 16.082 1.00 42.94 377 SER A C 1
ATOM 2913 O O . SER A 1 377 ? 8.102 0.808 15.364 1.00 42.94 377 SER A O 1
ATOM 2915 N N . VAL A 1 378 ? 9.165 1.281 17.287 1.00 46.53 378 VAL A N 1
ATOM 2916 C CA . VAL A 1 378 ? 9.080 -0.007 17.968 1.00 46.53 378 VAL A CA 1
ATOM 2917 C C . VAL A 1 378 ? 7.620 -0.323 18.262 1.00 46.53 378 VAL A C 1
ATOM 2919 O O . VAL A 1 378 ? 7.082 0.239 19.207 1.00 46.53 378 VAL A O 1
ATOM 2922 N N . SER A 1 379 ? 6.994 -1.258 17.545 1.00 50.94 379 SER A N 1
ATOM 2923 C CA . SER A 1 379 ? 5.829 -1.934 18.119 1.00 50.94 379 SER A CA 1
ATOM 2924 C C . SER A 1 379 ? 6.342 -3.044 19.035 1.00 50.94 379 SER A C 1
ATOM 2926 O O . SER A 1 379 ? 6.867 -4.043 18.537 1.00 50.94 379 SER A O 1
ATOM 2928 N N . SER A 1 380 ? 6.250 -2.892 20.356 1.00 70.88 380 SER A N 1
ATOM 2929 C CA . SER A 1 380 ? 6.503 -4.025 21.253 1.00 70.88 380 SER A CA 1
ATOM 2930 C C . SER A 1 380 ? 5.356 -5.026 21.139 1.00 70.88 380 SER A C 1
ATOM 2932 O O . SER A 1 380 ? 4.189 -4.637 21.144 1.00 70.88 380 SER A O 1
ATOM 2934 N N . GLU A 1 381 ? 5.668 -6.315 21.010 1.00 81.62 381 GLU A N 1
ATOM 2935 C CA . GLU A 1 381 ? 4.638 -7.346 21.117 1.00 81.62 381 GLU A CA 1
ATOM 2936 C C . GLU A 1 381 ? 4.219 -7.485 22.587 1.00 81.62 381 GLU A C 1
ATOM 2938 O O . GLU A 1 381 ? 5.069 -7.605 23.472 1.00 81.62 381 GLU A O 1
ATOM 2943 N N . VAL A 1 382 ? 2.915 -7.427 22.859 1.00 83.44 382 VAL A N 1
ATOM 2944 C CA . VAL A 1 382 ? 2.353 -7.493 24.211 1.00 83.44 382 VAL A CA 1
ATOM 2945 C C . VAL A 1 382 ? 1.376 -8.657 24.312 1.00 83.44 382 VAL A C 1
ATOM 2947 O O . VAL A 1 382 ? 0.399 -8.740 23.569 1.00 83.44 382 VAL A O 1
ATOM 2950 N N . THR A 1 383 ? 1.630 -9.509 25.305 1.00 87.94 383 THR A N 1
ATOM 2951 C CA . THR A 1 383 ? 0.740 -10.577 25.778 1.00 87.94 383 THR A CA 1
ATOM 2952 C C . THR A 1 383 ? 0.617 -10.476 27.301 1.00 87.94 383 THR A C 1
ATOM 2954 O O . THR A 1 383 ? 1.577 -10.076 27.962 1.00 87.94 383 THR A O 1
ATOM 2957 N N . GLY A 1 384 ? -0.521 -10.863 27.879 1.00 91.38 384 GLY A N 1
ATOM 2958 C CA . GLY A 1 384 ? -0.747 -10.841 29.328 1.00 91.38 384 GLY A CA 1
ATOM 2959 C C . GLY A 1 384 ? -1.404 -9.554 29.835 1.00 91.38 384 GLY A C 1
ATOM 2960 O O . GLY A 1 384 ? -2.194 -8.927 29.133 1.00 91.38 384 GLY A O 1
ATOM 2961 N N . SER A 1 385 ? -1.140 -9.188 31.090 1.00 91.81 385 SER A N 1
ATOM 2962 C CA . SER A 1 385 ? -1.824 -8.066 31.746 1.00 91.81 385 SER A CA 1
ATOM 2963 C C . SER A 1 385 ? -1.142 -6.722 31.479 1.00 91.81 385 SER A C 1
ATOM 2965 O O . SER A 1 385 ? 0.055 -6.575 31.715 1.00 91.81 385 SER A O 1
ATOM 2967 N N . ILE A 1 386 ? -1.925 -5.723 31.074 1.00 89.88 386 ILE A N 1
ATOM 2968 C CA . ILE A 1 386 ? -1.522 -4.322 30.924 1.00 89.88 386 ILE A CA 1
ATOM 2969 C C . ILE A 1 386 ? -2.141 -3.521 32.072 1.00 89.88 386 ILE A C 1
ATOM 2971 O O . ILE A 1 386 ? -3.346 -3.598 32.330 1.00 89.88 386 ILE A O 1
ATOM 2975 N N . SER A 1 387 ? -1.305 -2.756 32.772 1.00 89.88 387 SER A N 1
ATOM 2976 C CA . SER A 1 387 ? -1.699 -1.938 33.927 1.00 89.88 387 SER A CA 1
ATOM 2977 C C . SER A 1 387 ? -1.411 -0.441 33.758 1.00 89.88 387 SER A C 1
ATOM 2979 O O . SER A 1 387 ? -1.692 0.341 34.669 1.00 89.88 387 SER A O 1
ATOM 2981 N N . SER A 1 388 ? -0.879 -0.022 32.606 1.00 90.50 388 SER A N 1
ATOM 2982 C CA . SER A 1 388 ? -0.556 1.374 32.301 1.00 90.50 388 SER A CA 1
ATOM 2983 C C . SER A 1 388 ? -0.766 1.708 30.825 1.00 90.50 388 SER A C 1
ATOM 2985 O O . SER A 1 388 ? -0.666 0.837 29.962 1.00 90.50 388 SER A O 1
ATOM 2987 N N . SER A 1 389 ? -0.998 2.988 30.535 1.00 91.44 389 SER A N 1
ATOM 2988 C CA . SER A 1 389 ? -1.053 3.521 29.170 1.00 91.44 389 SER A CA 1
ATOM 2989 C C . SER A 1 389 ? 0.249 3.262 28.390 1.00 91.44 389 SER A C 1
ATOM 2991 O O . SER A 1 389 ? 1.331 3.415 28.965 1.00 91.44 389 SER A O 1
ATOM 2993 N N . PRO A 1 390 ? 0.181 2.900 27.095 1.00 88.31 390 PRO A N 1
ATOM 2994 C CA . PRO A 1 390 ? 1.349 2.739 26.241 1.00 88.31 390 PRO A CA 1
ATOM 2995 C C . PRO A 1 390 ? 2.000 4.098 25.969 1.00 88.31 390 PRO A C 1
ATOM 2997 O O . PRO A 1 390 ? 1.316 5.100 25.766 1.00 88.31 390 PRO A O 1
ATOM 3000 N N . THR A 1 391 ? 3.329 4.125 25.944 1.00 85.44 391 THR A N 1
ATOM 3001 C CA . THR A 1 391 ? 4.127 5.310 25.579 1.00 85.44 391 THR A CA 1
ATOM 3002 C C . THR A 1 391 ? 4.800 5.177 24.213 1.00 85.44 391 THR A C 1
ATOM 3004 O O . THR A 1 391 ? 5.392 6.132 23.721 1.00 85.44 391 THR A O 1
ATOM 3007 N N . THR A 1 392 ? 4.708 3.998 23.604 1.00 83.31 392 THR A N 1
ATOM 3008 C CA . THR A 1 392 ? 5.228 3.660 22.277 1.00 83.31 392 THR A CA 1
ATOM 3009 C C . THR A 1 392 ? 4.197 2.813 21.552 1.00 83.31 392 THR A C 1
ATOM 3011 O O . THR A 1 392 ? 3.293 2.268 22.193 1.00 83.31 392 THR A O 1
ATOM 3014 N N . ASP A 1 393 ? 4.368 2.647 20.245 1.00 84.75 393 ASP A N 1
ATOM 3015 C CA . ASP A 1 393 ? 3.571 1.706 19.465 1.00 84.75 393 ASP A CA 1
ATOM 3016 C C . ASP A 1 393 ? 3.635 0.293 20.066 1.00 84.75 393 ASP A C 1
ATOM 3018 O O . ASP A 1 393 ? 4.633 -0.113 20.675 1.00 84.75 393 ASP A O 1
ATOM 3022 N N . GLN A 1 394 ? 2.555 -0.476 19.919 1.00 87.12 394 GLN A N 1
ATOM 3023 C CA . GLN A 1 394 ? 2.486 -1.861 20.397 1.00 87.12 394 GLN A CA 1
ATOM 3024 C C . GLN A 1 394 ? 1.718 -2.743 19.418 1.00 87.12 394 GLN A C 1
ATOM 3026 O O . GLN A 1 394 ? 0.786 -2.298 18.749 1.00 87.12 394 GLN A O 1
ATOM 3031 N N . THR A 1 395 ? 2.084 -4.022 19.380 1.00 92.31 395 THR A N 1
ATOM 3032 C CA . THR A 1 395 ? 1.286 -5.072 18.749 1.00 92.31 395 THR A CA 1
ATOM 3033 C C . THR A 1 395 ? 0.735 -5.993 19.835 1.00 92.31 395 THR A C 1
ATOM 3035 O O . THR A 1 395 ? 1.492 -6.634 20.553 1.00 92.31 395 THR A O 1
ATOM 3038 N N . TRP A 1 396 ? -0.583 -6.074 19.976 1.00 94.12 396 TRP A N 1
ATOM 3039 C CA . TRP A 1 396 ? -1.252 -6.955 20.933 1.00 94.12 396 TRP A CA 1
ATOM 3040 C C . TRP A 1 396 ? -1.603 -8.285 20.267 1.00 94.12 396 TRP A C 1
ATOM 3042 O O . TRP A 1 396 ? -2.295 -8.309 19.244 1.00 94.12 396 TRP A O 1
ATOM 3052 N N . THR A 1 397 ? -1.144 -9.389 20.855 1.00 93.00 397 THR A N 1
ATOM 3053 C CA . THR A 1 397 ? -1.370 -10.762 20.371 1.00 93.00 397 THR A CA 1
ATOM 3054 C C . THR A 1 397 ? -1.849 -11.661 21.515 1.00 93.00 397 THR A C 1
ATOM 3056 O O . THR A 1 397 ? -1.745 -11.319 22.695 1.00 93.00 397 THR A O 1
ATOM 3059 N N . GLY A 1 398 ? -2.427 -12.821 21.189 1.00 92.88 398 GLY A N 1
ATOM 3060 C CA . GLY A 1 398 ? -2.845 -13.802 22.196 1.00 92.88 398 GLY A CA 1
ATOM 3061 C C . GLY A 1 398 ? -3.900 -13.266 23.173 1.00 92.88 398 GLY A C 1
ATOM 3062 O O . GLY A 1 398 ? -4.892 -12.671 22.759 1.00 92.88 398 GLY A O 1
ATOM 3063 N N . ASN A 1 399 ? -3.713 -13.503 24.473 1.00 95.50 399 ASN A N 1
ATOM 3064 C CA . ASN A 1 399 ? -4.614 -13.003 25.516 1.00 95.50 399 ASN A CA 1
ATOM 3065 C C . ASN A 1 399 ? -4.020 -11.749 26.159 1.00 95.50 399 ASN A C 1
ATOM 3067 O O . ASN A 1 399 ? -2.955 -11.823 26.773 1.00 95.50 399 ASN A O 1
ATOM 3071 N N . VAL A 1 400 ? -4.732 -10.628 26.067 1.00 96.62 400 VAL A N 1
ATOM 3072 C CA . VAL A 1 400 ? -4.353 -9.351 26.684 1.00 96.62 400 VAL A CA 1
ATOM 3073 C C . VAL A 1 400 ? -5.414 -8.958 27.704 1.00 96.62 400 VAL A C 1
ATOM 3075 O O . VAL A 1 400 ? -6.595 -8.931 27.376 1.00 96.62 400 VAL A O 1
ATOM 3078 N N . ALA A 1 401 ? -5.022 -8.660 28.940 1.00 96.75 401 ALA A N 1
ATOM 3079 C CA . ALA A 1 401 ? -5.936 -8.271 30.013 1.00 96.75 401 ALA A CA 1
ATOM 3080 C C . ALA A 1 401 ? -5.685 -6.822 30.450 1.00 96.75 401 ALA A C 1
ATOM 3082 O O . ALA A 1 401 ? -4.606 -6.496 30.935 1.00 96.75 401 ALA A O 1
ATOM 3083 N N . LEU A 1 402 ? -6.684 -5.954 30.311 1.00 96.81 402 LEU A N 1
ATOM 3084 C CA . LEU A 1 402 ? -6.641 -4.568 30.771 1.00 96.81 402 LEU A CA 1
ATOM 3085 C C . LEU A 1 402 ? -7.260 -4.487 32.166 1.00 96.81 402 LEU A C 1
ATOM 3087 O O . LEU A 1 402 ? -8.474 -4.634 32.328 1.00 96.81 402 LEU A O 1
ATOM 3091 N N . MET A 1 403 ? -6.417 -4.270 33.174 1.00 94.56 403 MET A N 1
ATOM 3092 C CA . MET A 1 403 ? -6.839 -4.255 34.582 1.00 94.56 403 MET A CA 1
ATOM 3093 C C . MET A 1 403 ? -7.140 -2.847 35.105 1.00 94.56 403 MET A C 1
ATOM 3095 O O . MET A 1 403 ? -7.761 -2.699 36.155 1.00 94.56 403 MET A O 1
ATOM 3099 N N . THR A 1 404 ? -6.699 -1.818 34.384 1.00 95.25 404 THR A N 1
ATOM 3100 C CA . THR A 1 404 ? -6.852 -0.404 34.734 1.00 95.25 404 THR A CA 1
ATOM 3101 C C . THR A 1 404 ? -7.246 0.397 33.500 1.00 95.25 404 THR A C 1
ATOM 3103 O O . THR A 1 404 ? -6.931 0.013 32.372 1.00 95.25 404 THR A O 1
ATOM 3106 N N . SER A 1 405 ? -7.955 1.511 33.709 1.00 96.94 405 SER A N 1
ATOM 3107 C CA . SER A 1 405 ? -8.265 2.454 32.630 1.00 96.94 405 SER A CA 1
ATOM 3108 C C . SER A 1 405 ? -6.984 2.984 32.000 1.00 96.94 405 SER A C 1
ATOM 3110 O O . SER A 1 405 ? -6.017 3.281 32.703 1.00 96.94 405 SER A O 1
ATOM 3112 N N . MET A 1 406 ? -6.990 3.120 30.679 1.00 96.25 406 MET A N 1
ATOM 3113 C CA . MET A 1 406 ? -5.820 3.533 29.915 1.00 96.25 406 MET A CA 1
ATOM 3114 C C . MET A 1 406 ? -6.192 4.510 28.807 1.00 96.25 406 MET A C 1
ATOM 3116 O O . MET A 1 406 ? -7.296 4.470 28.260 1.00 96.25 406 MET A O 1
ATOM 3120 N N . THR A 1 407 ? -5.225 5.345 28.445 1.00 97.50 407 THR A N 1
ATOM 3121 C CA . THR A 1 407 ? -5.298 6.225 27.279 1.00 97.50 407 THR A CA 1
ATOM 3122 C C . THR A 1 407 ? -4.230 5.798 26.287 1.00 97.50 407 THR A C 1
ATOM 3124 O O . THR A 1 407 ? -3.080 5.616 26.672 1.00 97.50 407 THR A O 1
ATOM 3127 N N . ILE A 1 408 ? -4.598 5.643 25.020 1.00 96.62 408 ILE A N 1
ATOM 3128 C CA . ILE A 1 408 ? -3.677 5.467 23.897 1.00 96.62 408 ILE A CA 1
ATOM 3129 C C . ILE A 1 408 ? -3.389 6.872 23.355 1.00 96.62 408 ILE A C 1
ATOM 3131 O O . ILE A 1 408 ? -4.294 7.447 22.745 1.00 96.62 408 ILE A O 1
ATOM 3135 N N . PRO A 1 409 ? -2.201 7.456 23.613 1.00 93.38 409 PRO A N 1
ATOM 3136 C CA . PRO A 1 409 ? -1.903 8.846 23.261 1.00 93.38 409 PRO A CA 1
ATOM 3137 C C . PRO A 1 409 ? -1.928 9.100 21.752 1.00 93.38 409 PRO A C 1
ATOM 3139 O O . PRO A 1 409 ? -1.690 8.180 20.976 1.00 93.38 409 PRO A O 1
ATOM 3142 N N . ALA A 1 410 ? -2.122 10.357 21.341 1.00 88.88 410 ALA A N 1
ATOM 3143 C CA . ALA A 1 410 ? -2.214 10.770 19.932 1.00 88.88 410 ALA A CA 1
ATOM 3144 C C . ALA A 1 410 ? -1.066 10.280 19.022 1.00 88.88 410 ALA A C 1
ATOM 3146 O O . ALA A 1 410 ? -1.279 10.048 17.836 1.00 88.88 410 ALA A O 1
ATOM 3147 N N . SER A 1 411 ? 0.141 10.103 19.569 1.00 82.88 411 SER A N 1
ATOM 3148 C CA . SER A 1 411 ? 1.330 9.653 18.833 1.00 82.88 411 SER A CA 1
ATOM 3149 C C . SER A 1 411 ? 1.548 8.137 18.840 1.00 82.88 411 SER A C 1
ATOM 3151 O O . SER A 1 411 ? 2.590 7.691 18.374 1.00 82.88 411 SER A O 1
ATOM 3153 N N . VAL A 1 412 ? 0.639 7.357 19.432 1.00 87.56 412 VAL A N 1
ATOM 3154 C CA . VAL A 1 412 ? 0.795 5.909 19.619 1.00 87.56 412 VAL A CA 1
ATOM 3155 C C . VAL A 1 412 ? -0.190 5.138 18.747 1.00 87.56 412 VAL A C 1
ATOM 3157 O O . VAL A 1 412 ? -1.389 5.429 18.718 1.00 87.56 412 VAL A O 1
ATOM 3160 N N . THR A 1 413 ? 0.322 4.099 18.096 1.00 91.44 413 THR A N 1
ATOM 3161 C CA . THR A 1 413 ? -0.436 3.114 17.327 1.00 91.44 413 THR A CA 1
ATOM 3162 C C . THR A 1 413 ? -0.447 1.764 18.036 1.00 91.44 413 THR A C 1
ATOM 3164 O O . THR A 1 413 ? 0.595 1.175 18.326 1.00 91.44 413 THR A O 1
ATOM 3167 N N . ILE A 1 414 ? -1.644 1.231 18.272 1.00 95.25 414 ILE A N 1
ATOM 3168 C CA . ILE A 1 414 ? -1.854 -0.126 18.779 1.00 95.25 414 ILE A CA 1
ATOM 3169 C C . ILE A 1 414 ? -2.415 -0.995 17.660 1.00 95.25 414 ILE A C 1
ATOM 3171 O O . ILE A 1 414 ? -3.526 -0.771 17.184 1.00 95.25 414 ILE A O 1
ATOM 3175 N N . THR A 1 415 ? -1.659 -2.017 17.266 1.00 95.12 415 THR A N 1
ATOM 3176 C CA . THR A 1 415 ? -2.099 -3.030 16.299 1.00 95.12 415 THR A CA 1
ATOM 3177 C C . THR A 1 415 ? -2.544 -4.286 17.039 1.00 95.12 415 THR A C 1
ATOM 3179 O O . THR A 1 415 ? -1.768 -4.865 17.789 1.00 95.12 415 THR A O 1
ATOM 3182 N N . ILE A 1 416 ? -3.767 -4.759 16.828 1.00 95.38 416 ILE A N 1
ATOM 3183 C CA . ILE A 1 416 ? -4.323 -5.936 17.503 1.00 95.38 416 ILE A CA 1
ATOM 3184 C C . ILE A 1 416 ? -4.452 -7.072 16.485 1.00 95.38 416 ILE A C 1
ATOM 3186 O O . ILE A 1 416 ? -5.225 -6.986 15.528 1.00 95.38 416 ILE A O 1
ATOM 3190 N N . LYS A 1 417 ? -3.687 -8.151 16.686 1.00 91.06 417 LYS A N 1
ATOM 3191 C CA . LYS A 1 417 ? -3.619 -9.288 15.757 1.00 91.06 417 LYS A CA 1
ATOM 3192 C C . LYS A 1 417 ? -4.139 -10.566 16.393 1.00 91.06 417 LYS A C 1
ATOM 3194 O O . LYS A 1 417 ? -3.446 -11.184 17.197 1.00 91.06 417 LYS A O 1
ATOM 3199 N N . ALA A 1 418 ? -5.350 -10.963 15.994 1.00 91.31 418 ALA A N 1
ATOM 3200 C CA . ALA A 1 418 ? -6.005 -12.201 16.423 1.00 91.31 418 ALA A CA 1
ATOM 3201 C C . ALA A 1 418 ? -5.982 -12.388 17.955 1.00 91.31 418 ALA A C 1
ATOM 3203 O O . ALA A 1 418 ? -5.798 -13.496 18.460 1.00 91.31 418 ALA A O 1
ATOM 3204 N N . ALA A 1 419 ? -6.129 -11.284 18.693 1.00 94.25 419 ALA A N 1
ATOM 3205 C CA . ALA A 1 419 ? -6.029 -11.270 20.144 1.00 94.25 419 ALA A CA 1
ATOM 3206 C C . ALA A 1 419 ? -7.410 -11.301 20.809 1.00 94.25 419 ALA A C 1
ATOM 3208 O O . ALA A 1 419 ? -8.396 -10.789 20.271 1.00 94.25 419 ALA A O 1
ATOM 3209 N N . THR A 1 420 ? -7.463 -11.841 22.024 1.00 97.56 420 THR A N 1
ATOM 3210 C CA . THR A 1 420 ? -8.573 -11.641 22.958 1.00 97.56 420 THR A CA 1
ATOM 3211 C C . THR A 1 420 ? -8.179 -10.569 23.967 1.00 97.56 420 THR A C 1
ATOM 3213 O O . THR A 1 420 ? -7.368 -10.814 24.860 1.00 97.56 420 THR A O 1
ATOM 3216 N N . VAL A 1 421 ? -8.761 -9.379 23.829 1.00 97.81 421 VAL A N 1
ATOM 3217 C CA . VAL A 1 421 ? -8.598 -8.250 24.748 1.00 97.81 421 VAL A CA 1
ATOM 3218 C C . VAL A 1 421 ? -9.689 -8.331 25.811 1.00 97.81 421 VAL A C 1
ATOM 3220 O O . VAL A 1 421 ? -10.858 -8.069 25.541 1.00 97.81 421 VAL A O 1
ATOM 3223 N N . THR A 1 422 ? -9.322 -8.719 27.026 1.00 97.94 422 THR A N 1
ATOM 3224 C CA . THR A 1 422 ? -10.222 -8.774 28.181 1.00 97.94 422 THR A CA 1
ATOM 3225 C C . THR A 1 422 ? -10.107 -7.486 28.976 1.00 97.94 422 THR A C 1
ATOM 3227 O O . THR A 1 422 ? -9.036 -7.155 29.470 1.00 97.94 422 THR A O 1
ATOM 3230 N N . VAL A 1 423 ? -11.208 -6.766 29.126 1.00 97.88 423 VAL A N 1
ATOM 3231 C CA . VAL A 1 423 ? -11.276 -5.494 29.846 1.00 97.88 423 VAL A CA 1
ATOM 3232 C C . VAL A 1 423 ? -11.971 -5.732 31.181 1.00 97.88 423 VAL A C 1
ATOM 3234 O O . VAL A 1 423 ? -13.077 -6.273 31.212 1.00 97.88 423 VAL A O 1
ATOM 3237 N N . ALA A 1 424 ? -11.326 -5.374 32.292 1.00 97.19 424 ALA A N 1
ATOM 3238 C CA . ALA A 1 424 ? -11.898 -5.563 33.623 1.00 97.19 424 ALA A CA 1
ATOM 3239 C C . ALA A 1 424 ? -13.104 -4.635 33.885 1.00 97.19 424 ALA A C 1
ATOM 3241 O O . ALA A 1 424 ? -13.419 -3.732 33.107 1.00 97.19 424 ALA A O 1
ATOM 3242 N N . ASN A 1 425 ? -13.810 -4.870 34.993 1.00 97.50 425 ASN A N 1
ATOM 3243 C CA . ASN A 1 425 ? -14.970 -4.061 35.373 1.00 97.50 425 ASN A CA 1
ATOM 3244 C C . ASN A 1 425 ? -14.580 -2.589 35.568 1.00 97.50 425 ASN A C 1
ATOM 3246 O O . ASN A 1 425 ? -13.565 -2.295 36.198 1.00 97.50 425 ASN A O 1
ATOM 3250 N N . ASN A 1 426 ? -15.420 -1.676 35.077 1.00 97.00 426 ASN A N 1
ATOM 3251 C CA . ASN A 1 426 ? -15.249 -0.222 35.169 1.00 97.00 426 ASN A CA 1
ATOM 3252 C C . ASN A 1 426 ? -13.923 0.307 34.585 1.00 97.00 426 ASN A C 1
ATOM 3254 O O . ASN A 1 426 ? -13.481 1.398 34.943 1.00 97.00 426 ASN A O 1
ATOM 3258 N N . VAL A 1 427 ? -13.286 -0.453 33.688 1.00 97.62 427 VAL A N 1
ATOM 3259 C CA . VAL A 1 427 ? -12.092 -0.023 32.953 1.00 97.62 427 VAL A CA 1
ATOM 3260 C C . VAL A 1 427 ? -12.503 0.643 31.642 1.00 97.62 427 VAL A C 1
ATOM 3262 O O . VAL A 1 427 ? -13.287 0.089 30.870 1.00 97.62 427 VAL A O 1
ATOM 3265 N N . ALA A 1 428 ? -11.954 1.828 31.385 1.00 97.38 428 ALA A N 1
ATOM 3266 C CA . ALA A 1 428 ? -12.168 2.576 30.152 1.00 97.38 428 ALA A CA 1
ATOM 3267 C C . ALA A 1 428 ? -10.912 2.562 29.270 1.00 97.38 428 ALA A C 1
ATOM 3269 O O . ALA A 1 428 ? -9.798 2.764 29.762 1.00 97.38 428 ALA A O 1
ATOM 3270 N N . ILE A 1 429 ? -11.102 2.377 27.964 1.00 98.12 429 ILE A N 1
ATOM 3271 C CA . ILE A 1 429 ? -10.068 2.580 26.944 1.00 98.12 429 ILE A CA 1
ATOM 3272 C C . ILE A 1 429 ? -10.346 3.918 26.261 1.00 98.12 429 ILE A C 1
ATOM 3274 O O . ILE A 1 429 ? -11.353 4.055 25.569 1.00 98.12 429 ILE A O 1
ATOM 3278 N N . THR A 1 430 ? -9.458 4.895 26.423 1.00 98.31 430 THR A N 1
ATOM 3279 C CA . THR A 1 430 ? -9.526 6.170 25.696 1.00 98.31 430 THR A CA 1
ATOM 3280 C C . THR A 1 430 ? -8.541 6.144 24.533 1.00 98.31 430 THR A C 1
ATOM 3282 O O . THR A 1 430 ? -7.351 5.933 24.739 1.00 98.31 430 THR A O 1
ATOM 3285 N N . VAL A 1 431 ? -9.007 6.363 23.307 1.00 98.19 431 VAL A N 1
ATOM 3286 C CA . VAL A 1 431 ? -8.182 6.321 22.092 1.00 98.19 431 VAL A CA 1
ATOM 3287 C C . VAL A 1 431 ? -7.991 7.734 21.560 1.00 98.19 431 VAL A C 1
ATOM 3289 O O . VAL A 1 431 ? -8.891 8.270 20.920 1.00 98.19 431 VAL A O 1
ATOM 3292 N N . GLU A 1 432 ? -6.840 8.345 21.823 1.00 96.56 432 GLU A N 1
ATOM 3293 C CA . GLU A 1 432 ? -6.430 9.621 21.216 1.00 96.56 432 GLU A CA 1
ATOM 3294 C C . GLU A 1 432 ? -5.548 9.403 19.980 1.00 96.56 432 GLU A C 1
ATOM 3296 O O . GLU A 1 432 ? -5.593 10.212 19.058 1.00 96.56 432 GLU A O 1
ATOM 3301 N N . GLY A 1 433 ? -4.766 8.317 19.958 1.00 94.19 433 GLY A N 1
ATOM 3302 C CA . GLY A 1 433 ? -3.945 7.881 18.824 1.00 94.19 433 GLY A CA 1
ATOM 3303 C C . GLY A 1 433 ? -4.685 6.959 17.865 1.00 94.19 433 GLY A C 1
ATOM 3304 O O . GLY A 1 433 ? -5.831 7.222 17.497 1.00 94.19 433 GLY A O 1
ATOM 3305 N N . THR A 1 434 ? -4.028 5.867 17.469 1.00 96.31 434 THR A N 1
ATOM 3306 C CA . THR A 1 434 ? -4.573 4.890 16.516 1.00 96.31 434 THR A CA 1
ATOM 3307 C C . THR A 1 434 ? -4.732 3.514 17.154 1.00 96.31 434 THR A C 1
ATOM 3309 O O . THR A 1 434 ? -3.803 2.989 17.765 1.00 96.31 434 THR A O 1
ATOM 3312 N N . VAL A 1 435 ? -5.894 2.891 16.961 1.00 97.56 435 VAL A N 1
ATOM 3313 C CA . VAL A 1 435 ? -6.109 1.457 17.200 1.00 97.56 435 VAL A CA 1
ATOM 3314 C C . VAL A 1 435 ? -6.519 0.789 15.897 1.00 97.56 435 VAL A C 1
ATOM 3316 O O . VAL A 1 435 ? -7.504 1.188 15.274 1.00 97.56 435 VAL A O 1
ATOM 3319 N N . ASP A 1 436 ? -5.787 -0.252 15.516 1.00 97.31 436 ASP A N 1
ATOM 3320 C CA . ASP A 1 436 ? -6.066 -1.086 14.352 1.00 97.31 436 ASP A CA 1
ATOM 3321 C C . ASP A 1 436 ? -6.301 -2.543 14.782 1.00 97.31 436 ASP A C 1
ATOM 3323 O O . ASP A 1 436 ? -5.378 -3.263 15.156 1.00 97.31 436 ASP A O 1
ATOM 3327 N N . ALA A 1 437 ? -7.558 -2.977 14.727 1.00 95.88 437 ALA A N 1
ATOM 3328 C CA . ALA A 1 437 ? -8.035 -4.324 15.018 1.00 95.88 437 ALA A CA 1
ATOM 3329 C C . ALA A 1 437 ? -8.603 -4.993 13.751 1.00 95.88 437 ALA A C 1
ATOM 3331 O O . ALA A 1 437 ? -9.745 -5.458 13.725 1.00 95.88 437 ALA A O 1
ATOM 3332 N N . THR A 1 438 ? -7.834 -4.993 12.662 1.00 89.69 438 THR A N 1
ATOM 3333 C CA . THR A 1 438 ? -8.243 -5.537 11.349 1.00 89.69 438 THR A CA 1
ATOM 3334 C C . THR A 1 438 ? -8.060 -7.045 11.187 1.00 89.69 438 THR A C 1
ATOM 3336 O O . THR A 1 438 ? -8.524 -7.621 10.203 1.00 89.69 438 THR A O 1
ATOM 3339 N N . SER A 1 439 ? -7.408 -7.717 12.137 1.00 86.31 439 SER A N 1
ATOM 3340 C CA . SER A 1 439 ? -7.229 -9.169 12.066 1.00 86.31 439 SER A CA 1
ATOM 3341 C C . SER A 1 439 ? -8.513 -9.915 12.419 1.00 86.31 439 SER A C 1
ATOM 3343 O O . SER A 1 439 ? -9.095 -9.703 13.490 1.00 86.31 439 SER A O 1
ATOM 3345 N N . ALA A 1 440 ? -8.892 -10.864 11.559 1.00 78.62 440 ALA A N 1
ATOM 3346 C CA . ALA A 1 440 ? -9.972 -11.801 11.840 1.00 78.62 440 ALA A CA 1
ATOM 3347 C C . ALA A 1 440 ? -9.744 -12.501 13.192 1.00 78.62 440 ALA A C 1
ATOM 3349 O O . ALA A 1 440 ? -8.613 -12.839 13.546 1.00 78.62 440 ALA A O 1
ATOM 3350 N N . SER A 1 441 ? -10.827 -12.755 13.928 1.00 87.75 441 SER A N 1
ATOM 3351 C CA . SER A 1 441 ? -10.831 -13.385 15.265 1.00 87.75 441 SER A CA 1
ATOM 3352 C C . SER A 1 441 ? -10.459 -12.478 16.444 1.00 87.75 441 SER A C 1
ATOM 3354 O O . SER A 1 441 ? -10.447 -12.951 17.581 1.00 87.75 441 SER A O 1
ATOM 3356 N N . THR A 1 442 ? -10.211 -11.183 16.226 1.00 96.50 442 THR A N 1
ATOM 3357 C CA . THR A 1 442 ? -10.030 -10.244 17.345 1.00 96.50 442 THR A CA 1
ATOM 3358 C C . THR A 1 442 ? -11.305 -10.160 18.186 1.00 96.50 442 THR A C 1
ATOM 3360 O O . THR A 1 442 ? -12.391 -9.911 17.660 1.00 96.50 442 THR A O 1
ATOM 3363 N N . THR A 1 443 ? -11.186 -10.362 19.499 1.00 98.00 443 THR A N 1
ATOM 3364 C CA . THR A 1 443 ? -12.317 -10.317 20.435 1.00 98.00 443 THR A CA 1
ATOM 3365 C C . THR A 1 443 ? -12.043 -9.344 21.573 1.00 98.00 443 THR A C 1
ATOM 3367 O O . THR A 1 443 ? -11.057 -9.487 22.284 1.00 98.00 443 THR A O 1
ATOM 3370 N N . PHE A 1 444 ? -12.955 -8.405 21.798 1.00 98.25 444 PHE A N 1
ATOM 3371 C CA . PHE A 1 444 ? -13.012 -7.555 22.981 1.00 98.25 444 PHE A CA 1
ATOM 3372 C C . PHE A 1 444 ? -14.044 -8.131 23.955 1.00 98.25 444 PHE A C 1
ATOM 3374 O O . PHE A 1 444 ? -15.241 -8.168 23.660 1.00 98.25 444 PHE A O 1
ATOM 3381 N N . SER A 1 445 ? -13.568 -8.619 25.099 1.00 97.94 445 SER A N 1
ATOM 3382 C CA . SER A 1 445 ? -14.370 -9.169 26.192 1.00 97.94 445 SER A CA 1
ATOM 3383 C C . SER A 1 445 ? -14.487 -8.124 27.301 1.00 97.94 445 SER A C 1
ATOM 3385 O O . SER A 1 445 ? -13.535 -7.883 28.039 1.00 97.94 445 SER A O 1
ATOM 3387 N N . MET A 1 446 ? -15.650 -7.490 27.402 1.00 98.25 446 MET A N 1
ATOM 3388 C CA . MET A 1 446 ? -15.873 -6.257 28.159 1.00 98.25 446 MET A CA 1
ATOM 3389 C C . MET A 1 446 ? -16.506 -6.536 29.533 1.00 98.25 446 MET A C 1
ATOM 3391 O O . MET A 1 446 ? -17.612 -7.069 29.617 1.00 98.25 446 MET A O 1
ATOM 3395 N N . GLY A 1 447 ? -15.824 -6.195 30.629 1.00 97.81 447 GLY A N 1
ATOM 3396 C CA . GLY A 1 447 ? -16.356 -6.293 31.994 1.00 97.81 447 GLY A CA 1
ATOM 3397 C C . GLY A 1 447 ? -17.529 -5.341 32.264 1.00 97.81 447 GLY A C 1
ATOM 3398 O O . GLY A 1 447 ? -17.798 -4.425 31.480 1.00 97.81 447 GLY A O 1
ATOM 3399 N N . THR A 1 448 ? -18.220 -5.524 33.392 1.00 97.50 448 THR A N 1
ATOM 3400 C CA . THR A 1 448 ? -19.350 -4.666 33.786 1.00 97.50 448 THR A CA 1
ATOM 3401 C C . THR A 1 448 ? -18.909 -3.204 33.849 1.00 97.50 448 THR A C 1
ATOM 3403 O O . THR A 1 448 ? -17.895 -2.892 34.473 1.00 97.50 448 THR A O 1
ATOM 3406 N N . GLY A 1 449 ? -19.646 -2.313 33.182 1.00 96.50 449 GLY A N 1
ATOM 3407 C CA . GLY A 1 449 ? -19.371 -0.869 33.159 1.00 96.50 449 GLY A CA 1
ATOM 3408 C C . GLY A 1 449 ? -18.154 -0.429 32.331 1.00 96.50 449 GLY A C 1
ATOM 3409 O O . GLY A 1 449 ? -17.916 0.772 32.212 1.00 96.50 449 GLY A O 1
ATOM 3410 N N . SER A 1 450 ? -17.396 -1.358 31.737 1.00 97.94 450 SER A N 1
ATOM 3411 C CA . SER A 1 450 ? -16.258 -1.018 30.870 1.00 97.94 450 SER A CA 1
ATOM 3412 C C . SER A 1 450 ? -16.695 -0.314 29.581 1.00 97.94 450 SER A C 1
ATOM 3414 O O . SER A 1 450 ? -17.826 -0.487 29.118 1.00 97.94 450 SER A O 1
ATOM 3416 N N . SER A 1 451 ? -15.813 0.501 29.002 1.00 97.94 451 SER A N 1
ATOM 3417 C CA . SER A 1 451 ? -16.136 1.345 27.845 1.00 97.94 451 SER A CA 1
ATOM 3418 C C . SER A 1 451 ? -14.945 1.571 26.916 1.00 97.94 451 SER A C 1
ATOM 3420 O O . SER A 1 451 ? -13.786 1.411 27.307 1.00 97.94 451 SER A O 1
ATOM 3422 N N . ILE A 1 452 ? -15.239 1.976 25.678 1.00 98.38 452 ILE A N 1
ATOM 3423 C CA . ILE A 1 452 ? -14.248 2.477 24.719 1.00 98.38 452 ILE A CA 1
ATOM 3424 C C . ILE A 1 452 ? -14.667 3.884 24.294 1.00 98.38 452 ILE A C 1
ATOM 3426 O O . ILE A 1 452 ? -15.749 4.061 23.742 1.00 98.38 452 ILE A O 1
ATOM 3430 N N . THR A 1 453 ? -13.816 4.880 24.514 1.00 98.19 453 THR A N 1
ATOM 3431 C CA . THR A 1 453 ? -14.023 6.264 24.071 1.00 98.19 453 THR A CA 1
ATOM 3432 C C . THR A 1 453 ? -12.992 6.602 23.007 1.00 98.19 453 THR A C 1
ATOM 3434 O O . THR A 1 453 ? -11.795 6.494 23.254 1.00 98.19 453 THR A O 1
ATOM 3437 N N . ILE A 1 454 ? -13.429 7.027 21.826 1.00 98.19 454 ILE A N 1
ATOM 3438 C CA . ILE A 1 454 ? -12.549 7.266 20.679 1.00 98.19 454 ILE A CA 1
ATOM 3439 C C . ILE A 1 454 ? -12.549 8.751 20.342 1.00 98.19 454 ILE A C 1
ATOM 3441 O O . ILE A 1 454 ? -13.589 9.298 19.992 1.00 98.19 454 ILE A O 1
ATOM 3445 N N . ASN A 1 455 ? -11.378 9.377 20.411 1.00 97.31 455 ASN A N 1
ATOM 3446 C CA . ASN A 1 455 ? -11.114 10.753 19.987 1.00 97.31 455 ASN A CA 1
ATOM 3447 C C . ASN A 1 455 ? -10.145 10.821 18.788 1.00 97.31 455 ASN A C 1
ATOM 3449 O O . ASN A 1 455 ? -10.134 11.836 18.100 1.00 97.31 455 ASN A O 1
ATOM 3453 N N . GLY A 1 456 ? -9.368 9.758 18.541 1.00 96.62 456 GLY A N 1
ATOM 3454 C CA . GLY A 1 456 ? -8.446 9.591 17.412 1.00 96.62 456 GLY A CA 1
ATOM 3455 C C . GLY A 1 456 ? -8.977 8.641 16.332 1.00 96.62 456 GLY A C 1
ATOM 3456 O O . GLY A 1 456 ? -10.125 8.756 15.898 1.00 96.62 456 GLY A O 1
ATOM 3457 N N . ILE A 1 457 ? -8.142 7.693 15.896 1.00 96.62 457 ILE A N 1
ATOM 3458 C CA . ILE A 1 457 ? -8.450 6.718 14.841 1.00 96.62 457 ILE A CA 1
ATOM 3459 C C . ILE A 1 457 ? -8.7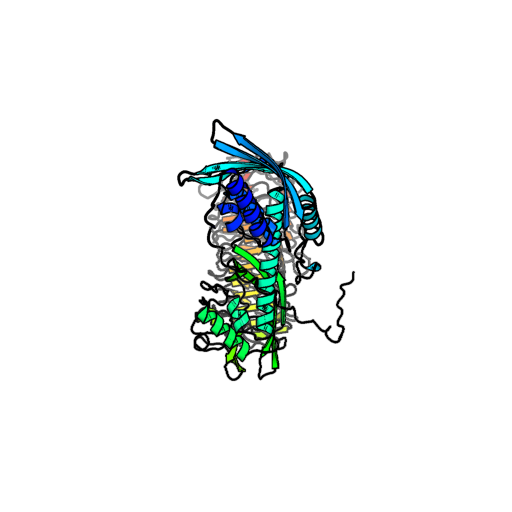37 5.343 15.455 1.00 96.62 457 ILE A C 1
ATOM 3461 O O . ILE A 1 457 ? -7.934 4.807 16.218 1.00 96.62 457 ILE A O 1
ATOM 3465 N N . PHE A 1 458 ? -9.862 4.733 15.085 1.00 98.12 458 PHE A N 1
ATOM 3466 C CA . PHE A 1 458 ? -10.199 3.369 15.487 1.00 98.12 458 PHE A CA 1
ATOM 3467 C C . PHE A 1 458 ? -10.745 2.578 14.301 1.00 98.12 458 PHE A C 1
ATOM 3469 O O . PHE A 1 458 ? -11.865 2.807 13.840 1.00 98.12 458 PHE A O 1
ATOM 3476 N N . ASN A 1 459 ? -9.959 1.614 13.836 1.00 97.88 459 ASN A N 1
ATOM 3477 C CA . ASN A 1 459 ? -10.324 0.723 12.747 1.00 97.88 459 ASN A CA 1
ATOM 3478 C C . ASN A 1 459 ? -10.478 -0.691 13.295 1.00 97.88 459 ASN A C 1
ATOM 3480 O O . ASN A 1 459 ? -9.560 -1.226 13.908 1.00 97.88 459 ASN A O 1
ATOM 3484 N N . ALA A 1 460 ? -11.622 -1.322 13.058 1.00 97.81 460 ALA A N 1
ATOM 3485 C CA . ALA A 1 460 ? -11.817 -2.730 13.368 1.00 97.81 460 ALA A CA 1
ATOM 3486 C C . ALA A 1 460 ? -12.484 -3.431 12.192 1.00 97.81 460 ALA A C 1
ATOM 3488 O O . ALA A 1 460 ? -13.485 -2.949 11.657 1.00 97.81 460 ALA A O 1
ATOM 3489 N N . THR A 1 461 ? -11.930 -4.577 11.800 1.00 97.12 461 THR A N 1
ATOM 3490 C CA . THR A 1 461 ? -12.503 -5.419 10.749 1.00 97.12 461 THR A CA 1
ATOM 3491 C C . THR A 1 461 ? -12.675 -6.838 11.260 1.00 97.12 461 THR A C 1
ATOM 3493 O O . THR A 1 461 ? -11.727 -7.437 11.756 1.00 97.12 461 THR A O 1
ATOM 3496 N N . SER A 1 462 ? -13.882 -7.393 11.133 1.00 96.69 462 SER A N 1
ATOM 3497 C CA . SER A 1 462 ? -14.209 -8.752 11.602 1.00 96.69 462 SER A CA 1
ATOM 3498 C C . SER A 1 462 ? -13.970 -8.986 13.103 1.00 96.69 462 SER A C 1
ATOM 3500 O O . SER A 1 462 ? -13.781 -10.124 13.538 1.00 96.69 462 SER A O 1
ATOM 3502 N N . ALA A 1 463 ? -13.976 -7.916 13.904 1.00 97.69 463 ALA A N 1
ATOM 3503 C CA . ALA A 1 463 ? -13.802 -7.990 15.349 1.00 97.69 463 ALA A CA 1
ATOM 3504 C C . ALA A 1 463 ? -15.135 -8.260 16.067 1.00 97.69 463 ALA A C 1
ATOM 3506 O O . ALA A 1 463 ? -16.203 -7.840 15.616 1.00 97.69 463 ALA A O 1
ATOM 3507 N N . THR A 1 464 ? -15.073 -8.935 17.214 1.00 98.12 464 THR A N 1
ATOM 3508 C CA . THR A 1 464 ? -16.234 -9.169 18.086 1.00 98.12 464 THR A CA 1
ATOM 3509 C C . THR A 1 464 ? -16.103 -8.376 19.380 1.00 98.12 464 THR A C 1
ATOM 3511 O O . THR A 1 464 ? -15.139 -8.561 20.113 1.00 98.12 464 THR A O 1
ATOM 3514 N N . PHE A 1 465 ? -17.092 -7.548 19.700 1.00 98.31 465 PHE A N 1
ATOM 3515 C CA . PHE A 1 465 ? -17.219 -6.824 20.962 1.00 98.31 465 PHE A CA 1
ATOM 3516 C C . PHE A 1 465 ? -18.383 -7.422 21.741 1.00 98.31 465 PHE A C 1
ATOM 3518 O O . PHE A 1 465 ? -19.523 -7.396 21.274 1.00 98.31 465 PHE A O 1
ATOM 3525 N N . LYS A 1 466 ? -18.107 -7.986 22.912 1.00 96.94 466 LYS A N 1
ATOM 3526 C CA . LYS A 1 466 ? -19.119 -8.644 23.741 1.00 96.94 466 LYS A CA 1
ATOM 3527 C C . LYS A 1 466 ? -18.810 -8.464 25.212 1.00 96.94 466 LYS A C 1
ATOM 3529 O O . LYS A 1 466 ? -17.663 -8.222 25.585 1.00 96.94 466 LYS A O 1
ATOM 3534 N N . LYS A 1 467 ? -19.813 -8.654 26.061 1.00 96.19 467 LYS A N 1
ATOM 3535 C CA . LYS A 1 467 ? -19.568 -8.696 27.500 1.00 96.19 467 LYS A CA 1
ATOM 3536 C C . LYS A 1 467 ? -18.723 -9.912 27.896 1.00 96.19 467 LYS A C 1
ATOM 3538 O O . LYS A 1 467 ? -18.800 -10.976 27.278 1.00 96.19 467 LYS A O 1
ATOM 3543 N N . SER A 1 468 ? -17.943 -9.757 28.955 1.00 95.88 468 SER A N 1
ATOM 3544 C CA . SER A 1 468 ? -17.207 -10.845 29.593 1.00 95.88 468 SER A CA 1
ATOM 3545 C C . SER A 1 468 ? -18.148 -11.836 30.274 1.00 95.88 468 SER A C 1
ATOM 3547 O O . SER A 1 468 ? -19.253 -11.492 30.694 1.00 95.88 468 SER A O 1
ATOM 3549 N N . SER A 1 469 ? -17.697 -13.086 30.409 1.00 93.62 469 SER A N 1
ATOM 3550 C CA . SER A 1 469 ? -18.434 -14.102 31.167 1.00 93.62 469 SER A CA 1
ATOM 3551 C C . SER A 1 469 ? -18.669 -13.624 32.604 1.00 93.62 469 SER A C 1
ATOM 3553 O O . SER A 1 469 ? -17.730 -13.192 33.270 1.00 93.62 469 SER A O 1
ATOM 3555 N N . GLY A 1 470 ? -19.920 -13.676 33.064 1.00 90.81 470 GLY A N 1
ATOM 3556 C CA . GLY A 1 470 ? -20.319 -13.199 34.392 1.00 90.81 470 GLY A CA 1
ATOM 3557 C C . GLY A 1 470 ? -20.498 -11.682 34.525 1.00 90.81 470 GLY A C 1
ATOM 3558 O O . GLY A 1 470 ? -20.859 -11.232 35.607 1.00 90.81 470 GLY A O 1
ATOM 3559 N N . ALA A 1 471 ? -20.282 -10.895 33.464 1.00 92.56 471 ALA A N 1
ATOM 3560 C CA . ALA A 1 471 ? -20.633 -9.476 33.457 1.00 92.56 471 ALA A CA 1
ATOM 3561 C C . ALA A 1 471 ? -22.137 -9.272 33.188 1.00 92.56 471 ALA A C 1
ATOM 3563 O O . ALA A 1 471 ? -22.775 -10.061 32.474 1.00 92.56 471 ALA A O 1
ATOM 3564 N N . ASP A 1 472 ? -22.687 -8.178 33.715 1.00 91.31 472 ASP A N 1
ATOM 3565 C CA . ASP A 1 472 ? -24.078 -7.781 33.477 1.00 91.31 472 ASP A CA 1
ATOM 3566 C C . ASP A 1 472 ? -24.204 -7.164 32.078 1.00 91.31 472 ASP A C 1
ATOM 3568 O O . ASP A 1 472 ? -24.665 -7.830 31.143 1.00 91.31 472 ASP A O 1
ATOM 3572 N N . THR A 1 473 ? -23.711 -5.931 31.925 1.00 91.75 473 THR A N 1
ATOM 3573 C CA . THR A 1 473 ? -23.624 -5.162 30.674 1.00 91.75 473 THR A CA 1
ATOM 3574 C C . THR A 1 473 ? -22.370 -4.283 30.671 1.00 91.75 473 THR A C 1
ATOM 3576 O O . THR A 1 473 ? -21.878 -3.862 31.722 1.00 91.75 473 THR A O 1
ATOM 3579 N N . TRP A 1 474 ? -21.859 -3.972 29.481 1.00 96.56 474 TRP A N 1
ATOM 3580 C CA . TRP A 1 474 ? -20.813 -2.961 29.288 1.00 96.56 474 TRP A CA 1
ATOM 3581 C C . TRP A 1 474 ? -21.401 -1.678 28.684 1.00 96.56 474 TRP A C 1
ATOM 3583 O O . TRP A 1 474 ? -22.544 -1.664 28.220 1.00 96.56 474 TRP A O 1
ATOM 3593 N N . SER A 1 475 ? -20.636 -0.589 28.720 1.00 96.06 475 SER A N 1
ATOM 3594 C CA . SER A 1 475 ? -21.114 0.767 28.409 1.00 96.06 475 SER A CA 1
ATOM 3595 C C . SER A 1 475 ? -20.974 1.154 26.929 1.00 96.06 475 SER A C 1
ATOM 3597 O O . SER A 1 475 ? -21.274 2.288 26.565 1.00 96.06 475 SER A O 1
ATOM 3599 N N . GLY A 1 476 ? -20.506 0.237 26.078 1.00 97.50 476 GLY A N 1
ATOM 3600 C CA . GLY A 1 476 ? -20.393 0.455 24.637 1.00 97.50 476 GLY A CA 1
ATOM 3601 C C . GLY A 1 476 ? -19.175 1.262 24.184 1.00 97.50 476 GLY A C 1
ATOM 3602 O O . GLY A 1 476 ? -18.203 1.478 24.917 1.00 97.50 476 GLY A O 1
ATOM 3603 N N . ILE A 1 477 ? -19.251 1.692 22.925 1.00 98.50 477 ILE A N 1
ATOM 3604 C CA . ILE A 1 477 ? -18.275 2.532 22.229 1.00 98.50 477 ILE A CA 1
ATOM 3605 C C . ILE A 1 477 ? -18.833 3.953 22.127 1.00 98.50 477 ILE A C 1
ATOM 3607 O O . ILE A 1 477 ? -19.959 4.143 21.679 1.00 98.50 477 ILE A O 1
ATOM 3611 N N . THR A 1 478 ? -18.050 4.964 22.489 1.00 98.31 478 THR A N 1
ATOM 3612 C CA . THR A 1 478 ? -18.408 6.382 22.347 1.00 98.31 478 THR A CA 1
ATOM 3613 C C . THR A 1 478 ? -17.457 7.080 21.379 1.00 98.31 478 THR A C 1
ATOM 3615 O O . THR A 1 478 ? -16.244 7.013 21.566 1.00 98.31 478 THR A O 1
ATOM 3618 N N . THR A 1 479 ? -17.979 7.780 20.367 1.00 97.88 479 THR A N 1
ATOM 3619 C CA . THR A 1 479 ? -17.163 8.538 19.399 1.00 97.88 479 THR A CA 1
ATOM 3620 C C . THR A 1 479 ? -17.183 10.037 19.702 1.00 97.88 479 THR A C 1
ATOM 3622 O O . THR A 1 479 ? -18.246 10.635 19.888 1.00 97.88 479 THR A O 1
ATOM 3625 N N . GLY A 1 480 ? -16.001 10.648 19.756 1.00 95.19 480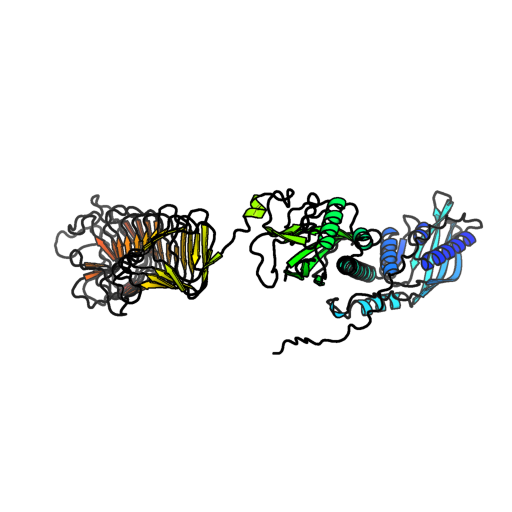 GLY A N 1
ATOM 3626 C CA . GLY A 1 480 ? -15.793 12.087 19.888 1.00 95.19 480 GLY A CA 1
ATOM 3627 C C . GLY A 1 480 ? -15.938 12.835 18.559 1.00 95.19 480 GLY A C 1
ATOM 3628 O O . GLY A 1 480 ? -16.073 12.237 17.494 1.00 95.19 480 GLY A O 1
ATOM 3629 N N . SER A 1 481 ? -15.898 14.168 18.608 1.00 92.50 481 SER A N 1
ATOM 3630 C CA . SER A 1 481 ? -16.118 15.029 17.435 1.00 92.50 481 SER A CA 1
ATOM 3631 C C . SER A 1 481 ? -15.020 14.954 16.371 1.00 92.50 481 SER A C 1
ATOM 3633 O O . SER A 1 481 ? -15.327 15.106 15.192 1.00 92.50 481 SER A O 1
ATOM 3635 N N . ALA A 1 482 ? -13.772 14.701 16.774 1.00 89.56 482 ALA A N 1
ATOM 3636 C CA . ALA A 1 482 ? -12.618 14.554 15.882 1.00 89.56 482 ALA A CA 1
ATOM 3637 C C . ALA A 1 482 ? -12.321 13.090 15.499 1.00 89.56 482 ALA A C 1
ATOM 3639 O O . ALA A 1 482 ? -11.361 12.819 14.781 1.00 89.56 482 ALA A O 1
ATOM 3640 N N . ALA A 1 483 ? -13.132 12.144 15.981 1.00 95.12 483 ALA A N 1
ATOM 3641 C CA . ALA A 1 483 ? -12.855 10.727 15.829 1.00 95.12 483 ALA A CA 1
ATOM 3642 C C . ALA A 1 483 ? -13.050 10.251 14.383 1.00 95.12 483 ALA A C 1
ATOM 3644 O O . ALA A 1 483 ? -14.064 10.547 13.744 1.00 95.12 483 ALA A O 1
ATOM 3645 N N . THR A 1 484 ? -12.116 9.429 13.909 1.00 96.00 484 THR A N 1
ATOM 3646 C CA . THR A 1 484 ? -12.252 8.651 12.673 1.00 96.00 484 THR A CA 1
ATOM 3647 C C . THR A 1 484 ? -12.452 7.190 13.050 1.00 96.00 484 THR A C 1
ATOM 3649 O O . THR A 1 484 ? -11.525 6.531 13.516 1.00 96.00 484 THR A O 1
ATOM 3652 N N . VAL A 1 485 ? -13.673 6.681 12.884 1.00 98.12 485 VAL A N 1
ATOM 3653 C CA . VAL A 1 485 ? -14.027 5.315 13.297 1.00 98.12 485 VAL A CA 1
ATOM 3654 C C . VAL A 1 485 ? -14.553 4.529 12.111 1.00 98.12 485 VAL A C 1
ATOM 3656 O O . VAL A 1 485 ? -15.500 4.968 11.461 1.00 98.12 485 VAL A O 1
ATOM 3659 N N . THR A 1 486 ? -13.982 3.348 11.883 1.00 98.31 486 THR A N 1
ATOM 3660 C CA . THR A 1 486 ? -14.463 2.383 10.891 1.00 98.31 486 THR A CA 1
ATOM 3661 C C . THR A 1 486 ? -14.643 1.021 11.550 1.00 98.31 486 THR A C 1
ATOM 3663 O O . THR A 1 486 ? -13.662 0.383 11.932 1.00 98.31 486 THR A O 1
ATOM 3666 N N . LEU A 1 487 ? -15.886 0.548 11.664 1.00 98.25 487 LEU A N 1
ATOM 3667 C CA . LEU A 1 487 ? -16.198 -0.820 12.090 1.00 98.25 487 LEU A CA 1
ATOM 3668 C C . LEU A 1 487 ? -16.799 -1.583 10.906 1.00 98.25 487 LEU A C 1
ATOM 3670 O O . LEU A 1 487 ? -17.947 -1.345 10.530 1.00 98.25 487 LEU A O 1
ATOM 3674 N N . SER A 1 488 ? -16.035 -2.504 10.319 1.00 98.25 488 SER A N 1
ATOM 3675 C CA . SER A 1 488 ? -16.465 -3.286 9.157 1.00 98.25 488 SER A CA 1
ATOM 3676 C C . SER A 1 488 ? -16.545 -4.774 9.484 1.00 98.25 488 SER A C 1
ATOM 3678 O O . SER A 1 488 ? -15.617 -5.355 10.033 1.00 98.25 488 SER A O 1
ATOM 3680 N N . SER A 1 489 ? -17.653 -5.425 9.146 1.00 97.56 489 SER A N 1
ATOM 3681 C CA . SER A 1 489 ? -17.857 -6.856 9.411 1.00 97.56 489 SER A CA 1
ATOM 3682 C C . SER A 1 489 ? -17.761 -7.236 10.892 1.00 97.56 489 SER A C 1
ATOM 3684 O O . SER A 1 489 ? -17.499 -8.385 11.233 1.00 97.56 489 SER A O 1
ATOM 3686 N N . CYS A 1 490 ? -17.963 -6.271 11.790 1.00 98.31 490 CYS A N 1
ATOM 3687 C CA . CYS A 1 490 ? -17.858 -6.480 13.229 1.00 98.31 490 CYS A CA 1
ATOM 3688 C C . CYS A 1 490 ? -19.153 -7.053 13.818 1.00 98.31 490 CYS A C 1
ATOM 3690 O O . CYS A 1 490 ? -20.253 -6.784 13.332 1.00 98.31 490 CYS A O 1
ATOM 3692 N N . THR A 1 491 ? -19.018 -7.791 14.920 1.00 97.81 491 THR A N 1
ATOM 3693 C CA . THR A 1 491 ? -20.143 -8.185 15.778 1.00 97.81 491 THR A CA 1
ATOM 3694 C C . THR A 1 491 ? -20.098 -7.379 17.068 1.00 97.81 491 THR A C 1
ATOM 3696 O O . THR A 1 491 ? -19.108 -7.450 17.789 1.00 97.81 491 THR A O 1
ATOM 3699 N N . LEU A 1 492 ? -21.145 -6.615 17.375 1.00 98.06 492 LEU A N 1
ATOM 3700 C CA . LEU A 1 492 ? -21.266 -5.871 18.633 1.00 98.06 492 LEU A CA 1
ATOM 3701 C C . LEU A 1 492 ? -22.456 -6.426 19.412 1.00 98.06 492 LEU A C 1
ATOM 3703 O O . LEU A 1 492 ? -23.567 -6.466 18.886 1.00 98.06 492 LEU A O 1
ATOM 3707 N N . GLN A 1 493 ? -22.258 -6.826 20.665 1.00 96.44 493 GLN A N 1
ATOM 3708 C CA . GLN A 1 493 ? -23.340 -7.373 21.482 1.00 96.44 493 GLN A CA 1
ATOM 3709 C C . GLN A 1 493 ? -23.218 -7.059 22.977 1.00 96.44 493 GLN A C 1
ATOM 3711 O O . GLN A 1 493 ? -22.149 -6.724 23.491 1.00 96.44 493 GLN A O 1
ATOM 3716 N N . ASP A 1 494 ? -24.346 -7.203 23.671 1.00 93.50 494 ASP A N 1
ATOM 3717 C CA . ASP A 1 494 ? -24.453 -7.233 25.137 1.00 93.50 494 ASP A CA 1
ATOM 3718 C C . ASP A 1 494 ? -24.029 -5.946 25.885 1.00 93.50 494 ASP A C 1
ATOM 3720 O O . ASP A 1 494 ? -23.769 -5.981 27.092 1.00 93.50 494 ASP A O 1
ATOM 3724 N N . ALA A 1 495 ? -23.953 -4.806 25.195 1.00 93.94 495 ALA A N 1
ATOM 3725 C CA . ALA A 1 495 ? -23.872 -3.492 25.839 1.00 93.94 495 ALA A CA 1
ATOM 3726 C C . ALA A 1 495 ? -25.277 -2.965 26.126 1.00 93.94 495 ALA A C 1
ATOM 3728 O O . ALA A 1 495 ? -26.214 -3.307 25.403 1.00 93.94 495 ALA A O 1
ATOM 3729 N N . ASP A 1 496 ? -25.405 -2.071 27.104 1.00 90.25 496 ASP A N 1
ATOM 3730 C CA . ASP A 1 496 ? -26.637 -1.295 27.270 1.00 90.25 496 ASP A CA 1
ATOM 3731 C C . ASP A 1 496 ? -26.902 -0.464 26.000 1.00 90.25 496 ASP A C 1
ATOM 3733 O O . ASP A 1 496 ? -27.802 -0.770 25.216 1.00 90.25 496 ASP A O 1
ATOM 3737 N N . THR A 1 497 ? -26.010 0.483 25.697 1.00 96.25 497 THR A N 1
ATOM 3738 C CA . THR A 1 497 ? -25.925 1.129 24.380 1.00 96.25 497 THR A CA 1
ATOM 3739 C C . THR A 1 497 ? -24.645 0.690 23.673 1.00 96.25 497 THR A C 1
ATOM 3741 O O . THR A 1 497 ? -23.569 0.909 24.214 1.00 96.25 497 THR A O 1
ATOM 3744 N N . LEU A 1 498 ? -24.720 0.073 22.486 1.00 97.81 498 LEU A N 1
ATOM 3745 C CA . LEU A 1 498 ? -23.526 -0.444 21.790 1.00 97.81 498 LEU A CA 1
ATOM 3746 C C . LEU A 1 498 ? -22.627 0.673 21.261 1.00 97.81 498 LEU A C 1
ATOM 3748 O O . LEU A 1 498 ? -21.410 0.608 21.427 1.00 97.81 498 LEU A O 1
ATOM 3752 N N . VAL A 1 499 ? -23.218 1.682 20.625 1.00 98.38 499 VAL A N 1
ATOM 3753 C CA . VAL A 1 499 ? -22.498 2.813 20.039 1.00 98.38 499 VAL A CA 1
ATOM 3754 C C . VAL A 1 499 ? -23.209 4.115 20.388 1.00 98.38 499 VAL A C 1
ATOM 3756 O O . VAL A 1 499 ? -24.386 4.290 20.084 1.00 98.38 499 VAL A O 1
ATOM 3759 N N . THR A 1 500 ? -22.480 5.062 20.971 1.00 98.38 500 THR A N 1
ATOM 3760 C CA . THR A 1 500 ? -22.907 6.453 21.147 1.00 98.38 500 THR A CA 1
ATOM 3761 C C . THR A 1 500 ? -22.064 7.357 20.254 1.00 98.38 500 THR A C 1
ATOM 3763 O O . THR A 1 500 ? -20.845 7.421 20.401 1.00 98.38 500 THR A O 1
ATOM 3766 N N . VAL A 1 501 ? -22.700 8.087 19.342 1.00 98.00 501 VAL A N 1
ATOM 3767 C CA . VAL A 1 501 ? -22.020 9.038 18.453 1.00 98.00 501 VAL A CA 1
ATOM 3768 C C . VAL A 1 501 ? -22.245 10.447 18.985 1.00 98.00 501 VAL A C 1
ATOM 3770 O O . VAL A 1 501 ? -23.337 10.987 18.831 1.00 98.00 501 VAL A O 1
ATOM 3773 N N . ASN A 1 502 ? -21.237 11.053 19.620 1.00 96.44 502 ASN A N 1
ATOM 3774 C CA . ASN A 1 502 ? -21.323 12.451 20.071 1.00 96.44 502 ASN A CA 1
ATOM 3775 C C . ASN A 1 502 ? -20.887 13.442 18.976 1.00 96.44 502 ASN A C 1
ATOM 3777 O O . ASN A 1 502 ? -21.223 14.621 19.041 1.00 96.44 502 ASN A O 1
ATOM 3781 N N . GLY A 1 503 ? -20.151 12.975 17.965 1.00 91.38 503 GLY A N 1
ATOM 3782 C CA . GLY A 1 503 ? -19.708 13.760 16.817 1.00 91.38 503 GLY A CA 1
ATOM 3783 C C . GLY A 1 503 ? -18.914 12.916 15.812 1.00 91.38 503 GLY A C 1
ATOM 3784 O O . GLY A 1 503 ? -18.907 11.687 15.902 1.00 91.38 503 GLY A O 1
ATOM 3785 N N . GLY A 1 504 ? -18.258 13.582 14.855 1.00 92.81 504 GLY A N 1
ATOM 3786 C CA . GLY A 1 504 ? -17.496 12.929 13.785 1.00 92.81 504 GLY A CA 1
ATOM 3787 C C . GLY A 1 504 ? -18.384 12.354 12.677 1.00 92.81 504 GLY A C 1
ATOM 3788 O O . GLY A 1 504 ? -19.579 12.636 12.616 1.00 92.81 504 GLY A O 1
ATOM 3789 N N . SER A 1 505 ? -17.799 11.558 11.782 1.00 95.75 505 SER A N 1
ATOM 3790 C CA . SER A 1 505 ? -18.524 10.857 10.702 1.00 95.75 505 SER A CA 1
ATOM 3791 C C . SER A 1 505 ? -18.139 9.372 10.667 1.00 95.75 505 SER A C 1
ATOM 3793 O O . SER A 1 505 ? -17.501 8.918 9.716 1.00 95.75 505 SER A O 1
ATOM 3795 N N . PRO A 1 506 ? -18.428 8.612 11.740 1.00 97.75 506 PRO A N 1
ATOM 3796 C CA . PRO A 1 506 ? -18.016 7.217 11.831 1.00 97.75 506 PRO A CA 1
ATOM 3797 C C . PRO A 1 506 ? -18.744 6.342 10.799 1.00 97.75 506 PRO A C 1
ATOM 3799 O O . PRO A 1 506 ? -19.909 6.580 10.475 1.00 97.75 506 PRO A O 1
ATOM 3802 N N . THR A 1 507 ? -18.060 5.309 10.308 1.00 98.50 507 THR A N 1
ATOM 3803 C CA . THR A 1 507 ? -18.594 4.339 9.346 1.00 98.50 507 THR A CA 1
ATOM 3804 C C . THR A 1 507 ? -18.763 2.972 10.000 1.00 98.50 507 THR A C 1
ATOM 3806 O O . THR A 1 507 ? -17.815 2.396 10.537 1.00 98.50 507 THR A O 1
ATOM 3809 N N . PHE A 1 508 ? -19.972 2.427 9.917 1.00 98.31 508 PHE A N 1
ATOM 3810 C CA . PHE A 1 508 ? -20.334 1.103 10.411 1.00 98.31 508 PHE A CA 1
ATOM 3811 C C . PHE A 1 508 ? -20.908 0.298 9.253 1.00 98.31 508 PHE A C 1
ATOM 3813 O O . PHE A 1 508 ? -21.908 0.711 8.665 1.00 98.31 508 PHE A O 1
ATOM 3820 N N . GLN A 1 509 ? -20.288 -0.833 8.911 1.00 98.31 509 GLN A N 1
ATOM 3821 C CA . GLN A 1 509 ? -20.733 -1.604 7.753 1.00 98.31 509 GLN A CA 1
ATOM 3822 C C . GLN A 1 509 ? -20.576 -3.122 7.866 1.00 98.31 509 GLN A C 1
ATOM 3824 O O . GLN A 1 509 ? -19.680 -3.611 8.549 1.00 98.31 509 GLN A O 1
ATOM 3829 N N . ASN A 1 510 ? -21.407 -3.872 7.138 1.00 97.62 510 ASN A N 1
ATOM 3830 C CA . ASN A 1 510 ? -21.307 -5.330 6.932 1.00 97.62 510 ASN A CA 1
ATOM 3831 C C . ASN A 1 510 ? -21.374 -6.190 8.214 1.00 97.62 510 ASN A C 1
ATOM 3833 O O . ASN A 1 510 ? -20.890 -7.318 8.226 1.00 97.62 510 ASN A O 1
ATOM 3837 N N . GLY A 1 511 ? -21.902 -5.653 9.313 1.00 97.44 511 GLY A N 1
ATOM 3838 C CA . GLY A 1 511 ? -21.798 -6.229 10.655 1.00 97.44 511 GLY A CA 1
ATOM 3839 C C . GLY A 1 511 ? -23.099 -6.799 11.220 1.00 97.44 511 GLY A C 1
ATOM 3840 O O . GLY A 1 511 ? -24.164 -6.761 10.606 1.00 97.44 511 GLY A O 1
ATOM 3841 N N . THR A 1 512 ? -23.014 -7.307 12.447 1.00 97.31 512 THR A N 1
ATOM 3842 C CA . THR A 1 512 ? -24.173 -7.730 13.249 1.00 97.31 512 THR A CA 1
ATOM 3843 C C . THR A 1 512 ? -24.172 -6.990 14.579 1.00 97.31 512 THR A C 1
ATOM 3845 O O . THR A 1 512 ? -23.149 -6.934 15.260 1.00 97.31 512 THR A O 1
ATOM 3848 N N . VAL A 1 513 ? -25.319 -6.447 14.981 1.00 97.06 513 VAL A N 1
ATOM 3849 C CA . VAL A 1 513 ? -25.470 -5.738 16.257 1.00 97.06 513 VAL A CA 1
ATOM 3850 C C . VAL A 1 513 ? -26.610 -6.327 17.078 1.00 97.06 513 VAL A C 1
ATOM 3852 O O . VAL A 1 513 ? -27.708 -6.558 16.566 1.00 97.06 513 VAL A O 1
ATOM 3855 N N . LYS A 1 514 ? -26.336 -6.582 18.359 1.00 95.50 514 LYS A N 1
ATOM 3856 C CA . LYS A 1 514 ? -27.272 -7.196 19.304 1.00 95.50 514 LYS A CA 1
ATOM 3857 C C . LYS A 1 514 ? -27.317 -6.425 20.631 1.00 95.50 514 LYS A C 1
ATOM 3859 O O . LYS A 1 514 ? -26.616 -6.769 21.589 1.00 95.50 514 LYS A O 1
ATOM 3864 N N . PRO A 1 515 ? -28.067 -5.313 20.679 1.00 93.62 515 PRO A N 1
ATOM 3865 C CA . PRO A 1 515 ? -28.062 -4.423 21.832 1.00 93.62 515 PRO A CA 1
ATOM 3866 C C . PRO A 1 515 ? -28.797 -5.016 23.037 1.00 93.62 515 PRO A C 1
ATOM 3868 O O . PRO A 1 515 ? -29.733 -5.801 22.884 1.00 93.62 515 PRO A O 1
ATOM 3871 N N . GLY A 1 516 ? -28.397 -4.595 24.238 1.00 90.38 516 GLY A N 1
ATOM 3872 C CA . GLY A 1 516 ? -29.171 -4.780 25.465 1.00 90.38 516 GLY A CA 1
ATOM 3873 C C . GLY A 1 516 ? -30.335 -3.791 25.556 1.00 90.38 516 GLY A C 1
ATOM 3874 O O . GLY A 1 516 ? -31.454 -4.202 25.846 1.00 90.38 516 GLY A O 1
ATOM 3875 N N . PHE A 1 517 ? -30.088 -2.518 25.233 1.00 91.00 517 PHE A N 1
ATOM 3876 C CA . PHE A 1 517 ? -31.100 -1.457 25.207 1.00 91.00 517 PHE A CA 1
ATOM 3877 C C . PHE A 1 517 ? -31.117 -0.669 23.893 1.00 91.00 517 PHE A C 1
ATOM 3879 O O . PHE A 1 517 ? -32.189 -0.465 23.330 1.00 91.00 517 PHE A O 1
ATOM 3886 N N . CYS A 1 518 ? -29.969 -0.231 23.370 1.00 94.81 518 CYS A N 1
ATOM 3887 C CA . CYS A 1 518 ? -29.887 0.539 22.124 1.00 94.81 518 CYS A CA 1
ATOM 3888 C C . CYS A 1 518 ? -28.648 0.156 21.300 1.00 94.81 518 CYS A C 1
ATOM 3890 O O . CYS A 1 518 ? -27.551 0.046 21.842 1.00 94.81 518 CYS A O 1
ATOM 3892 N N . ALA A 1 519 ? -28.775 -0.059 19.987 1.00 96.88 519 ALA A N 1
ATOM 3893 C CA . ALA A 1 519 ? -27.591 -0.304 19.157 1.00 96.88 519 ALA A CA 1
ATOM 3894 C C . ALA A 1 519 ? -26.841 1.000 18.851 1.00 96.88 519 ALA A C 1
ATOM 3896 O O . ALA A 1 519 ? -25.655 1.095 19.154 1.00 96.88 519 ALA A O 1
ATOM 3897 N N . PHE A 1 520 ? -27.519 2.021 18.324 1.00 98.00 520 PHE A N 1
ATOM 3898 C CA . PHE A 1 520 ? -26.895 3.314 18.031 1.00 98.00 520 PHE A CA 1
ATOM 3899 C C . PHE A 1 520 ? -27.648 4.468 18.679 1.00 98.00 520 PHE A C 1
ATOM 3901 O O . PHE A 1 520 ? -28.817 4.697 18.383 1.00 98.00 520 PHE A O 1
ATOM 3908 N N . TYR A 1 521 ? -26.956 5.249 19.502 1.00 97.88 521 TYR A N 1
ATOM 3909 C CA . TYR A 1 521 ? -27.453 6.517 20.013 1.00 97.88 521 TYR A CA 1
ATOM 3910 C C . TYR A 1 521 ? -26.683 7.685 19.381 1.00 97.88 521 TYR A C 1
ATOM 3912 O O . TYR A 1 521 ? -25.544 7.977 19.746 1.00 97.88 521 TYR A O 1
ATOM 3920 N N . ILE A 1 522 ? -27.315 8.369 18.427 1.00 98.00 522 ILE A N 1
ATOM 3921 C CA . ILE A 1 522 ? -26.743 9.505 17.705 1.00 98.00 522 ILE A CA 1
ATOM 3922 C C . ILE A 1 522 ? -27.085 10.812 18.432 1.00 98.00 522 ILE A C 1
ATOM 3924 O O . ILE A 1 522 ? -28.226 11.282 18.424 1.00 98.00 522 ILE A O 1
ATOM 3928 N N . LYS A 1 523 ? -26.075 11.394 19.079 1.00 96.69 523 LYS A N 1
ATOM 3929 C CA . LYS A 1 523 ? -26.114 12.685 19.784 1.00 96.69 523 LYS A CA 1
ATOM 3930 C C . LYS A 1 523 ? -25.386 13.801 19.020 1.00 96.69 523 LYS A C 1
ATOM 3932 O O . LYS A 1 523 ? -25.330 14.923 19.509 1.00 96.69 523 LYS A O 1
ATOM 3937 N N . GLY A 1 524 ? -24.836 13.510 17.842 1.00 95.69 524 GLY A N 1
ATOM 3938 C CA . GLY A 1 524 ? -24.156 14.462 16.965 1.00 95.69 524 GLY A CA 1
ATOM 3939 C C . GLY A 1 524 ? -23.517 13.778 15.751 1.00 95.69 524 GLY A C 1
ATOM 3940 O O . GLY A 1 524 ? -23.594 12.560 15.609 1.00 95.69 524 GLY A O 1
ATOM 3941 N N . GLY A 1 525 ? -22.864 14.563 14.887 1.00 95.38 525 GLY A N 1
ATOM 3942 C CA . GLY A 1 525 ? -22.079 14.055 13.752 1.00 95.38 525 GLY A CA 1
ATOM 3943 C C . GLY A 1 525 ? -22.880 13.653 12.503 1.00 95.38 525 GLY A C 1
ATOM 3944 O O . GLY A 1 525 ? -24.053 14.009 12.362 1.00 95.38 525 GLY A O 1
ATOM 3945 N N . SER A 1 526 ? -22.210 12.913 11.612 1.00 97.00 526 SER A N 1
ATOM 3946 C CA . SER A 1 526 ? -22.732 12.399 10.336 1.00 97.00 526 SER A CA 1
ATOM 3947 C C . SER A 1 526 ? -22.394 10.914 10.113 1.00 97.00 526 SER A C 1
ATOM 3949 O O . SER A 1 526 ? -21.604 10.581 9.226 1.00 97.00 526 SER A O 1
ATOM 3951 N N . PRO A 1 527 ? -22.904 9.990 10.945 1.00 98.00 527 PRO A N 1
ATOM 3952 C CA . PRO A 1 527 ? -22.584 8.574 10.811 1.00 98.00 527 PRO A CA 1
ATOM 3953 C C . PRO A 1 527 ? -23.133 7.971 9.507 1.00 98.00 527 PRO A C 1
ATOM 3955 O O . PRO A 1 527 ? -24.240 8.297 9.063 1.00 98.00 527 PRO A O 1
ATOM 3958 N N . SER A 1 528 ? -22.377 7.025 8.947 1.00 98.44 528 SER A N 1
ATOM 3959 C CA . SER A 1 528 ? -22.824 6.130 7.878 1.00 98.44 528 SER A CA 1
ATOM 3960 C C . SER A 1 528 ? -22.974 4.715 8.429 1.00 98.44 528 SER A C 1
ATOM 3962 O O . SER A 1 528 ? -22.013 4.135 8.936 1.00 98.44 528 SER A O 1
ATOM 3964 N N . ILE A 1 529 ? -24.186 4.169 8.371 1.00 98.62 529 ILE A N 1
ATOM 3965 C CA . ILE A 1 529 ? -24.545 2.857 8.916 1.00 98.62 529 ILE A CA 1
ATOM 3966 C C . ILE A 1 529 ? -25.159 2.039 7.783 1.00 98.62 529 ILE A C 1
ATOM 3968 O O . ILE A 1 529 ? -26.258 2.349 7.309 1.00 98.62 529 ILE A O 1
ATOM 3972 N N . SER A 1 530 ? -24.446 1.010 7.326 1.00 98.56 530 SER A N 1
ATOM 3973 C CA . SER A 1 530 ? -24.878 0.243 6.159 1.00 98.56 530 SER A CA 1
ATOM 3974 C C . SER A 1 530 ? -24.686 -1.262 6.253 1.00 98.56 530 SER A C 1
ATOM 3976 O O . SER A 1 530 ? -23.758 -1.739 6.893 1.00 98.56 530 SER A O 1
ATOM 3978 N N . ASN A 1 531 ? -25.550 -2.039 5.602 1.00 98.12 531 ASN A N 1
ATOM 3979 C CA . ASN A 1 531 ? -25.435 -3.501 5.566 1.00 98.12 531 ASN A CA 1
ATOM 3980 C C . ASN A 1 531 ? -25.241 -4.133 6.964 1.00 98.12 531 ASN A C 1
ATOM 3982 O O . ASN A 1 531 ? -24.424 -5.036 7.156 1.00 98.12 531 ASN A O 1
ATOM 3986 N N . ILE A 1 532 ? -25.933 -3.598 7.976 1.00 98.44 532 ILE A N 1
ATOM 3987 C CA . ILE A 1 532 ? -25.928 -4.117 9.343 1.00 98.44 532 ILE A CA 1
ATOM 3988 C C . ILE A 1 532 ? -27.177 -4.966 9.573 1.00 98.44 532 ILE A C 1
ATOM 3990 O O . ILE A 1 532 ? -28.298 -4.559 9.259 1.00 98.44 532 ILE A O 1
ATOM 3994 N N . THR A 1 533 ? -26.993 -6.125 10.203 1.00 97.50 533 THR A N 1
ATOM 3995 C CA . THR A 1 533 ? -28.097 -6.908 10.770 1.00 97.50 533 THR A CA 1
ATOM 3996 C C . THR A 1 533 ? -28.294 -6.550 12.239 1.00 97.50 533 THR A C 1
ATOM 3998 O O . THR A 1 533 ? -27.459 -6.865 13.089 1.00 97.50 533 THR A O 1
ATOM 4001 N N . PHE A 1 534 ? -29.417 -5.912 12.546 1.00 96.31 534 PHE A N 1
ATOM 4002 C CA . PHE A 1 534 ? -29.880 -5.623 13.896 1.00 96.31 534 PHE A CA 1
ATOM 4003 C C . PHE A 1 534 ? -30.808 -6.743 14.362 1.00 96.31 534 PHE A C 1
ATOM 4005 O O . PHE A 1 534 ? -31.842 -7.011 13.741 1.00 96.31 534 PHE A O 1
ATOM 4012 N N . THR A 1 535 ? -30.451 -7.402 15.460 1.00 93.50 535 THR A N 1
ATOM 4013 C CA . THR A 1 535 ? -31.247 -8.505 16.008 1.00 93.50 535 THR A CA 1
ATOM 4014 C C . THR A 1 535 ? -31.099 -8.607 17.522 1.00 93.50 535 THR A C 1
ATOM 4016 O O . THR A 1 535 ? -30.253 -7.946 18.117 1.00 93.50 535 THR A O 1
ATOM 4019 N N . SER A 1 536 ? -31.928 -9.412 18.178 1.00 86.44 536 SER A N 1
ATOM 4020 C CA . SER A 1 536 ? -31.843 -9.606 19.624 1.00 86.44 536 SER A CA 1
ATOM 4021 C C . SER A 1 536 ? -30.739 -10.589 20.023 1.00 86.44 536 SER A C 1
ATOM 4023 O O . SER A 1 536 ? -30.346 -11.473 19.259 1.00 86.44 536 SER A O 1
ATOM 4025 N N . ASN A 1 537 ? -30.271 -10.491 21.271 1.00 78.06 537 ASN A N 1
ATOM 4026 C CA . ASN A 1 537 ? -29.306 -11.451 21.825 1.00 78.06 537 ASN A CA 1
ATOM 4027 C C . ASN A 1 537 ? -29.864 -12.877 21.941 1.00 78.06 537 ASN A C 1
ATOM 4029 O O . ASN A 1 537 ? -29.107 -13.841 21.858 1.00 78.06 537 ASN A O 1
ATOM 4033 N N . THR A 1 538 ? -31.176 -13.026 22.129 1.00 77.56 538 THR A N 1
ATOM 4034 C CA . THR A 1 538 ? -31.828 -14.321 22.375 1.00 77.56 538 THR A CA 1
ATOM 4035 C C . THR A 1 538 ? -32.450 -14.938 21.122 1.00 77.56 538 THR A C 1
ATOM 4037 O O . THR A 1 538 ? -32.975 -16.046 21.192 1.00 77.56 538 THR A O 1
ATOM 4040 N N . GLY A 1 539 ? -32.461 -14.221 19.993 1.00 68.69 539 GLY A N 1
ATOM 4041 C CA . GLY A 1 539 ? -33.228 -14.583 18.796 1.00 68.69 539 GLY A CA 1
ATOM 4042 C C . GLY A 1 539 ? -34.747 -14.402 18.943 1.00 68.69 539 GLY A C 1
ATOM 4043 O O . GLY A 1 539 ? -35.460 -14.418 17.944 1.00 68.69 539 GLY A O 1
ATOM 4044 N N . ALA A 1 540 ? -35.247 -14.185 20.163 1.00 70.94 540 ALA A N 1
ATOM 4045 C CA . ALA A 1 540 ? -36.632 -13.822 20.444 1.00 70.94 540 ALA A CA 1
ATOM 4046 C C . ALA A 1 540 ? -36.804 -12.299 20.450 1.00 70.94 540 ALA A C 1
ATOM 4048 O O . ALA A 1 540 ? -35.840 -11.552 20.588 1.00 70.94 540 ALA A O 1
ATOM 4049 N N . ALA A 1 541 ? -38.034 -11.819 20.324 1.00 69.81 541 ALA A N 1
ATOM 4050 C CA . ALA A 1 541 ? -38.299 -10.390 20.278 1.00 69.81 541 ALA A CA 1
ATOM 4051 C C . ALA A 1 541 ? -37.843 -9.695 21.588 1.00 69.81 541 ALA A C 1
ATOM 4053 O O . ALA A 1 541 ? -38.198 -10.128 22.687 1.00 69.81 541 ALA A O 1
ATOM 4054 N N . ALA A 1 542 ? -37.003 -8.659 21.473 1.00 76.56 542 ALA A N 1
ATOM 4055 C CA . ALA A 1 542 ? -36.378 -7.975 22.606 1.00 76.56 542 ALA A CA 1
ATOM 4056 C C . ALA A 1 542 ? -36.818 -6.513 22.724 1.00 76.56 542 ALA A C 1
ATOM 4058 O O . ALA A 1 542 ? -37.124 -5.850 21.729 1.00 76.56 542 ALA A O 1
ATOM 4059 N N . THR A 1 543 ? -36.820 -6.015 23.966 1.00 84.19 543 THR A N 1
ATOM 4060 C CA . THR A 1 543 ? -37.140 -4.618 24.281 1.00 84.19 543 THR A CA 1
ATOM 4061 C C . THR A 1 543 ? -35.901 -3.732 24.108 1.00 84.19 543 THR A C 1
ATOM 4063 O O . THR A 1 543 ? -35.286 -3.336 25.091 1.00 84.19 543 THR A O 1
ATOM 4066 N N . ALA A 1 544 ? -35.501 -3.473 22.861 1.00 87.44 544 ALA A N 1
ATOM 4067 C CA . ALA A 1 544 ? -34.329 -2.663 22.531 1.00 87.44 544 ALA A CA 1
ATOM 4068 C C . ALA A 1 544 ? -34.507 -1.886 21.215 1.00 87.44 544 ALA A C 1
ATOM 4070 O O . ALA A 1 544 ? -35.207 -2.327 20.302 1.00 87.44 544 ALA A O 1
ATOM 4071 N N . TYR A 1 545 ? -33.858 -0.727 21.131 1.00 92.00 545 TYR A N 1
ATOM 4072 C CA . TYR A 1 545 ? -33.795 0.128 19.951 1.00 92.00 545 TYR A CA 1
ATOM 4073 C C . TYR A 1 545 ? -32.701 -0.334 18.988 1.00 92.00 545 TYR A C 1
ATOM 4075 O O . TYR A 1 545 ? -31.575 -0.628 19.398 1.00 92.00 545 TYR A O 1
ATOM 4083 N N . ALA A 1 546 ? -32.992 -0.296 17.689 1.00 95.12 546 ALA A N 1
ATOM 4084 C CA . ALA A 1 546 ? -31.947 -0.278 16.674 1.00 95.12 546 ALA A CA 1
ATOM 4085 C C . ALA A 1 546 ? -31.233 1.083 16.681 1.00 95.12 546 ALA A C 1
ATOM 4087 O O . ALA A 1 546 ? -30.005 1.143 16.617 1.00 95.12 546 ALA A O 1
ATOM 4088 N N . MET A 1 547 ? -31.987 2.181 16.803 1.00 97.25 547 MET A N 1
ATOM 4089 C CA . MET A 1 547 ? -31.400 3.518 16.767 1.00 97.25 547 MET A CA 1
ATOM 4090 C C . MET A 1 547 ? -32.229 4.564 17.517 1.00 97.25 547 MET A C 1
ATOM 4092 O O . MET A 1 547 ? -33.452 4.591 17.407 1.00 97.25 547 MET A O 1
ATOM 4096 N N . ILE A 1 548 ? -31.547 5.461 18.229 1.00 96.56 548 ILE A N 1
ATOM 4097 C CA . ILE A 1 548 ? -32.093 6.711 18.768 1.00 96.56 548 ILE A CA 1
ATOM 4098 C C . ILE A 1 548 ? -31.293 7.868 18.168 1.00 96.56 548 ILE A C 1
ATOM 4100 O O . ILE A 1 548 ? -30.066 7.881 18.247 1.00 96.56 548 ILE A O 1
ATOM 4104 N N . ILE A 1 549 ? -31.975 8.862 17.612 1.00 96.88 549 ILE A N 1
ATOM 4105 C CA . ILE A 1 549 ? -31.378 10.059 17.019 1.00 96.88 549 ILE A CA 1
ATOM 4106 C C . ILE A 1 549 ? -31.877 11.269 17.799 1.00 96.88 549 ILE A C 1
ATOM 4108 O O . ILE A 1 549 ? -33.075 11.501 17.888 1.00 96.88 549 ILE A O 1
ATOM 4112 N N . SER A 1 550 ? -30.968 12.038 18.394 1.00 94.81 550 SER A N 1
ATOM 4113 C CA . SER A 1 550 ? -31.298 13.286 19.100 1.00 94.81 550 SER A CA 1
ATOM 4114 C C . SER A 1 550 ? -30.644 14.516 18.486 1.00 94.81 550 SER A C 1
ATOM 4116 O O . SER A 1 550 ? -31.183 15.607 18.617 1.00 94.81 550 SER A O 1
ATOM 4118 N N . ALA A 1 551 ? -29.511 14.362 17.809 1.00 92.12 551 ALA A N 1
ATOM 4119 C CA . ALA A 1 551 ? -28.857 15.438 17.075 1.00 92.12 551 ALA A CA 1
ATOM 4120 C C . ALA A 1 551 ? -27.964 14.848 15.974 1.00 92.12 551 ALA A C 1
ATOM 4122 O O . ALA A 1 551 ? -27.783 13.634 15.899 1.00 92.12 551 ALA A O 1
ATOM 4123 N N . GLY A 1 552 ? -27.426 15.707 15.111 1.00 86.06 552 GLY A N 1
ATOM 4124 C CA . GLY A 1 552 ? -26.611 15.327 13.957 1.00 86.06 552 GLY A CA 1
ATOM 4125 C C . GLY A 1 552 ? -26.898 16.227 12.761 1.00 86.06 552 GLY A C 1
ATOM 4126 O O . GLY A 1 552 ? -27.876 16.974 12.770 1.00 86.06 552 GLY A O 1
ATOM 4127 N N . THR A 1 553 ? -26.048 16.169 11.739 1.00 90.00 553 THR A N 1
ATOM 4128 C CA . THR A 1 553 ? -26.227 16.961 10.511 1.00 90.00 553 THR A CA 1
ATOM 4129 C C . THR A 1 553 ? -26.739 16.099 9.365 1.00 90.00 553 THR A C 1
ATOM 4131 O O . THR A 1 553 ? -27.756 16.434 8.761 1.00 90.00 553 THR A O 1
ATOM 4134 N N . THR A 1 554 ? -26.095 14.967 9.065 1.00 96.31 554 THR A N 1
ATOM 4135 C CA . THR A 1 554 ? -26.550 14.038 8.017 1.00 96.31 554 THR A CA 1
ATOM 4136 C C . THR A 1 554 ? -26.295 12.589 8.406 1.00 96.31 554 THR A C 1
ATOM 4138 O O . THR A 1 554 ? -25.153 12.156 8.499 1.00 96.31 554 THR A O 1
ATOM 4141 N N . ILE A 1 555 ? -27.359 11.816 8.592 1.00 97.88 555 ILE A N 1
ATOM 4142 C CA . ILE A 1 555 ? -27.295 10.398 8.956 1.00 97.88 555 ILE A CA 1
ATOM 4143 C C . ILE A 1 555 ? -27.627 9.571 7.719 1.00 97.88 555 ILE A C 1
ATOM 4145 O O . ILE A 1 555 ? -28.695 9.746 7.130 1.00 97.88 555 ILE A O 1
ATOM 4149 N N . THR A 1 556 ? -26.730 8.662 7.338 1.00 98.38 556 THR A N 1
ATOM 4150 C CA . THR A 1 556 ? -26.973 7.705 6.248 1.00 98.38 556 THR A CA 1
ATOM 4151 C C . THR A 1 556 ? -27.234 6.325 6.833 1.00 98.38 556 THR A C 1
ATOM 4153 O O . THR A 1 556 ? -26.386 5.777 7.535 1.00 98.38 556 THR A O 1
ATOM 4156 N N . PHE A 1 557 ? -28.401 5.760 6.538 1.00 98.44 557 PHE A N 1
ATOM 4157 C CA . PHE A 1 557 ? -28.851 4.459 7.018 1.00 98.44 557 PHE A CA 1
ATOM 4158 C C . PHE A 1 557 ? -29.299 3.610 5.825 1.00 98.44 557 PHE A C 1
ATOM 4160 O O . PHE A 1 557 ? -30.374 3.837 5.277 1.00 98.44 557 PHE A O 1
ATOM 4167 N N . SER A 1 558 ? -28.474 2.665 5.366 1.00 98.50 558 SER A N 1
ATOM 4168 C CA . SER A 1 558 ? -28.765 1.945 4.113 1.00 98.50 558 SER A CA 1
ATOM 4169 C C . SER A 1 558 ? -28.499 0.445 4.115 1.00 98.50 558 SER A C 1
ATOM 4171 O O . SER A 1 558 ? -27.582 -0.024 4.770 1.00 98.50 558 SER A O 1
ATOM 4173 N N . ASP A 1 559 ? -29.278 -0.322 3.354 1.00 98.25 559 ASP A N 1
ATOM 4174 C CA . ASP A 1 559 ? -29.085 -1.771 3.182 1.00 98.25 559 ASP A CA 1
ATOM 4175 C C . ASP A 1 559 ? -29.116 -2.571 4.503 1.00 98.25 559 ASP A C 1
ATOM 4177 O O . ASP A 1 559 ? -28.568 -3.666 4.593 1.00 98.25 559 ASP A O 1
ATOM 4181 N N . ASN A 1 560 ? -29.725 -2.038 5.565 1.00 98.31 560 ASN A N 1
ATOM 4182 C CA . ASN A 1 560 ? -29.762 -2.696 6.870 1.00 98.31 560 ASN A CA 1
ATOM 4183 C C . ASN A 1 560 ? -30.969 -3.624 7.003 1.00 98.31 560 ASN A C 1
ATOM 4185 O O . ASN A 1 560 ? -32.011 -3.408 6.393 1.00 98.31 560 ASN A O 1
ATOM 4189 N N . THR A 1 561 ? -30.863 -4.621 7.878 1.00 97.19 561 THR A N 1
ATOM 4190 C CA . THR A 1 561 ? -31.997 -5.460 8.287 1.00 97.19 561 THR A CA 1
ATOM 4191 C C . THR A 1 561 ? -32.230 -5.307 9.781 1.00 97.19 561 THR A C 1
ATOM 4193 O O . THR A 1 561 ? -31.340 -5.599 10.574 1.00 97.19 561 THR A O 1
ATOM 4196 N N . ILE A 1 562 ? -33.424 -4.878 10.180 1.00 95.31 562 ILE A N 1
ATOM 4197 C CA . ILE A 1 562 ? -33.864 -4.834 11.574 1.00 95.31 562 ILE A CA 1
ATOM 4198 C C . ILE A 1 562 ? -34.905 -5.920 11.784 1.00 95.31 562 ILE A C 1
ATOM 4200 O O . ILE A 1 562 ? -35.948 -5.905 11.142 1.00 95.31 562 ILE A O 1
ATOM 4204 N N . SER A 1 563 ? -34.628 -6.843 12.702 1.00 90.62 563 SER A N 1
ATOM 4205 C CA . SER A 1 563 ? -35.520 -7.955 13.030 1.00 90.62 563 SER A CA 1
ATOM 4206 C C . SER A 1 563 ? -35.638 -8.126 14.540 1.00 90.62 563 SER A C 1
ATOM 4208 O O . SER A 1 563 ? -34.642 -8.035 15.257 1.00 90.62 563 SER A O 1
ATOM 4210 N N . ASN A 1 564 ? -36.844 -8.406 15.041 1.00 81.94 564 ASN A N 1
ATOM 4211 C CA . ASN A 1 564 ? -37.074 -8.777 16.447 1.00 81.94 564 ASN A CA 1
ATOM 4212 C C . ASN A 1 564 ? -36.596 -7.747 17.497 1.00 81.94 564 ASN A C 1
ATOM 4214 O O . ASN A 1 564 ? -36.375 -8.102 18.657 1.00 81.94 564 ASN A O 1
ATOM 4218 N N . LEU A 1 565 ? -36.469 -6.473 17.122 1.00 80.62 565 LEU A N 1
ATOM 4219 C CA . LEU A 1 565 ? -36.123 -5.376 18.026 1.00 80.62 565 LEU A CA 1
ATOM 4220 C C . LEU A 1 565 ? -37.256 -4.361 18.072 1.00 80.62 565 LEU A C 1
ATOM 4222 O O . LEU A 1 565 ? -37.618 -3.781 17.053 1.00 80.62 565 LEU A O 1
ATOM 4226 N N . THR A 1 566 ? -37.801 -4.127 19.259 1.00 72.62 566 THR A N 1
ATOM 4227 C CA . THR A 1 566 ? -38.783 -3.068 19.495 1.00 72.62 566 THR A CA 1
ATOM 4228 C C . THR A 1 566 ? -38.417 -2.386 20.802 1.00 72.62 566 THR A C 1
ATOM 4230 O O . THR A 1 566 ? -38.310 -3.084 21.803 1.00 72.62 566 THR A O 1
ATOM 4233 N N . GLY A 1 567 ? -38.226 -1.069 20.840 1.00 73.75 567 GLY A N 1
ATOM 4234 C CA . GLY A 1 567 ? -37.869 -0.360 22.071 1.00 73.75 567 GLY A CA 1
ATOM 4235 C C . GLY A 1 567 ? -38.862 -0.561 23.235 1.00 73.75 567 GLY A C 1
ATOM 4236 O O . GLY A 1 567 ? -39.927 -1.180 23.072 1.00 73.75 567 GLY A O 1
ATOM 4237 N N . PRO A 1 568 ? -38.537 -0.048 24.438 1.00 77.81 568 PRO A N 1
ATOM 4238 C CA . PRO A 1 568 ? -39.486 0.066 25.539 1.00 77.81 568 PRO A CA 1
ATOM 4239 C C . PRO A 1 568 ? -40.742 0.819 25.115 1.00 77.81 568 PRO A C 1
ATOM 4241 O O . PRO A 1 568 ? -40.747 1.599 24.165 1.00 77.81 568 PRO A O 1
ATOM 4244 N N . VAL A 1 569 ? -41.812 0.556 25.855 1.00 80.19 569 VAL A N 1
ATOM 4245 C CA . VAL A 1 569 ? -43.097 1.214 25.650 1.00 80.19 569 VAL A CA 1
ATOM 4246 C C . VAL A 1 569 ? -42.976 2.648 26.143 1.00 80.19 569 VAL A C 1
ATOM 4248 O O . VAL A 1 569 ? -42.807 2.865 27.341 1.00 80.19 569 VAL A O 1
ATOM 4251 N N . ILE A 1 570 ? -43.063 3.609 25.231 1.00 73.38 570 ILE A N 1
ATOM 4252 C CA . ILE A 1 570 ? -43.114 5.038 25.547 1.00 73.38 570 ILE A CA 1
ATOM 4253 C C . ILE A 1 570 ? -44.370 5.586 24.878 1.00 73.38 570 ILE A C 1
ATOM 4255 O O . ILE A 1 570 ? -44.578 5.369 23.685 1.00 73.38 570 ILE A O 1
ATOM 4259 N N . ASN A 1 571 ? -45.253 6.195 25.672 1.00 74.19 571 ASN A N 1
ATOM 4260 C CA . ASN A 1 571 ? -46.554 6.714 25.231 1.00 74.19 571 ASN A CA 1
ATOM 4261 C C . ASN A 1 571 ? -47.389 5.690 24.434 1.00 74.19 571 ASN A C 1
ATOM 4263 O O . ASN A 1 571 ? -48.054 6.024 23.464 1.00 74.19 571 ASN A O 1
ATOM 4267 N N . GLY A 1 572 ? -47.325 4.411 24.828 1.00 75.31 572 GLY A N 1
ATOM 4268 C CA . GLY A 1 572 ? -48.063 3.319 24.179 1.00 75.31 572 GLY A CA 1
ATOM 4269 C C . GLY A 1 572 ? -47.403 2.720 22.927 1.00 75.31 572 GLY A C 1
ATOM 4270 O O . GLY A 1 572 ? -47.889 1.708 22.419 1.00 75.31 572 GLY A O 1
ATOM 4271 N N . PHE A 1 573 ? -46.271 3.257 22.464 1.00 74.50 573 PHE A N 1
ATOM 4272 C CA . PHE A 1 573 ? -45.566 2.779 21.269 1.00 74.50 573 PHE A CA 1
ATOM 4273 C C . PHE A 1 573 ? -44.303 2.001 21.615 1.00 74.50 573 PHE A C 1
ATOM 4275 O O . PHE A 1 573 ? -43.584 2.339 22.554 1.00 74.50 573 PHE A O 1
ATOM 4282 N N . ARG A 1 574 ? -43.999 0.975 20.814 1.00 83.31 574 ARG A N 1
ATOM 4283 C CA . ARG A 1 574 ? -42.682 0.321 20.807 1.00 83.31 574 ARG A CA 1
ATOM 4284 C C . ARG A 1 574 ? -42.021 0.587 19.467 1.00 83.31 574 ARG A C 1
ATOM 4286 O O . ARG A 1 574 ? -42.551 0.164 18.451 1.00 83.31 574 ARG A O 1
ATOM 4293 N N . ARG A 1 575 ? -40.876 1.259 19.444 1.00 88.31 575 ARG A N 1
ATOM 4294 C CA . ARG A 1 575 ? -40.262 1.743 18.195 1.00 88.31 575 ARG A CA 1
ATOM 4295 C C . ARG A 1 575 ? -38.877 1.151 17.960 1.00 88.31 575 ARG A C 1
ATOM 4297 O O . ARG A 1 575 ? -38.110 1.030 18.914 1.00 88.31 575 ARG A O 1
ATOM 4304 N N . ALA A 1 576 ? -38.559 0.742 16.731 1.00 92.19 576 ALA A N 1
ATOM 4305 C CA . ALA A 1 576 ? -37.220 0.235 16.411 1.00 92.19 576 ALA A CA 1
ATOM 4306 C C . ALA A 1 576 ? -36.221 1.378 16.195 1.00 92.19 576 ALA A C 1
ATOM 4308 O O . ALA A 1 576 ? -35.104 1.329 16.715 1.00 92.19 576 ALA A O 1
ATOM 4309 N N . VAL A 1 577 ? -36.644 2.419 15.478 1.00 95.62 577 VAL A N 1
ATOM 4310 C CA . VAL A 1 577 ? -35.897 3.665 15.283 1.00 95.62 577 VAL A CA 1
ATOM 4311 C C . VAL A 1 577 ? -36.697 4.826 15.863 1.00 95.62 577 VAL A C 1
ATOM 4313 O O . VAL A 1 577 ? -37.878 4.975 15.559 1.00 95.62 577 VAL A O 1
ATOM 4316 N N . GLN A 1 578 ? -36.046 5.647 16.685 1.00 94.75 578 GLN A N 1
ATOM 4317 C CA . GLN A 1 578 ? -36.602 6.878 17.242 1.00 94.75 578 GLN A CA 1
ATOM 4318 C C . GLN A 1 578 ? -35.801 8.086 16.750 1.00 94.75 578 GLN A C 1
ATOM 4320 O O . GLN A 1 578 ? -34.595 8.160 16.983 1.00 94.75 578 GLN A O 1
ATOM 4325 N N . ILE A 1 579 ? -36.473 9.057 16.139 1.00 94.25 579 ILE A N 1
ATOM 4326 C CA . ILE A 1 579 ? -35.915 10.365 15.783 1.00 94.25 579 ILE A CA 1
ATOM 4327 C C . ILE A 1 579 ? -36.579 11.402 16.686 1.00 94.25 579 ILE A C 1
ATOM 4329 O O . ILE A 1 579 ? -37.767 11.664 16.557 1.00 94.25 579 ILE A O 1
ATOM 4333 N N . ASN A 1 580 ? -35.827 11.965 17.627 1.00 92.75 580 ASN A N 1
ATOM 4334 C CA . ASN A 1 580 ? -36.346 12.891 18.633 1.00 92.75 580 ASN A CA 1
ATOM 4335 C C . ASN A 1 580 ? -36.546 14.310 18.089 1.00 92.75 580 ASN A C 1
ATOM 4337 O O . ASN A 1 580 ? -35.920 14.713 17.107 1.00 92.75 580 ASN A O 1
ATOM 4341 N N . SER A 1 581 ? -37.331 15.098 18.824 1.00 89.75 581 SER A N 1
ATOM 4342 C CA . SER A 1 581 ? -37.688 16.491 18.511 1.00 89.75 581 SER A CA 1
ATOM 4343 C C . SER A 1 581 ? -36.527 17.459 18.429 1.00 89.75 581 SER A C 1
ATOM 4345 O O . SER A 1 581 ? -36.607 18.470 17.737 1.00 89.75 581 SER A O 1
ATOM 4347 N N . THR A 1 582 ? -35.412 17.129 19.069 1.00 90.62 582 THR A N 1
ATOM 4348 C CA . THR A 1 582 ? -34.193 17.935 19.022 1.00 90.62 582 THR A CA 1
ATOM 4349 C C . THR A 1 582 ? -33.386 17.750 17.732 1.00 90.62 582 THR A C 1
ATOM 4351 O O . THR A 1 582 ? -32.439 18.501 17.503 1.00 90.62 582 THR A O 1
ATOM 4354 N N . PHE A 1 583 ? -33.716 16.768 16.883 1.00 92.75 583 PHE A N 1
ATOM 4355 C CA . PHE A 1 583 ? -33.004 16.537 15.626 1.00 92.75 583 PHE A CA 1
ATOM 4356 C C . PHE A 1 583 ? -33.487 17.491 14.528 1.00 92.75 583 PHE A C 1
ATOM 4358 O O . PHE A 1 583 ? -34.665 17.494 14.186 1.00 92.75 583 PHE A O 1
ATOM 4365 N N . SER A 1 584 ? -32.566 18.246 13.931 1.00 92.56 584 SER A N 1
ATOM 4366 C CA . SER A 1 584 ? -32.829 19.199 12.838 1.00 92.56 584 SER A CA 1
ATOM 4367 C C . SER A 1 584 ? -32.003 18.923 11.572 1.00 92.56 584 SER A C 1
ATOM 4369 O O . SER A 1 584 ? -31.900 19.769 10.688 1.00 92.56 584 SER A O 1
ATOM 4371 N N . GLY A 1 585 ? -31.365 17.751 11.494 1.00 94.06 585 GLY A N 1
ATOM 4372 C CA . GLY A 1 585 ? -30.519 17.359 10.368 1.00 94.06 585 GLY A CA 1
ATOM 4373 C C . GLY A 1 585 ? -31.280 16.669 9.232 1.00 94.06 585 GLY A C 1
ATOM 4374 O O . GLY A 1 585 ? -32.507 16.698 9.141 1.00 94.06 585 GLY A O 1
ATOM 4375 N N . THR A 1 586 ? -30.523 16.004 8.359 1.00 96.06 586 THR A N 1
ATOM 4376 C CA . THR A 1 586 ? -31.047 15.124 7.307 1.00 96.06 586 THR A CA 1
ATOM 4377 C C . THR A 1 586 ? -30.888 13.659 7.707 1.00 96.06 586 THR A C 1
ATOM 4379 O O . THR A 1 586 ? -29.789 13.227 8.057 1.00 96.06 586 THR A O 1
ATOM 4382 N N . TYR A 1 587 ? -31.963 12.879 7.632 1.00 97.31 587 TYR A N 1
ATOM 4383 C CA . TYR A 1 587 ? -31.941 11.426 7.796 1.00 97.31 587 TYR A CA 1
ATOM 4384 C C . TYR A 1 587 ? -32.245 10.764 6.453 1.00 97.31 587 TYR A C 1
ATOM 4386 O O . TYR A 1 587 ? -33.328 10.951 5.906 1.00 97.31 587 TYR A O 1
ATOM 4394 N N . ASN A 1 588 ? -31.286 10.006 5.921 1.00 98.00 588 ASN A N 1
ATOM 4395 C CA . ASN A 1 588 ? -31.416 9.288 4.658 1.00 98.00 588 ASN A CA 1
ATOM 4396 C C . ASN A 1 588 ? -31.479 7.782 4.925 1.00 98.00 588 ASN A C 1
ATOM 4398 O O . ASN A 1 588 ? -30.452 7.148 5.174 1.00 98.00 588 ASN A O 1
ATOM 4402 N N . SER A 1 589 ? -32.679 7.219 4.848 1.00 98.25 589 SER A N 1
ATOM 4403 C CA . SER A 1 589 ? -32.949 5.785 4.892 1.00 98.25 589 SER A CA 1
ATOM 4404 C C . SER A 1 589 ? -33.080 5.237 3.471 1.00 98.25 589 SER A C 1
ATOM 4406 O O . SER A 1 589 ? -33.810 5.803 2.654 1.00 98.25 589 SER A O 1
ATOM 4408 N N . SER A 1 590 ? -32.360 4.163 3.133 1.00 98.38 590 SER A N 1
ATOM 4409 C CA . SER A 1 590 ? -32.570 3.495 1.846 1.00 98.38 590 SER A CA 1
ATOM 4410 C C . SER A 1 590 ? -32.299 1.993 1.824 1.00 98.38 590 SER A C 1
ATOM 4412 O O . SER A 1 590 ? -31.307 1.526 2.372 1.00 98.38 590 SER A O 1
ATOM 4414 N N . ARG A 1 591 ? -33.130 1.233 1.101 1.00 97.94 591 ARG A N 1
ATOM 4415 C CA . ARG A 1 591 ? -32.996 -0.229 0.926 1.00 97.94 591 ARG A CA 1
ATOM 4416 C C . ARG A 1 591 ? -32.935 -1.013 2.245 1.00 97.94 591 ARG A C 1
ATOM 4418 O O . ARG A 1 591 ? -32.374 -2.104 2.289 1.00 97.94 591 ARG A O 1
ATOM 4425 N N . ASN A 1 592 ? -33.494 -0.476 3.325 1.00 97.88 592 ASN A N 1
ATOM 4426 C CA . ASN A 1 592 ? -33.547 -1.167 4.605 1.00 97.88 592 ASN A CA 1
ATOM 4427 C C . ASN A 1 592 ? -34.752 -2.112 4.667 1.00 97.88 592 ASN A C 1
ATOM 4429 O O . ASN A 1 592 ? -35.802 -1.852 4.080 1.00 97.88 592 ASN A O 1
ATOM 4433 N N . VAL A 1 593 ? -34.621 -3.188 5.436 1.00 96.00 593 VAL A N 1
ATOM 4434 C CA . VAL A 1 593 ? -35.702 -4.120 5.759 1.00 96.00 593 VAL A CA 1
ATOM 4435 C C . VAL A 1 593 ? -36.016 -4.007 7.245 1.00 96.00 593 VAL A C 1
ATOM 4437 O O . VAL A 1 593 ? -35.220 -4.402 8.092 1.00 96.00 593 VAL A O 1
ATOM 4440 N N . PHE A 1 594 ? -37.193 -3.488 7.564 1.00 93.88 594 PHE A N 1
ATOM 4441 C CA . PHE A 1 594 ? -37.750 -3.435 8.906 1.00 93.88 594 PHE A CA 1
ATOM 4442 C C . PHE A 1 594 ? -38.749 -4.584 9.058 1.00 93.88 594 PHE A C 1
ATOM 4444 O O . PHE A 1 594 ? -39.887 -4.480 8.603 1.00 93.88 594 PHE A O 1
ATOM 4451 N N . ASP A 1 595 ? -38.353 -5.664 9.726 1.00 91.25 595 ASP A N 1
ATOM 4452 C CA . ASP A 1 595 ? -39.201 -6.827 10.004 1.00 91.25 595 ASP A CA 1
ATOM 4453 C C . ASP A 1 595 ? -39.610 -6.856 11.483 1.00 91.25 595 ASP A C 1
ATOM 4455 O O . ASP A 1 595 ? -38.832 -7.183 12.388 1.00 91.25 595 ASP A O 1
ATOM 4459 N N . GLY A 1 596 ? -40.838 -6.415 11.725 1.00 82.31 596 GLY A N 1
ATOM 4460 C CA . GLY A 1 596 ? -41.428 -6.304 13.046 1.00 82.31 596 GLY A CA 1
ATOM 4461 C C . GLY A 1 596 ? -41.968 -7.627 13.563 1.00 82.31 596 GLY A C 1
ATOM 4462 O O . GLY A 1 596 ? -41.989 -8.652 12.887 1.00 82.31 596 GLY A O 1
ATOM 4463 N N . ASN A 1 597 ? -42.451 -7.595 14.800 1.00 77.44 597 ASN A N 1
ATOM 4464 C CA . ASN A 1 597 ? -43.237 -8.685 15.354 1.00 77.44 597 ASN A CA 1
ATOM 4465 C C . ASN A 1 597 ? -44.623 -8.150 15.723 1.00 77.44 597 ASN A C 1
ATOM 4467 O O . ASN A 1 597 ? -44.788 -7.471 16.736 1.00 77.44 597 ASN A O 1
ATOM 4471 N N . ALA A 1 598 ? -45.621 -8.464 14.897 1.00 62.12 598 ALA A N 1
ATOM 4472 C CA . ALA A 1 598 ? -46.996 -7.994 15.057 1.00 62.12 598 ALA A CA 1
ATOM 4473 C C . ALA A 1 598 ? -47.714 -8.558 16.305 1.00 62.12 598 ALA A C 1
ATOM 4475 O O . ALA A 1 598 ? -48.846 -8.176 16.580 1.00 62.12 598 ALA A O 1
ATOM 4476 N N . HIS A 1 599 ? -47.088 -9.462 17.070 1.00 65.88 599 HIS A N 1
ATOM 4477 C CA . HIS A 1 599 ? -47.695 -10.090 18.250 1.00 65.88 599 HIS A CA 1
ATOM 4478 C C . HIS A 1 599 ? -47.546 -9.292 19.556 1.00 65.88 599 HIS A C 1
ATOM 4480 O O . HIS A 1 599 ? -47.946 -9.778 20.616 1.00 65.88 599 HIS A O 1
ATOM 4486 N N . TYR A 1 600 ? -46.979 -8.085 19.528 1.00 63.06 600 TYR A N 1
ATOM 4487 C CA . TYR A 1 600 ? -46.928 -7.243 20.721 1.00 63.06 600 TYR A CA 1
ATOM 4488 C C . TYR A 1 600 ? -48.292 -6.612 21.029 1.00 63.06 600 TYR A C 1
ATOM 4490 O O . TYR A 1 600 ? -48.963 -6.103 20.144 1.00 63.06 600 TYR A O 1
ATOM 4498 N N . ALA A 1 601 ? -48.681 -6.602 22.310 1.00 61.66 601 ALA A N 1
ATOM 4499 C CA . ALA A 1 601 ? -49.947 -6.018 22.777 1.00 61.66 601 ALA A CA 1
ATOM 4500 C C . ALA A 1 601 ? -50.018 -4.476 22.676 1.00 61.66 601 ALA A C 1
ATOM 4502 O O . ALA A 1 601 ? -51.078 -3.896 22.881 1.00 61.66 601 ALA A O 1
ATOM 4503 N N . ASN A 1 602 ? -48.892 -3.826 22.376 1.00 75.94 602 ASN A N 1
ATOM 4504 C CA . ASN A 1 602 ? -48.786 -2.383 22.142 1.00 75.94 602 ASN A CA 1
ATOM 4505 C C . ASN A 1 602 ? -48.582 -2.139 20.650 1.00 75.94 602 ASN A C 1
ATOM 4507 O O . ASN A 1 602 ? -48.368 -3.101 19.931 1.00 75.94 602 ASN A O 1
ATOM 4511 N N . THR A 1 603 ? -48.569 -0.891 20.193 1.00 80.81 603 THR A N 1
ATOM 4512 C CA . THR A 1 603 ? -48.428 -0.562 18.766 1.00 80.81 603 THR A CA 1
ATOM 4513 C C . THR A 1 603 ? -46.944 -0.537 18.348 1.00 80.81 603 THR A C 1
ATOM 4515 O O . THR A 1 603 ? -46.270 0.466 18.612 1.00 80.81 603 THR A O 1
ATOM 4518 N N . PRO A 1 604 ? -46.372 -1.603 17.739 1.00 82.94 604 PRO A N 1
ATOM 4519 C CA . PRO A 1 604 ? -45.012 -1.581 17.220 1.00 82.94 604 PRO A CA 1
ATOM 4520 C C . PRO A 1 604 ? -44.896 -0.644 16.010 1.00 82.94 604 PRO A C 1
ATOM 4522 O O . PRO A 1 604 ? -45.675 -0.731 15.060 1.00 82.94 604 PRO A O 1
ATOM 4525 N N . VAL A 1 605 ? -43.880 0.213 16.031 1.00 87.50 605 VAL A N 1
ATOM 4526 C CA . VAL A 1 605 ? -43.547 1.186 14.989 1.00 87.50 605 VAL A CA 1
ATOM 4527 C C . VAL A 1 605 ? -42.144 0.902 14.448 1.00 87.50 605 VAL A C 1
ATOM 4529 O O . VAL A 1 605 ? -41.199 0.781 15.228 1.00 87.50 605 VAL A O 1
ATOM 4532 N N . GLY A 1 606 ? -41.981 0.824 13.127 1.00 90.56 606 GLY A N 1
ATOM 4533 C CA . GLY A 1 606 ? -40.658 0.680 12.515 1.00 90.56 606 GLY A CA 1
ATOM 4534 C C . GLY A 1 606 ? -39.797 1.916 12.788 1.00 90.56 606 GLY A C 1
ATOM 4535 O O . GLY A 1 606 ? -38.792 1.843 13.498 1.00 90.56 606 GLY A O 1
ATOM 4536 N N . VAL A 1 607 ? -40.238 3.071 12.291 1.00 93.25 607 VAL A N 1
ATOM 4537 C CA . VAL A 1 607 ? -39.588 4.373 12.506 1.00 93.25 607 VAL A CA 1
ATOM 4538 C C . VAL A 1 607 ? -40.578 5.355 13.118 1.00 93.25 607 VAL A C 1
ATOM 4540 O O . VAL A 1 607 ? -41.625 5.613 12.535 1.00 93.25 607 VAL A O 1
ATOM 4543 N N . MET A 1 608 ? -40.248 5.927 14.272 1.00 91.25 608 MET A N 1
ATOM 4544 C CA . MET A 1 608 ? -41.004 7.023 14.875 1.00 91.25 608 MET A CA 1
ATOM 4545 C C . MET A 1 608 ? -40.204 8.320 14.755 1.00 91.25 608 MET A C 1
ATOM 4547 O O . MET A 1 608 ? -39.081 8.413 15.249 1.00 91.25 608 MET A O 1
ATOM 4551 N N . ALA A 1 609 ? -40.782 9.302 14.071 1.00 90.00 609 ALA A N 1
ATOM 4552 C CA . ALA A 1 609 ? -40.195 10.605 13.813 1.00 90.00 609 ALA A CA 1
ATOM 4553 C C . ALA A 1 609 ? -40.941 11.689 14.585 1.00 90.00 609 ALA A C 1
ATOM 4555 O O . ALA A 1 609 ? -42.040 12.073 14.209 1.00 90.00 609 ALA A O 1
ATOM 4556 N N . SER A 1 610 ? -40.332 12.170 15.660 1.00 88.00 610 SER A N 1
ATOM 4557 C CA . SER A 1 610 ? -40.889 13.154 16.586 1.00 88.00 610 SER A CA 1
ATOM 4558 C C . SER A 1 610 ? -40.281 14.542 16.388 1.00 88.00 610 SER A C 1
ATOM 4560 O O . SER A 1 610 ? -39.916 15.163 17.371 1.00 88.00 610 SER A O 1
ATOM 4562 N N . THR A 1 611 ? -40.065 15.012 15.155 1.00 85.56 611 THR A N 1
ATOM 4563 C CA . THR A 1 611 ? -39.325 16.261 14.856 1.00 85.56 611 THR A CA 1
ATOM 4564 C C . THR A 1 611 ? -40.073 17.164 13.880 1.00 85.56 611 THR A C 1
ATOM 4566 O O . THR A 1 611 ? -40.705 16.671 12.962 1.00 85.56 611 THR A O 1
ATOM 4569 N N . SER A 1 612 ? -39.961 18.483 14.021 1.00 80.44 612 SER A N 1
ATOM 4570 C CA . SER A 1 612 ? -40.555 19.454 13.086 1.00 80.44 612 SER A CA 1
ATOM 4571 C C . SER A 1 612 ? -39.541 20.077 12.118 1.00 80.44 612 SER A C 1
ATOM 4573 O O . SER A 1 612 ? -39.911 20.641 11.093 1.00 80.44 612 SER A O 1
ATOM 4575 N N . ASN A 1 613 ? -38.239 19.956 12.406 1.00 83.31 613 ASN A N 1
ATOM 4576 C CA . ASN A 1 613 ? -37.181 20.701 11.710 1.00 83.31 613 ASN A CA 1
ATOM 4577 C C . ASN A 1 613 ? -36.227 19.821 10.889 1.00 83.31 613 ASN A C 1
ATOM 4579 O O . ASN A 1 613 ? -35.276 20.333 10.298 1.00 83.31 613 ASN A O 1
ATOM 4583 N N . ALA A 1 614 ? -36.432 18.504 10.870 1.00 88.94 614 ALA A N 1
ATOM 4584 C CA . ALA A 1 614 ? -35.595 17.586 10.107 1.00 88.94 614 ALA A CA 1
ATOM 4585 C C . ALA A 1 614 ? -36.093 17.385 8.670 1.00 88.94 614 ALA A C 1
ATOM 4587 O O . ALA A 1 614 ? -37.285 17.473 8.378 1.00 88.94 614 ALA A O 1
ATOM 4588 N N . THR A 1 615 ? -35.160 17.025 7.787 1.00 91.69 615 THR A N 1
ATOM 4589 C CA . THR A 1 615 ? -35.467 16.464 6.463 1.00 91.69 615 THR A CA 1
ATOM 4590 C C . THR A 1 615 ? -35.336 14.949 6.529 1.00 91.69 615 THR A C 1
ATOM 4592 O O . THR A 1 615 ? -34.247 14.437 6.803 1.00 91.69 615 THR A O 1
ATOM 4595 N N . LEU A 1 616 ? -36.425 14.221 6.288 1.00 94.19 616 LEU A N 1
ATOM 4596 C CA . LEU A 1 616 ? -36.451 12.762 6.391 1.00 94.19 616 LEU A CA 1
ATOM 4597 C C . LEU A 1 616 ? -36.698 12.144 5.012 1.00 94.19 616 LEU A C 1
ATOM 4599 O O . LEU A 1 616 ? -37.764 12.317 4.431 1.00 94.19 616 LEU A O 1
ATOM 4603 N N . ASN A 1 617 ? -35.723 11.408 4.490 1.00 96.12 617 ASN A N 1
ATOM 4604 C CA . ASN A 1 617 ? -35.802 10.757 3.187 1.00 96.12 617 ASN A CA 1
ATOM 4605 C C . ASN A 1 617 ? -35.796 9.239 3.369 1.00 96.12 617 ASN A C 1
ATOM 4607 O O . ASN A 1 617 ? -34.871 8.692 3.965 1.00 96.12 617 ASN A O 1
ATOM 4611 N N . PHE A 1 618 ? -36.792 8.560 2.811 1.00 96.38 618 PHE A N 1
ATOM 4612 C CA . PHE A 1 618 ? -36.929 7.104 2.819 1.00 96.38 618 PHE A CA 1
ATOM 4613 C C . PHE A 1 618 ? -36.992 6.620 1.375 1.00 96.38 618 PHE A C 1
ATOM 4615 O O . PHE A 1 618 ? -37.794 7.130 0.593 1.00 96.38 618 PHE A O 1
ATOM 4622 N N . THR A 1 619 ? -36.120 5.697 0.972 1.00 97.19 619 THR A N 1
ATOM 4623 C CA . THR A 1 619 ? -36.007 5.278 -0.434 1.00 97.19 619 THR A CA 1
ATOM 4624 C C . THR A 1 619 ? -35.829 3.771 -0.586 1.00 97.19 619 THR A C 1
ATOM 4626 O O . THR A 1 619 ? -34.783 3.227 -0.247 1.00 97.19 619 THR A O 1
ATOM 4629 N N . ASN A 1 620 ? -36.793 3.087 -1.204 1.00 96.38 620 ASN A N 1
ATOM 4630 C CA . ASN A 1 620 ? -36.782 1.626 -1.386 1.00 96.38 620 ASN A CA 1
ATOM 4631 C C . ASN A 1 620 ? -36.725 0.830 -0.065 1.00 96.38 620 ASN A C 1
ATOM 4633 O O . ASN A 1 620 ? -36.198 -0.281 -0.050 1.00 96.38 620 ASN A O 1
ATOM 4637 N N . ASP A 1 621 ? -37.220 1.387 1.040 1.00 96.19 621 ASP A N 1
ATOM 4638 C CA . ASP A 1 621 ? -37.298 0.670 2.316 1.00 96.19 621 ASP A CA 1
ATOM 4639 C C . ASP A 1 621 ? -38.500 -0.286 2.344 1.00 96.19 621 ASP A C 1
ATOM 4641 O O . ASP A 1 621 ? -39.515 -0.055 1.685 1.00 96.19 621 ASP A O 1
ATOM 4645 N N . VAL A 1 622 ? -38.393 -1.364 3.117 1.00 93.75 622 VAL A N 1
ATOM 4646 C CA . VAL A 1 622 ? -39.410 -2.412 3.243 1.00 93.75 622 VAL A CA 1
ATOM 4647 C C . VAL A 1 622 ? -39.823 -2.549 4.705 1.00 93.75 622 VAL A C 1
ATOM 4649 O O . VAL A 1 622 ? -39.000 -2.887 5.551 1.00 93.75 622 VAL A O 1
ATOM 4652 N N . TYR A 1 623 ? -41.104 -2.349 4.996 1.00 91.31 623 TYR A N 1
ATOM 4653 C CA . TYR A 1 623 ? -41.708 -2.442 6.322 1.00 91.31 623 TYR A CA 1
ATOM 4654 C C . TYR A 1 623 ? -42.682 -3.616 6.360 1.00 91.31 623 TYR A C 1
ATOM 4656 O O . TYR A 1 623 ? -43.736 -3.584 5.725 1.00 91.31 623 TYR A O 1
ATOM 4664 N N . LYS A 1 624 ? -42.332 -4.653 7.124 1.00 88.69 624 LYS A N 1
ATOM 4665 C CA . LYS A 1 624 ? -43.118 -5.881 7.270 1.00 88.69 624 LYS A CA 1
ATOM 4666 C C . LYS A 1 624 ? -43.476 -6.125 8.723 1.00 88.69 624 LYS A C 1
ATOM 4668 O O . LYS A 1 624 ? -42.645 -5.920 9.599 1.00 88.69 624 LYS A O 1
ATOM 4673 N N . ASN A 1 625 ? -44.688 -6.616 8.971 1.00 85.44 625 ASN A N 1
ATOM 4674 C CA . ASN A 1 625 ? -45.126 -7.077 10.296 1.00 85.44 625 ASN A CA 1
ATOM 4675 C C . ASN A 1 625 ? -45.048 -6.004 11.407 1.00 85.44 625 ASN A C 1
ATOM 4677 O O . ASN A 1 625 ? -44.783 -6.324 12.569 1.00 85.44 625 ASN A O 1
ATOM 4681 N N . TRP A 1 626 ? -45.297 -4.739 11.064 1.00 82.19 626 TRP A N 1
ATOM 4682 C CA . TRP A 1 626 ? -45.379 -3.625 12.013 1.00 82.19 626 TRP A CA 1
ATOM 4683 C C . TRP A 1 626 ? -46.826 -3.160 12.166 1.00 82.19 626 TRP A C 1
ATOM 4685 O O . TRP A 1 626 ? -47.620 -3.266 11.241 1.00 82.19 626 TRP A O 1
ATOM 4695 N N . SER A 1 627 ? -47.187 -2.586 13.313 1.00 81.44 627 SER A N 1
ATOM 4696 C CA . SER A 1 627 ? -48.475 -1.893 13.415 1.00 81.44 627 SER A CA 1
ATOM 4697 C C . SER A 1 627 ? -48.437 -0.555 12.698 1.00 81.44 627 SER A C 1
ATOM 4699 O O . SER A 1 627 ? -49.461 -0.171 12.166 1.00 81.44 627 SER A O 1
ATOM 4701 N N . ASN A 1 628 ? -47.275 0.108 12.647 1.00 82.88 628 ASN A N 1
ATOM 4702 C CA . ASN A 1 628 ? -46.995 1.251 11.775 1.00 82.88 628 ASN A CA 1
ATOM 4703 C C . ASN A 1 628 ? -45.583 1.096 11.182 1.00 82.88 628 ASN A C 1
ATOM 4705 O O . ASN A 1 628 ? -44.631 0.859 11.925 1.00 82.88 628 ASN A O 1
ATOM 4709 N N . GLY A 1 629 ? -45.415 1.235 9.868 1.00 85.69 629 GLY A N 1
ATOM 4710 C CA . GLY A 1 629 ? -44.097 1.226 9.229 1.00 85.69 629 GLY A CA 1
ATOM 4711 C C . GLY A 1 629 ? -43.287 2.460 9.625 1.00 85.69 629 GLY A C 1
ATOM 4712 O O . GLY A 1 629 ? -42.233 2.348 10.253 1.00 85.69 629 GLY A O 1
ATOM 4713 N N . ILE A 1 630 ? -43.834 3.641 9.337 1.00 88.94 630 ILE A N 1
ATOM 4714 C CA . ILE A 1 630 ? -43.294 4.940 9.753 1.00 88.94 630 ILE A CA 1
ATOM 4715 C C . ILE A 1 630 ? -44.426 5.712 10.440 1.00 88.94 630 ILE A C 1
ATOM 4717 O O . ILE A 1 630 ? -45.558 5.704 9.961 1.00 88.94 630 ILE A O 1
ATOM 4721 N N . ARG A 1 631 ? -44.124 6.377 11.557 1.00 85.56 631 ARG A N 1
ATOM 4722 C CA . ARG A 1 631 ? -45.036 7.293 12.243 1.00 85.56 631 ARG A CA 1
ATOM 4723 C C . ARG A 1 631 ? -44.376 8.651 12.437 1.00 85.56 631 ARG A C 1
ATOM 4725 O O . ARG A 1 631 ? -43.319 8.704 13.062 1.00 85.56 631 ARG A O 1
ATOM 4732 N N . SER A 1 632 ? -45.004 9.730 11.979 1.00 80.25 632 SER A N 1
ATOM 4733 C CA . SER A 1 632 ? -44.619 11.086 12.383 1.00 80.25 632 SER A CA 1
ATOM 4734 C C . SER A 1 632 ? -45.470 11.498 13.581 1.00 80.25 632 SER A C 1
ATOM 4736 O O . SER A 1 632 ? -46.692 11.420 13.540 1.00 80.25 632 SER A O 1
ATOM 4738 N N . ALA A 1 633 ? -44.818 11.847 14.682 1.00 72.12 633 ALA A N 1
ATOM 4739 C CA . ALA A 1 633 ? -45.444 12.470 15.837 1.00 72.12 633 ALA A CA 1
ATOM 4740 C C . ALA A 1 633 ? -44.940 13.917 15.901 1.00 72.12 633 ALA A C 1
ATOM 4742 O O . ALA A 1 633 ? -43.795 14.173 15.527 1.00 72.12 633 ALA A O 1
ATOM 4743 N N . GLY A 1 634 ? -45.758 14.859 16.364 1.00 66.38 634 GLY A N 1
ATOM 4744 C CA . GLY A 1 634 ? -45.288 16.219 16.629 1.00 66.38 634 GLY A CA 1
ATOM 4745 C C . GLY A 1 634 ? -44.123 16.244 17.632 1.00 66.38 634 GLY A C 1
ATOM 4746 O O . GLY A 1 634 ? -43.728 15.223 18.213 1.00 66.38 634 GLY A O 1
ATOM 4747 N N . ALA A 1 635 ? -43.552 17.430 17.856 1.00 66.38 635 ALA A N 1
ATOM 4748 C CA . ALA A 1 635 ? -42.423 17.610 18.774 1.00 66.38 635 ALA A CA 1
ATOM 4749 C C . ALA A 1 635 ? -42.732 17.157 20.219 1.00 66.38 635 ALA A C 1
ATOM 4751 O O . ALA A 1 635 ? -41.823 16.729 20.941 1.00 66.38 635 ALA A O 1
ATOM 4752 N N . ASN A 1 636 ? -44.008 17.202 20.614 1.00 64.69 636 ASN A N 1
ATOM 4753 C CA . ASN A 1 636 ? -44.521 16.620 21.845 1.00 64.69 636 ASN A CA 1
ATOM 4754 C C . ASN A 1 636 ? -45.093 15.236 21.526 1.00 64.69 636 ASN A C 1
ATOM 4756 O O . ASN A 1 636 ? -46.171 15.127 20.963 1.00 64.69 636 ASN A O 1
ATOM 4760 N N . GLU A 1 637 ? -44.412 14.161 21.935 1.00 64.44 637 GLU A N 1
ATOM 4761 C CA . GLU A 1 637 ? -44.848 12.766 21.712 1.00 64.44 637 GLU A CA 1
ATOM 4762 C C . GLU A 1 637 ? -46.253 12.416 22.275 1.00 64.44 637 GLU A C 1
ATOM 4764 O O . GLU A 1 637 ? -46.687 11.269 22.148 1.00 64.44 637 GLU A O 1
ATOM 4769 N N . VAL A 1 638 ? -46.912 13.361 22.955 1.00 59.31 638 VAL A N 1
ATOM 4770 C CA . VAL A 1 638 ? -48.167 13.213 23.706 1.00 59.31 638 VAL A CA 1
ATOM 4771 C C . VAL A 1 638 ? -49.299 14.062 23.118 1.00 59.31 638 VAL A C 1
ATOM 4773 O O . VAL A 1 638 ? -50.454 13.668 23.254 1.00 59.31 638 VAL A O 1
ATOM 4776 N N . ASP A 1 639 ? -48.980 15.169 22.443 1.00 55.69 639 ASP A N 1
ATOM 4777 C CA . ASP A 1 639 ? -49.981 16.075 21.883 1.00 55.69 639 ASP A CA 1
ATOM 4778 C C . ASP A 1 639 ? -50.062 15.825 20.375 1.00 55.69 639 ASP A C 1
ATOM 4780 O O . ASP A 1 639 ? -49.045 15.800 19.682 1.00 55.69 639 ASP A O 1
ATOM 4784 N N . GLU A 1 640 ? -51.272 15.609 19.859 1.00 54.69 640 GLU A N 1
ATOM 4785 C CA . GLU A 1 640 ? -51.548 15.406 18.427 1.00 54.69 640 GLU A CA 1
ATOM 4786 C C . GLU A 1 640 ? -51.345 16.690 17.591 1.00 54.69 640 GLU A C 1
ATOM 4788 O O . GLU A 1 640 ? -51.792 16.750 16.450 1.00 54.69 640 GLU A O 1
ATOM 4793 N N . ASP A 1 641 ? -50.672 17.703 18.146 1.00 52.84 641 ASP A N 1
ATOM 4794 C CA . ASP A 1 641 ? -50.536 19.029 17.556 1.00 52.84 641 ASP A CA 1
ATOM 4795 C C . ASP A 1 641 ? -49.574 19.047 16.343 1.00 52.84 641 ASP A C 1
ATOM 4797 O O . ASP A 1 641 ? -48.483 18.460 16.341 1.00 52.84 641 ASP A O 1
ATOM 4801 N N . ASP A 1 642 ? -50.045 19.772 15.326 1.00 52.50 642 ASP A N 1
ATOM 4802 C CA . ASP A 1 642 ? -49.657 19.957 13.915 1.00 52.50 642 ASP A CA 1
ATOM 4803 C C . ASP A 1 642 ? -48.202 20.428 13.626 1.00 52.50 642 ASP A C 1
ATOM 4805 O O . ASP A 1 642 ? -47.964 21.338 12.839 1.00 52.50 642 ASP A O 1
ATOM 4809 N N . ASP A 1 643 ? -47.171 19.829 14.225 1.00 57.97 643 ASP A N 1
ATOM 4810 C CA . ASP A 1 643 ? -45.761 20.192 13.961 1.00 57.97 643 ASP A CA 1
ATOM 4811 C C . ASP A 1 643 ? -44.993 19.072 13.224 1.00 57.97 643 ASP A C 1
ATOM 4813 O O . ASP A 1 643 ? -43.916 18.634 13.643 1.00 57.97 643 ASP A O 1
ATOM 4817 N N . GLY A 1 644 ? -45.568 18.563 12.128 1.00 58.97 644 GLY A N 1
ATOM 4818 C CA . GLY A 1 644 ? -45.048 17.408 11.382 1.00 58.97 644 GLY A CA 1
ATOM 4819 C C . GLY A 1 644 ? -43.674 17.609 10.713 1.00 58.97 644 GLY A C 1
ATOM 4820 O O . GLY A 1 644 ? -43.346 18.682 10.204 1.00 58.97 644 GLY A O 1
ATOM 4821 N N . SER A 1 645 ? -42.869 16.539 10.659 1.00 67.38 645 SER A N 1
ATOM 4822 C CA . SER A 1 645 ? -41.601 16.501 9.905 1.00 67.38 645 SER A CA 1
ATOM 4823 C C . SER A 1 645 ? -41.841 16.621 8.399 1.00 67.38 645 SER A C 1
ATOM 4825 O O . SER A 1 645 ? -42.815 16.074 7.892 1.00 67.38 645 SER A O 1
ATOM 4827 N N . ARG A 1 646 ? -40.892 17.194 7.644 1.00 78.94 646 ARG A N 1
ATOM 4828 C CA . ARG A 1 646 ? -40.890 17.057 6.177 1.00 78.94 646 ARG A CA 1
ATOM 4829 C C . ARG A 1 646 ? -40.347 15.689 5.776 1.00 78.94 646 ARG A C 1
ATOM 4831 O O . ARG A 1 646 ? -39.142 15.444 5.914 1.00 78.94 646 ARG A O 1
ATOM 4838 N N . MET A 1 647 ? -41.211 14.809 5.271 1.00 88.62 647 MET A N 1
ATOM 4839 C CA . MET A 1 647 ? -40.821 13.466 4.832 1.00 88.62 647 MET A CA 1
ATOM 4840 C C . MET A 1 647 ? -40.954 13.292 3.320 1.00 88.62 647 MET A C 1
ATOM 4842 O O . MET A 1 647 ? -41.985 13.592 2.730 1.00 88.62 647 MET A O 1
ATOM 4846 N N . THR A 1 648 ? -39.930 12.730 2.684 1.00 91.44 648 THR A N 1
ATOM 4847 C CA . THR A 1 648 ? -40.005 12.226 1.308 1.00 91.44 648 THR A CA 1
ATOM 4848 C C . THR A 1 648 ? -39.879 10.710 1.334 1.00 91.44 648 THR A C 1
ATOM 4850 O O . THR A 1 648 ? -38.827 10.177 1.682 1.00 91.44 648 THR A O 1
ATOM 4853 N N . VAL A 1 649 ? -40.939 10.004 0.946 1.00 91.31 649 VAL A N 1
ATOM 4854 C CA . VAL A 1 649 ? -40.988 8.539 0.900 1.00 91.31 649 VAL A CA 1
ATOM 4855 C C . VAL A 1 649 ? -41.085 8.101 -0.555 1.00 91.31 649 VAL A C 1
ATOM 4857 O O . VAL A 1 649 ? -42.100 8.286 -1.226 1.00 91.31 649 VAL A O 1
ATOM 4860 N N . THR A 1 650 ? -40.001 7.527 -1.064 1.00 92.50 650 THR A N 1
ATOM 4861 C CA . THR A 1 650 ? -39.885 7.094 -2.454 1.00 92.50 650 THR A CA 1
ATOM 4862 C C . THR A 1 650 ? -39.739 5.584 -2.524 1.00 92.50 650 THR A C 1
ATOM 4864 O O . THR A 1 650 ? -38.803 4.998 -1.993 1.00 92.50 650 THR A O 1
ATOM 4867 N N . ASN A 1 651 ? -40.618 4.931 -3.265 1.00 92.94 651 ASN A N 1
ATOM 4868 C CA . ASN A 1 651 ? -40.503 3.532 -3.622 1.00 92.94 651 ASN A CA 1
ATOM 4869 C C . ASN A 1 651 ? -40.483 2.531 -2.449 1.00 92.94 651 ASN A C 1
ATOM 4871 O O . ASN A 1 651 ? -40.001 1.409 -2.627 1.00 92.94 651 ASN A O 1
ATOM 4875 N N . CYS A 1 652 ? -41.029 2.896 -1.290 1.00 90.62 652 CYS A N 1
ATOM 4876 C CA . CYS A 1 652 ? -41.086 2.017 -0.123 1.00 90.62 652 CYS A CA 1
ATOM 4877 C C . CYS A 1 652 ? -42.240 0.999 -0.200 1.00 90.62 652 CYS A C 1
ATOM 4879 O O . CYS A 1 652 ? -43.250 1.231 -0.867 1.00 90.62 652 CYS A O 1
ATOM 4881 N N . ASP A 1 653 ? -42.081 -0.132 0.485 1.00 89.69 653 ASP A N 1
ATOM 4882 C CA . ASP A 1 653 ? -43.052 -1.227 0.591 1.00 89.69 653 ASP A CA 1
ATOM 4883 C C . ASP A 1 653 ? -43.568 -1.330 2.031 1.00 89.69 653 ASP A C 1
ATOM 4885 O O . ASP A 1 653 ? -42.800 -1.589 2.953 1.00 89.69 653 ASP A O 1
ATOM 4889 N N . PHE A 1 654 ? -44.873 -1.146 2.213 1.00 85.75 654 PHE A N 1
ATOM 4890 C CA . PHE A 1 654 ? -45.589 -1.240 3.483 1.00 85.75 654 PHE A CA 1
ATOM 4891 C C . PHE A 1 654 ? -46.473 -2.497 3.509 1.00 85.75 654 PHE A C 1
ATOM 4893 O O . PHE A 1 654 ? -47.707 -2.441 3.570 1.00 85.75 654 PHE A O 1
ATOM 4900 N N . SER A 1 655 ? -45.840 -3.666 3.431 1.00 78.00 655 SER A N 1
ATOM 4901 C CA . SER A 1 655 ? -46.496 -4.973 3.493 1.00 78.00 655 SER A CA 1
ATOM 4902 C C . SER A 1 655 ? -46.838 -5.335 4.945 1.00 78.00 655 SER A C 1
ATOM 4904 O O . SER A 1 655 ? -46.105 -6.059 5.615 1.00 78.00 655 SER A O 1
ATOM 4906 N N . ARG A 1 656 ? -47.996 -4.845 5.426 1.00 71.00 656 ARG A N 1
ATOM 4907 C CA . ARG A 1 656 ? -48.507 -4.950 6.815 1.00 71.00 656 ARG A CA 1
ATOM 4908 C C . ARG A 1 656 ? -47.801 -4.036 7.815 1.00 71.00 656 ARG A C 1
ATOM 4910 O O . ARG A 1 656 ? -47.228 -4.505 8.795 1.00 71.00 656 ARG A O 1
ATOM 4917 N N . GLY A 1 657 ? -47.872 -2.737 7.548 1.00 66.19 657 GLY A N 1
ATOM 4918 C CA . GLY A 1 657 ? -47.473 -1.676 8.467 1.00 66.19 657 GLY A CA 1
ATOM 4919 C C . GLY A 1 657 ? -47.808 -0.315 7.868 1.00 66.19 657 GLY A C 1
ATOM 4920 O O . GLY A 1 657 ? -47.017 0.150 7.057 1.00 66.19 657 GLY A O 1
ATOM 4921 N N . PRO A 1 658 ? -48.946 0.319 8.200 1.00 71.12 658 PRO A N 1
ATOM 4922 C CA . PRO A 1 658 ? -49.325 1.620 7.651 1.00 71.12 658 PRO A CA 1
ATOM 4923 C C . PRO A 1 658 ? -48.264 2.701 7.876 1.00 71.12 658 PRO A C 1
ATOM 4925 O O . PRO A 1 658 ? -47.541 2.688 8.876 1.00 71.12 658 PRO A O 1
ATOM 4928 N N . LEU A 1 659 ? -48.201 3.652 6.947 1.00 74.31 659 LEU A N 1
ATOM 4929 C CA . LEU A 1 659 ? -47.673 4.984 7.223 1.00 74.31 659 LEU A CA 1
ATOM 4930 C C . LEU A 1 659 ? -48.718 5.713 8.087 1.00 74.31 659 LEU A C 1
ATOM 4932 O O . LEU A 1 659 ? -49.912 5.589 7.813 1.00 74.31 659 LEU A O 1
ATOM 4936 N N . VAL A 1 660 ? -48.280 6.355 9.173 1.00 69.19 660 VAL A N 1
ATOM 4937 C CA . VAL A 1 660 ? -49.137 7.200 10.021 1.00 69.19 660 VAL A CA 1
ATOM 4938 C C . VAL A 1 660 ? -48.468 8.559 10.206 1.00 69.19 660 VAL A C 1
ATOM 4940 O O . VAL A 1 660 ? -47.616 8.742 11.077 1.00 69.19 660 VAL A O 1
ATOM 4943 N N . GLY A 1 661 ? -48.809 9.509 9.353 1.00 58.66 661 GLY A N 1
ATOM 4944 C CA . GLY A 1 661 ? -48.399 10.905 9.450 1.00 58.66 661 GLY A CA 1
ATOM 4945 C C . GLY A 1 661 ? -49.111 11.650 10.580 1.00 58.66 661 GLY A C 1
ATOM 4946 O O . GLY A 1 661 ? -50.208 11.281 10.998 1.00 58.66 661 GLY A O 1
ATOM 4947 N N . GLY A 1 662 ? -48.457 12.700 11.074 1.00 52.69 662 GLY A N 1
ATOM 4948 C CA . GLY A 1 662 ? -49.147 13.772 11.783 1.00 52.69 662 GLY A CA 1
ATOM 4949 C C . GLY A 1 662 ? -49.882 14.664 10.782 1.00 52.69 662 GLY A C 1
ATOM 4950 O O . GLY A 1 662 ? -49.572 14.650 9.585 1.00 52.69 662 GLY A O 1
ATOM 4951 N N . ASN A 1 663 ? -50.837 15.438 11.283 1.00 48.53 663 ASN A N 1
ATOM 4952 C CA . ASN A 1 663 ? -51.436 16.548 10.548 1.00 48.53 663 ASN A CA 1
ATOM 4953 C C . ASN A 1 663 ? -50.338 17.538 10.087 1.00 48.53 663 ASN A C 1
ATOM 4955 O O . ASN A 1 663 ? -49.217 17.508 10.608 1.00 48.53 663 ASN A O 1
ATOM 4959 N N . GLY A 1 664 ? -50.644 18.360 9.075 1.00 49.28 664 GLY A N 1
ATOM 4960 C CA . GLY A 1 664 ? -49.724 19.295 8.406 1.00 49.28 664 GLY A CA 1
ATOM 4961 C C . GLY A 1 664 ? -48.917 20.191 9.338 1.00 49.28 664 GLY A C 1
ATOM 4962 O O . GLY A 1 664 ? -49.160 20.229 10.533 1.00 49.28 664 GLY A O 1
ATOM 4963 N N . THR A 1 665 ? -47.938 20.931 8.814 1.00 52.53 665 THR A N 1
ATOM 4964 C CA . THR A 1 665 ? -47.269 21.960 9.628 1.00 52.53 665 THR A CA 1
ATOM 4965 C C . THR A 1 665 ? -48.298 22.981 10.123 1.00 52.53 665 THR A C 1
ATOM 4967 O O . THR A 1 665 ? -49.253 23.263 9.407 1.00 52.53 665 THR A O 1
ATOM 4970 N N . GLY A 1 666 ? -48.102 23.596 11.295 1.00 52.16 666 GLY A N 1
ATOM 4971 C CA . GLY A 1 666 ? -49.048 24.563 11.878 1.00 52.16 666 GLY A CA 1
ATOM 4972 C C . GLY A 1 666 ? -49.338 25.807 11.017 1.00 52.16 666 GLY A C 1
ATOM 4973 O O . GLY A 1 666 ? -50.172 26.634 11.378 1.00 52.16 666 GLY A O 1
ATOM 4974 N N . ASP A 1 667 ? -48.664 25.950 9.869 1.00 57.22 667 ASP A N 1
ATOM 4975 C CA . ASP A 1 667 ? -48.948 26.928 8.813 1.00 57.22 667 ASP A CA 1
ATOM 4976 C C . ASP A 1 667 ? -49.898 26.413 7.702 1.00 57.22 667 ASP A C 1
ATOM 4978 O O . ASP A 1 667 ? -50.194 27.152 6.761 1.00 57.22 667 ASP A O 1
ATOM 4982 N N . GLY A 1 668 ? -50.388 25.174 7.805 1.00 52.88 668 GLY A N 1
ATOM 4983 C CA . GLY A 1 668 ? -51.260 24.509 6.836 1.00 52.88 668 GLY A CA 1
ATOM 4984 C C . GLY A 1 668 ? -50.560 24.035 5.558 1.00 52.88 668 GLY A C 1
ATOM 4985 O O . GLY A 1 668 ? -51.243 23.788 4.564 1.00 52.88 668 GLY A O 1
ATOM 4986 N N . THR A 1 669 ? -49.222 23.961 5.533 1.00 54.59 669 THR A N 1
ATOM 4987 C CA . THR A 1 669 ? -48.475 23.480 4.362 1.00 54.59 669 THR A CA 1
ATOM 4988 C C . THR A 1 669 ? -48.299 21.957 4.409 1.00 54.59 669 THR A C 1
ATOM 4990 O O . THR A 1 669 ? -47.640 21.440 5.315 1.00 54.59 669 THR A O 1
ATOM 4993 N N . PRO A 1 670 ? -48.757 21.226 3.380 1.00 54.47 670 PRO A N 1
ATOM 4994 C CA . PRO A 1 670 ? -48.506 19.797 3.275 1.00 54.47 670 PRO A CA 1
ATOM 4995 C C . PRO A 1 670 ? -47.003 19.496 3.256 1.00 54.47 670 PRO A C 1
ATOM 4997 O O . PRO A 1 670 ? -46.265 20.000 2.403 1.00 54.47 670 PRO A O 1
ATOM 5000 N N . SER A 1 671 ? -46.525 18.680 4.196 1.00 68.69 671 SER A N 1
ATOM 5001 C CA . SER A 1 671 ? -45.087 18.493 4.447 1.00 68.69 671 SER A CA 1
ATOM 5002 C C . SER A 1 671 ? -44.531 17.156 3.945 1.00 68.69 671 SER A C 1
ATOM 5004 O O . SER A 1 671 ? -43.309 17.003 3.845 1.00 68.69 671 SER A O 1
ATOM 5006 N N . ASN A 1 672 ? -45.403 16.211 3.570 1.00 77.81 672 ASN A N 1
ATOM 5007 C CA . ASN A 1 672 ? -45.018 14.854 3.177 1.00 77.81 672 ASN A CA 1
ATOM 5008 C C . ASN A 1 672 ? -45.191 14.598 1.672 1.00 77.81 672 ASN A C 1
ATOM 5010 O O . ASN A 1 672 ? -46.203 14.969 1.078 1.00 77.81 672 ASN A O 1
ATOM 5014 N N . VAL A 1 673 ? -44.214 13.946 1.039 1.00 83.19 673 VAL A N 1
ATOM 5015 C CA . VAL A 1 673 ? -44.205 13.580 -0.390 1.00 83.19 673 VAL A CA 1
ATOM 5016 C C . VAL A 1 673 ? -44.115 12.062 -0.518 1.00 83.19 673 VAL A C 1
ATOM 5018 O O . VAL A 1 673 ? -43.142 11.465 -0.053 1.00 83.19 673 VAL A O 1
ATOM 5021 N N . LEU A 1 674 ? -45.083 11.434 -1.195 1.00 85.31 674 LEU A N 1
ATOM 5022 C CA . LEU A 1 674 ? -45.091 9.991 -1.461 1.00 85.31 674 LEU A CA 1
ATOM 5023 C C . LEU A 1 674 ? -44.937 9.722 -2.966 1.00 85.31 674 LEU A C 1
ATOM 5025 O O . LEU A 1 674 ? -45.748 10.152 -3.786 1.00 85.31 674 LEU A O 1
ATOM 5029 N N . ASN A 1 675 ? -43.913 8.969 -3.361 1.00 84.44 675 ASN A N 1
ATOM 5030 C CA . ASN A 1 675 ? -43.657 8.641 -4.767 1.00 84.44 675 ASN A CA 1
ATOM 5031 C C . ASN A 1 675 ? -43.413 7.140 -4.934 1.00 84.44 675 ASN A C 1
ATOM 5033 O O . ASN A 1 675 ? -42.457 6.609 -4.385 1.00 84.44 675 ASN A O 1
ATOM 5037 N N . GLY A 1 676 ? -44.245 6.426 -5.686 1.00 85.00 676 GLY A N 1
ATOM 5038 C CA . GLY A 1 676 ? -43.958 5.039 -6.057 1.00 85.00 676 GLY A CA 1
ATOM 5039 C C . GLY A 1 676 ? -44.104 4.001 -4.943 1.00 85.00 676 GLY A C 1
ATOM 5040 O O . GLY A 1 676 ? -43.575 2.898 -5.087 1.00 85.00 676 GLY A O 1
ATOM 5041 N N . CYS A 1 677 ? -44.766 4.318 -3.826 1.00 85.25 677 CYS A N 1
ATOM 5042 C CA . CYS A 1 677 ? -44.894 3.400 -2.687 1.00 85.25 677 CYS A CA 1
ATOM 5043 C C . CYS A 1 677 ? -45.918 2.273 -2.935 1.00 85.25 677 CYS A C 1
ATOM 5045 O O . CYS A 1 677 ? -46.828 2.397 -3.762 1.00 85.25 677 CYS A O 1
ATOM 5047 N N . TYR A 1 678 ? -45.757 1.161 -2.215 1.00 83.75 678 TYR A N 1
ATOM 5048 C CA . TYR A 1 678 ? -46.665 0.013 -2.203 1.00 83.75 678 TYR A CA 1
ATOM 5049 C C . TYR A 1 678 ? -47.274 -0.175 -0.808 1.00 83.75 678 TYR A C 1
ATOM 5051 O O . TYR A 1 678 ? -46.552 -0.145 0.183 1.00 83.75 678 TYR A O 1
ATOM 5059 N N . PHE A 1 679 ? -48.586 -0.414 -0.739 1.00 81.19 679 PHE A N 1
ATOM 5060 C CA . PHE A 1 679 ? -49.329 -0.658 0.500 1.00 81.19 679 PHE A CA 1
ATOM 5061 C C . PHE A 1 679 ? -50.157 -1.943 0.349 1.00 81.19 679 PHE A C 1
ATOM 5063 O O . PHE A 1 679 ? -50.947 -2.054 -0.596 1.00 81.19 679 PHE A O 1
ATOM 5070 N N . ASP A 1 680 ? -49.977 -2.911 1.256 1.00 71.62 680 ASP A N 1
ATOM 5071 C CA . ASP A 1 680 ? -50.779 -4.142 1.291 1.00 71.62 680 ASP A CA 1
ATOM 5072 C C . ASP A 1 680 ? -51.969 -3.996 2.252 1.00 71.62 680 ASP A C 1
ATOM 5074 O O . ASP A 1 680 ? -51.797 -3.761 3.446 1.00 71.62 680 ASP A O 1
ATOM 5078 N N . ASN A 1 681 ? -53.184 -4.184 1.734 1.00 55.62 681 ASN A N 1
ATOM 5079 C CA . ASN A 1 681 ? -54.452 -3.910 2.422 1.00 55.62 681 ASN A CA 1
ATOM 5080 C C . ASN A 1 681 ? -54.974 -5.130 3.218 1.00 55.62 681 ASN A C 1
ATOM 5082 O O . ASN A 1 681 ? -56.179 -5.344 3.343 1.00 55.62 681 ASN A O 1
ATOM 5086 N N . SER A 1 682 ? -54.080 -6.003 3.701 1.00 51.78 682 SER A N 1
ATOM 5087 C CA . SER A 1 682 ? -54.469 -7.260 4.363 1.00 51.78 682 SER A CA 1
ATOM 5088 C C . SER A 1 682 ? -54.817 -7.120 5.859 1.00 51.78 682 SER A C 1
ATOM 5090 O O . SER A 1 682 ? -55.144 -8.119 6.500 1.00 51.78 682 SER A O 1
ATOM 5092 N N . GLY A 1 683 ? -54.820 -5.897 6.409 1.00 49.31 683 GLY A N 1
ATOM 5093 C CA . GLY A 1 683 ? -55.271 -5.569 7.769 1.00 49.31 683 GLY A CA 1
ATOM 5094 C C . GLY A 1 683 ? -56.061 -4.252 7.802 1.00 49.31 683 GLY A C 1
ATOM 5095 O O . GLY A 1 683 ? -55.683 -3.302 7.128 1.00 49.31 683 GLY A O 1
ATOM 5096 N N . ASN A 1 684 ? -57.173 -4.222 8.546 1.00 42.69 684 ASN A N 1
ATOM 5097 C CA . ASN A 1 684 ? -58.149 -3.122 8.629 1.00 42.69 684 ASN A CA 1
ATOM 5098 C C . ASN A 1 684 ? -57.540 -1.699 8.613 1.00 42.69 684 ASN A C 1
ATOM 5100 O O . ASN A 1 684 ? -56.867 -1.320 9.567 1.00 42.69 684 ASN A O 1
ATOM 5104 N N . GLY A 1 685 ? -57.909 -0.888 7.608 1.00 47.72 685 GLY A N 1
ATOM 5105 C CA . GLY A 1 685 ? -58.011 0.573 7.755 1.00 47.72 685 GLY A CA 1
ATOM 5106 C C . GLY A 1 685 ? -56.889 1.451 7.188 1.00 47.72 685 GLY A C 1
ATOM 5107 O O . GLY A 1 685 ? -56.495 2.394 7.859 1.00 47.72 685 GLY A O 1
ATOM 5108 N N . THR A 1 686 ? -56.395 1.214 5.967 1.00 45.81 686 THR A N 1
ATOM 5109 C CA . THR A 1 686 ? -55.531 2.200 5.279 1.00 45.81 686 THR A CA 1
ATOM 5110 C C . THR A 1 686 ? -56.304 2.972 4.210 1.00 45.81 686 THR A C 1
ATOM 5112 O O . THR A 1 686 ? -56.503 2.471 3.106 1.00 45.81 686 THR A O 1
ATOM 5115 N N . SER A 1 687 ? -56.727 4.198 4.525 1.00 45.62 687 SER A N 1
ATOM 5116 C CA . SER A 1 687 ? -57.090 5.216 3.530 1.00 45.62 687 SER A CA 1
ATOM 5117 C C . SER A 1 687 ? -55.972 6.254 3.476 1.00 45.62 687 SER A C 1
ATOM 5119 O O . SER A 1 687 ? -55.750 6.962 4.454 1.00 45.62 687 SER A O 1
ATOM 5121 N N . VAL A 1 688 ? -55.255 6.325 2.354 1.00 48.62 688 VAL A N 1
ATOM 5122 C CA . VAL A 1 688 ? -54.395 7.474 2.036 1.00 48.62 688 VAL A CA 1
ATOM 5123 C C . VAL A 1 688 ? -55.331 8.512 1.423 1.00 48.62 688 VAL A C 1
ATOM 5125 O O . VAL A 1 688 ? -55.760 8.324 0.289 1.00 48.62 688 VAL A O 1
ATOM 5128 N N . ASP A 1 689 ? -55.735 9.533 2.179 1.00 43.31 689 ASP A N 1
ATOM 5129 C CA . ASP A 1 689 ? -56.563 10.612 1.631 1.00 43.31 689 ASP A CA 1
ATOM 5130 C C . ASP A 1 689 ? -55.649 11.681 1.022 1.00 43.31 689 ASP A C 1
ATOM 5132 O O . ASP A 1 689 ? -54.843 12.298 1.710 1.00 43.31 689 ASP A O 1
ATOM 5136 N N . THR A 1 690 ? -55.732 11.857 -0.295 1.00 45.00 690 THR A N 1
ATOM 5137 C CA . THR A 1 690 ? -54.961 12.860 -1.047 1.00 45.00 690 THR A CA 1
ATOM 5138 C C . THR A 1 690 ? -55.709 14.195 -1.184 1.00 45.00 690 THR A C 1
ATOM 5140 O O . THR A 1 690 ? -55.351 15.019 -2.028 1.00 45.00 690 THR A O 1
ATOM 5143 N N . GLY A 1 691 ? -56.810 14.383 -0.448 1.00 38.81 691 GLY A N 1
ATOM 5144 C CA . GLY A 1 691 ? -57.733 15.505 -0.598 1.00 38.81 691 GLY A CA 1
ATOM 5145 C C . GLY A 1 691 ? -57.373 16.742 0.229 1.00 38.81 691 GLY A C 1
ATOM 5146 O O . GLY A 1 691 ? -57.287 16.697 1.448 1.00 38.81 691 GLY A O 1
ATOM 5147 N N . THR A 1 692 ? -57.296 17.895 -0.435 1.00 36.75 692 THR A N 1
ATOM 5148 C CA . THR A 1 692 ? -57.091 19.249 0.122 1.00 36.75 692 THR A CA 1
ATOM 5149 C C . THR A 1 692 ? -58.248 19.788 0.990 1.00 36.75 692 THR A C 1
ATOM 5151 O O . THR A 1 692 ? -58.375 20.999 1.176 1.00 36.75 692 THR A O 1
ATOM 5154 N N . THR A 1 693 ? -59.116 18.927 1.526 1.00 35.34 693 THR A N 1
ATOM 5155 C CA . THR A 1 693 ? -60.240 19.312 2.393 1.00 35.34 693 THR A CA 1
ATOM 5156 C C . THR A 1 693 ? -60.386 18.327 3.544 1.00 35.34 693 THR A C 1
ATOM 5158 O O . THR A 1 693 ? -60.914 17.234 3.357 1.00 35.34 693 THR A O 1
ATOM 5161 N N . VAL A 1 694 ? -59.958 18.755 4.734 1.00 35.59 694 VAL A N 1
ATOM 5162 C CA . VAL A 1 694 ? -60.174 18.070 6.017 1.00 35.59 694 VAL A CA 1
ATOM 5163 C C . VAL A 1 694 ? -61.685 17.939 6.274 1.00 35.59 694 VAL A C 1
ATOM 5165 O O . VAL A 1 694 ? -62.372 18.964 6.326 1.00 35.59 694 VAL A O 1
ATOM 5168 N N . PRO A 1 695 ? -62.254 16.728 6.434 1.00 34.56 695 PRO A N 1
ATOM 5169 C CA . PRO A 1 695 ? -63.627 16.582 6.897 1.00 34.56 695 PRO A CA 1
ATOM 5170 C C . PRO A 1 695 ? -63.685 16.857 8.406 1.00 34.56 695 PRO A C 1
ATOM 5172 O O . PRO A 1 695 ? -63.063 16.148 9.192 1.00 34.56 695 PRO A O 1
ATOM 5175 N N . ASP A 1 696 ? -64.499 17.832 8.814 1.00 36.41 696 ASP A N 1
ATOM 5176 C CA . ASP A 1 696 ? -64.742 18.270 10.205 1.00 36.41 696 ASP A CA 1
ATOM 5177 C C . ASP A 1 696 ? -65.356 17.197 11.147 1.00 36.41 696 ASP A C 1
ATOM 5179 O O . ASP A 1 696 ? -65.857 17.510 12.228 1.00 36.41 696 ASP A O 1
ATOM 5183 N N . SER A 1 697 ? -65.363 15.909 10.781 1.00 33.78 697 SER A N 1
ATOM 5184 C CA . SER A 1 697 ? -65.987 14.859 11.593 1.00 33.78 697 SER A CA 1
ATOM 5185 C C . SER A 1 697 ? -65.137 13.593 11.743 1.00 33.78 697 SER A C 1
ATOM 5187 O O . SER A 1 697 ? -65.168 12.699 10.904 1.00 33.78 697 SER A O 1
ATOM 5189 N N . ALA A 1 698 ? -64.478 13.532 12.902 1.00 40.22 698 ALA A N 1
ATOM 5190 C CA . ALA A 1 698 ? -64.246 12.389 13.789 1.00 40.22 698 ALA A CA 1
ATOM 5191 C C . ALA A 1 698 ? -63.574 11.091 13.273 1.00 40.22 698 ALA A C 1
ATOM 5193 O O . ALA A 1 698 ? -64.094 10.354 12.439 1.00 40.22 698 ALA A O 1
ATOM 5194 N N . SER A 1 699 ? -62.538 10.716 14.040 1.00 37.31 699 SER A N 1
ATOM 5195 C CA . SER A 1 699 ? -62.058 9.365 14.406 1.00 37.31 699 SER A CA 1
ATOM 5196 C C . SER A 1 699 ? -60.919 8.703 13.628 1.00 37.31 699 SER A C 1
ATOM 5198 O O . SER A 1 699 ? -60.440 7.668 14.090 1.00 37.31 699 SER A O 1
ATOM 5200 N N . PHE A 1 700 ? -60.395 9.308 12.561 1.00 39.09 700 PHE A N 1
ATOM 5201 C CA . PHE A 1 700 ? -59.190 8.801 11.894 1.00 39.09 700 PHE A CA 1
ATOM 5202 C C . PHE A 1 700 ? -58.170 9.925 11.701 1.00 39.09 700 PHE A C 1
ATOM 5204 O O . PHE A 1 700 ? -58.523 11.005 11.244 1.00 39.09 700 PHE A O 1
ATOM 5211 N N . SER A 1 701 ? -56.924 9.685 12.113 1.00 42.91 701 SER A N 1
ATOM 5212 C CA . SER A 1 701 ? -55.782 10.576 11.887 1.00 42.91 701 SER A CA 1
ATOM 5213 C C . SER A 1 701 ? -55.490 10.630 10.385 1.00 42.91 701 SER A C 1
ATOM 5215 O O . SER A 1 701 ? -55.123 9.603 9.809 1.00 42.91 701 SER A O 1
ATOM 5217 N N . TYR A 1 702 ? -55.707 11.786 9.759 1.00 47.41 702 TYR A N 1
ATOM 5218 C CA . TYR A 1 702 ? -55.468 12.006 8.332 1.00 47.41 702 TYR A CA 1
ATOM 5219 C C . TYR A 1 702 ? -54.022 12.474 8.117 1.00 47.41 702 TYR A C 1
ATOM 5221 O O . TYR A 1 702 ? -53.480 13.211 8.934 1.00 47.41 702 TYR A O 1
ATOM 5229 N N . GLU A 1 703 ? -53.384 12.045 7.026 1.00 54.06 703 GLU A N 1
ATOM 5230 C CA . GLU A 1 703 ? -52.057 12.548 6.654 1.00 54.06 703 GLU A CA 1
ATOM 5231 C C . GLU A 1 703 ? -52.181 13.784 5.766 1.00 54.06 703 GLU A C 1
ATOM 5233 O O . GLU A 1 703 ? -52.891 13.750 4.762 1.00 54.06 703 GLU A O 1
ATOM 5238 N N . ASP A 1 704 ? -51.422 14.840 6.065 1.00 56.53 704 ASP A N 1
ATOM 5239 C CA . ASP A 1 704 ? -51.266 15.970 5.147 1.00 56.53 704 ASP A CA 1
ATOM 5240 C C . ASP A 1 704 ? -50.195 15.653 4.083 1.00 56.53 704 ASP A C 1
ATOM 5242 O O . ASP A 1 704 ? -48.995 15.934 4.225 1.00 56.53 704 ASP A O 1
ATOM 5246 N N . VAL A 1 705 ? -50.625 14.947 3.034 1.00 59.12 705 VAL A N 1
ATOM 5247 C CA . VAL A 1 705 ? -49.779 14.521 1.913 1.00 59.12 705 VAL A CA 1
ATOM 5248 C C . VAL A 1 705 ? -49.812 15.572 0.805 1.00 59.12 705 VAL A C 1
ATOM 5250 O O . VAL A 1 705 ? -50.812 15.749 0.115 1.00 59.12 705 VAL A O 1
ATOM 5253 N N . SER A 1 706 ? -48.671 16.221 0.561 1.00 60.38 706 SER A N 1
ATOM 5254 C CA . SER A 1 706 ? -48.516 17.260 -0.471 1.00 60.38 706 SER A CA 1
ATOM 5255 C C . SER A 1 706 ? -48.704 16.745 -1.896 1.00 60.38 706 SER A C 1
ATOM 5257 O O . SER A 1 706 ? -49.152 17.474 -2.781 1.00 60.38 706 SER A O 1
ATOM 5259 N N . SER A 1 707 ? -48.310 15.495 -2.140 1.00 63.12 707 SER A N 1
ATOM 5260 C CA . SER A 1 707 ? -48.449 14.831 -3.431 1.00 63.12 707 SER A CA 1
ATOM 5261 C C . SER A 1 707 ? -48.252 13.322 -3.302 1.00 63.12 707 SER A C 1
ATOM 5263 O O . SER A 1 707 ? -47.365 12.849 -2.584 1.00 63.12 707 SER A O 1
ATOM 5265 N N . VAL A 1 708 ? -49.058 12.574 -4.057 1.00 64.75 708 VAL A N 1
ATOM 5266 C CA . VAL A 1 708 ? -48.856 11.149 -4.332 1.00 64.75 708 VAL A CA 1
ATOM 5267 C C . VAL A 1 708 ? -48.613 10.991 -5.826 1.00 64.75 708 VAL A C 1
ATOM 5269 O O . VAL A 1 708 ? -49.404 11.456 -6.645 1.00 64.75 708 VAL A O 1
ATOM 5272 N N . SER A 1 709 ? -47.520 10.334 -6.206 1.00 66.62 709 SER A N 1
ATOM 5273 C CA . SER A 1 709 ? -47.222 10.035 -7.611 1.00 66.62 709 SER A CA 1
ATOM 5274 C C . SER A 1 709 ? -46.891 8.557 -7.817 1.00 66.62 709 SER A C 1
ATOM 5276 O O . SER A 1 709 ? -46.228 7.935 -6.992 1.00 66.62 709 SER A O 1
ATOM 5278 N N . ASN A 1 710 ? -47.377 7.983 -8.925 1.00 65.44 710 ASN A N 1
ATOM 5279 C CA . ASN A 1 710 ? -47.095 6.613 -9.382 1.00 65.44 710 ASN A CA 1
ATOM 5280 C C . ASN A 1 710 ? -47.291 5.479 -8.343 1.00 65.44 710 ASN A C 1
ATOM 5282 O O . ASN A 1 710 ? -46.404 4.629 -8.228 1.00 65.44 710 ASN A O 1
ATOM 5286 N N . PRO A 1 711 ? -48.399 5.405 -7.580 1.00 66.56 711 PRO A N 1
ATOM 5287 C CA . PRO A 1 711 ? -48.571 4.339 -6.593 1.00 66.56 711 PRO A CA 1
ATOM 5288 C C . PRO A 1 711 ? -48.514 2.953 -7.256 1.00 66.56 711 PRO A C 1
ATOM 5290 O O . PRO A 1 711 ? -49.135 2.707 -8.291 1.00 66.56 711 PRO A O 1
ATOM 5293 N N . ARG A 1 712 ? -47.757 2.024 -6.653 1.00 64.25 712 ARG A N 1
ATOM 5294 C CA . ARG A 1 712 ? -47.581 0.654 -7.179 1.00 64.25 712 ARG A CA 1
ATOM 5295 C C . ARG A 1 712 ? -48.752 -0.282 -6.864 1.00 64.25 712 ARG A C 1
ATOM 5297 O O . ARG A 1 712 ? -48.790 -1.398 -7.375 1.00 64.25 712 ARG A O 1
ATOM 5304 N N . SER A 1 713 ? -49.699 0.155 -6.035 1.00 57.59 713 SER A N 1
ATOM 5305 C CA . SER A 1 713 ? -50.929 -0.571 -5.710 1.00 57.59 713 SER A CA 1
ATOM 5306 C C . SER A 1 713 ? -52.132 0.173 -6.283 1.00 57.59 713 SER A C 1
ATOM 5308 O O . SER A 1 713 ? -52.342 1.341 -5.979 1.00 57.59 713 SER A O 1
ATOM 5310 N N . THR A 1 714 ? -52.952 -0.510 -7.083 1.00 44.69 714 THR A N 1
ATOM 5311 C CA . THR A 1 714 ? -54.170 0.055 -7.693 1.00 44.69 714 THR A CA 1
ATOM 5312 C C . THR A 1 714 ? -55.354 0.141 -6.725 1.00 44.69 714 THR A C 1
ATOM 5314 O O . THR A 1 714 ? -56.450 0.495 -7.149 1.00 44.69 714 THR A O 1
ATOM 5317 N N . LYS A 1 715 ? -55.188 -0.269 -5.460 1.00 50.03 715 LYS A N 1
ATOM 5318 C CA . LYS A 1 715 ? -56.293 -0.409 -4.496 1.00 50.03 715 LYS A CA 1
ATOM 5319 C C . LYS A 1 715 ? -56.476 0.778 -3.539 1.00 50.03 715 LYS A C 1
ATOM 5321 O O . LYS A 1 715 ? -57.483 0.776 -2.844 1.00 50.03 715 LYS A O 1
ATOM 5326 N N . ASN A 1 716 ? -55.563 1.756 -3.535 1.00 44.75 716 ASN A N 1
ATOM 5327 C CA . ASN A 1 716 ? -55.572 2.928 -2.641 1.00 44.75 716 ASN A CA 1
ATOM 5328 C C . ASN A 1 716 ? -55.406 4.258 -3.417 1.00 44.75 716 ASN A C 1
ATOM 5330 O O . ASN A 1 716 ? -54.729 5.161 -2.932 1.00 44.75 716 ASN A O 1
ATOM 5334 N N . ASN A 1 717 ? -55.960 4.343 -4.633 1.00 38.62 717 ASN A N 1
ATOM 5335 C CA . ASN A 1 717 ? -56.175 5.630 -5.306 1.00 38.62 717 ASN A CA 1
ATOM 5336 C C . ASN A 1 717 ? -57.513 6.222 -4.887 1.00 38.62 717 ASN A C 1
ATOM 5338 O O . ASN A 1 717 ? -58.497 5.443 -4.908 1.00 38.62 717 ASN A O 1
#

Secondary structure (DSSP, 8-state):
---------------------------PPPP-----S-HHHHHHHHHHHHHHHHHTT-HHHHHTTEEEEEEEEETTEEE-HHHHHHHHHHHHTTEEEEEEEEEEEEEEE-TTT--EEEEEEEEEEEEEPP-TTS-GGGSS-TTHHHHHHHHHHHHHS-EEEEEEEEEE-TTS-EEEEEEE------HHHHHHHHHHHHHHHHHHHHHHHHHHHHTT-HHHHHHTEEEEEEEEETT----BHHHHHHHHHHHHHHEEEEEEEEEE---EE-TTSSEEEEEEEEEEEEEETTT-PEEEEEEEEEEEEEEESSSEEEEEEEES--S--B-TTT-PEEE-SSEETTEE--S-EEE-TT--EEE--TTT-TTS-HHHHHSS---EEEEEEE-S--SS-EEEEEEEEE-S-EEE-TT-EEEEEEEEEEE-TT-EEEESSEEEE-STT-EEEEPTT-EEEESSEEEEES-EEEEPTT---B--EEE-TT-EEEEES-EEESBSEEEEESSS--EEES-EEE-SSEEEEEESS--EEES-EE--TTSS-EE-EEEEEEE-SEEEEES-EEESEE---BTTEEEEEEE-TT--SEEEEES-EEE--TT-SSEEEEEEE--SS-EEEEES-EEES-SEEEEE--SSTT---S---EEEEES-EEET--EEPPPPPTTS---EEEES-EE---SS-------SS--SS-S-----EEEEES-S-TT--

Radius of gyration: 42.39 Å; chains: 1; bounding box: 116×59×105 Å

pLDDT: mean 82.06, std 18.14, range [23.95, 98.62]

Sequence (717 aa):
MDVFMVAGGASAPETTPISAVPAVPEIPPLPAPELAGPPDEQAKNILRLIQDAYARKDLDGIVQYLSPTAVIALPSGRQDVSTYRRTLGSLFMALDNPRWEYEIVSVSPDPKSGAIRVRVQSTYSANLIELIGVNPAALERAGEPPALQSRVLESFKASAGEIFEFRPDVSGQMRIVELASVLRLDPTIADQIAELTATWESKVAIVSLFFYLEEKEVDKFASLIHEKFINNDDNSFNHGRTEFLESVRADLDHLSNFDHGVRVESILFNSDRSEARVPVTWDRRARIGNTKSEWTVKDRKTVFTLKRGSGFKLAQIEGSPLFGNSSFLTRKTLINAGEVDAAKVTKAIVVDDKRETAAASSADVPELPAEQLSSLSVSSEVTGSISSSPTTDQTWTGNVALMTSMTIPASVTITIKAATVTVANNVAITVEGTVDATSASTTFSMGTGSSITINGIFNATSATFKKSSGADTWSGITTGSAATVTLSSCTLQDADTLVTVNGGSPTFQNGTVKPGFCAFYIKGGSPSISNITFTSNTGAAATAYAMIISAGTTITFSDNTISNLTGPVINGFRRAVQINSTFSGTYNSSRNVFDGNAHYANTPVGVMASTSNATLNFTNDVYKNWSNGIRSAGANEVDEDDDGSRMTVTNCDFSRGPLVGGNGTGDGTPSNVLNGCYFDNSGNGTSVDTGTTVPDSASFSYEDVSSVSNPRSTKNN

Foldseek 3Di:
DDDDDDPDDDDPDPPPPPPPPPQLPPDDDDPDDDQDDDPQSSVVVLVVQLQVCQQSLNLCSNLVQADQQAWEQEPQGIDGSVLVSLLSNLLSLFWARKGKDWDWPDWDQDPPQRKIKTKIFIAIATHTPDLPDDDCVQPPDSPVVVVLSVVSRVLRRDGGIKIWIWDQDPVRRIHTRYIHDHRPRDSVSSVVSSVVSLVSLVVVLVVQLQVCLQVVVLVSNLVQADQQAFEAEPLLLRDGSVLQSLLQVLCSLQKHRKDKDKRWDDWDADPSSQKIKIKIFMKIWIAGPPVRKIFIDHRFIKIFIWGDDSTTHTRYIYYHDDGRQAASVQSWHWDQAGDINNHTRLAIWTQHSVSDIDGDACVRRVSDDRCVRCVSWDADEDDEEDAEEDPTEHEYAAEYEYPAAYEPAQHYEYEYALYEYEYEALHEYEYNHYYHAAHANAEYAYAAAYEYEFQEEYEHENYEYEHHVPHQAYAAYEYDANYEAEYEQYEFERHQEHYEYCHEAYEAYLYEYAHLAEDYEYNEYEYAHANYEYAHPVNAQHAYAPYEHQEYAHYHAEHYEHESYWHDQDPQETERYEYAANYQHEYAAENYEQAYALPDPTFYEHYEHAYLRYEYEHYQYEHHNGQADYEYQYNPNNDLDARTHQYEHEQYEAHPHHHHTRHHHPVNDQRYEAEAYEHDCPDPDDAQDQDPDDDPDDDDGYHSYPDYYNHPDPPHD